Protein AF-A0A1Y2E8L0-F1 (afdb_monomer)

Structure (mmCIF, N/CA/C/O backbone):
data_AF-A0A1Y2E8L0-F1
#
_entry.id   AF-A0A1Y2E8L0-F1
#
loop_
_atom_site.group_PDB
_atom_site.id
_atom_site.type_symbol
_atom_site.label_atom_id
_atom_site.label_alt_id
_atom_site.label_comp_id
_atom_site.label_asym_id
_atom_site.label_entity_id
_atom_site.label_seq_id
_atom_site.pdbx_PDB_ins_code
_atom_site.Cartn_x
_atom_site.Cartn_y
_atom_site.Cartn_z
_atom_site.occupancy
_atom_site.B_iso_or_equiv
_atom_site.auth_seq_id
_atom_site.auth_comp_id
_atom_site.auth_asym_id
_atom_site.auth_atom_id
_atom_site.pdbx_PDB_model_num
ATOM 1 N N . MET A 1 1 ? -30.616 -4.097 38.665 1.00 91.88 1 MET A N 1
ATOM 2 C CA . MET A 1 1 ? -31.630 -3.071 38.347 1.00 91.88 1 MET A CA 1
ATOM 3 C C . MET A 1 1 ? -32.334 -3.480 37.064 1.00 91.88 1 MET A C 1
ATOM 5 O O . MET A 1 1 ? -31.651 -3.694 36.070 1.00 91.88 1 MET A O 1
ATOM 9 N N . ASN A 1 2 ? -33.661 -3.637 37.100 1.00 94.62 2 ASN A N 1
ATOM 10 C CA . ASN A 1 2 ? -34.466 -4.115 35.970 1.00 94.62 2 ASN A CA 1
ATOM 11 C C . ASN A 1 2 ? -35.564 -3.096 35.640 1.00 94.62 2 ASN A C 1
ATOM 13 O O . ASN A 1 2 ? -36.246 -2.645 36.559 1.00 94.62 2 ASN A O 1
ATOM 17 N N . ASN A 1 3 ? -35.766 -2.789 34.354 1.00 96.12 3 ASN A N 1
ATOM 18 C CA . ASN A 1 3 ? -36.804 -1.871 33.861 1.00 96.12 3 ASN A CA 1
ATOM 19 C C . ASN A 1 3 ? -36.743 -0.475 34.521 1.00 96.12 3 ASN A C 1
ATOM 21 O O . ASN A 1 3 ? -37.761 0.064 34.953 1.00 96.12 3 ASN A O 1
ATOM 25 N N . CYS A 1 4 ? -35.544 0.099 34.663 1.00 94.94 4 CYS A N 1
ATOM 26 C CA . CYS A 1 4 ? -35.342 1.388 35.337 1.00 94.94 4 CYS A CA 1
ATOM 27 C C . CYS A 1 4 ? -35.119 2.534 34.338 1.00 94.94 4 CYS A C 1
ATOM 29 O O . CYS A 1 4 ? -34.578 2.322 33.258 1.00 94.94 4 CYS A O 1
ATOM 31 N N . THR A 1 5 ? -35.465 3.766 34.724 1.00 94.88 5 THR A N 1
ATOM 32 C CA . THR A 1 5 ? -35.071 4.987 33.997 1.00 94.88 5 THR A CA 1
ATOM 33 C C . THR A 1 5 ? -34.210 5.860 34.903 1.00 94.88 5 THR A C 1
ATOM 35 O O . THR A 1 5 ? -34.614 6.185 36.017 1.00 94.88 5 THR A O 1
ATOM 38 N N . ILE A 1 6 ? -33.014 6.210 34.434 1.00 91.06 6 ILE A N 1
ATOM 39 C CA . ILE A 1 6 ? -31.971 6.935 35.164 1.00 91.06 6 ILE A CA 1
ATOM 40 C C . ILE A 1 6 ? -31.641 8.188 34.356 1.00 91.06 6 ILE A C 1
ATOM 42 O O . ILE A 1 6 ? -31.100 8.103 33.254 1.00 91.06 6 ILE A O 1
ATOM 46 N N . GLN A 1 7 ? -31.989 9.361 34.877 1.00 91.31 7 GLN A N 1
ATOM 47 C CA . GLN A 1 7 ? -31.933 10.589 34.090 1.00 91.31 7 GLN A CA 1
ATOM 48 C C . GLN A 1 7 ? -31.487 11.809 34.885 1.00 91.31 7 GLN A C 1
ATOM 50 O O . GLN A 1 7 ? -31.730 11.885 36.088 1.00 91.31 7 GLN A O 1
ATOM 55 N N . TYR A 1 8 ? -30.869 12.767 34.189 1.00 88.75 8 TYR A N 1
ATOM 56 C CA . TYR A 1 8 ? -30.432 14.058 34.735 1.00 88.75 8 TYR A CA 1
ATOM 57 C C . TYR A 1 8 ? -29.498 13.941 35.952 1.00 88.75 8 TYR A C 1
ATOM 59 O O . TYR A 1 8 ? -29.477 14.815 36.823 1.00 88.75 8 TYR A O 1
ATOM 67 N N . ASN A 1 9 ? -28.709 12.862 36.034 1.00 83.38 9 ASN A N 1
ATOM 68 C CA . ASN A 1 9 ? -27.767 12.687 37.134 1.00 83.38 9 ASN A CA 1
ATOM 69 C C . ASN A 1 9 ? -26.581 13.644 36.995 1.00 83.38 9 ASN A C 1
ATOM 71 O O . ASN A 1 9 ? -25.795 13.559 36.050 1.00 83.38 9 ASN A O 1
ATOM 75 N N . LYS A 1 10 ? -26.425 14.513 37.998 1.00 87.19 10 LYS A N 1
ATOM 76 C CA . LYS A 1 10 ? -25.282 15.433 38.154 1.00 87.19 10 LYS A CA 1
ATOM 77 C C . LYS A 1 10 ? -24.200 14.906 39.100 1.00 87.19 10 LYS A C 1
ATOM 79 O O . LYS A 1 10 ? -23.161 15.542 39.269 1.00 87.19 10 LYS A O 1
ATOM 84 N N . ALA A 1 11 ? -24.435 13.742 39.700 1.00 85.06 11 ALA A N 1
ATOM 85 C CA . ALA A 1 11 ? -23.504 13.015 40.553 1.00 85.06 11 ALA A CA 1
ATOM 86 C C . ALA A 1 11 ? -23.248 11.615 39.983 1.00 85.06 11 ALA A C 1
ATOM 88 O O . ALA A 1 11 ? -23.977 11.139 39.113 1.00 85.06 11 ALA A O 1
ATOM 89 N N . GLN A 1 12 ? -22.190 10.965 40.461 1.00 84.25 12 GLN A N 1
ATOM 90 C CA . GLN A 1 12 ? -21.914 9.574 40.124 1.00 84.25 12 GLN A CA 1
ATOM 91 C C . GLN A 1 12 ? -23.019 8.670 40.680 1.00 84.25 12 GLN A C 1
ATOM 93 O O . GLN A 1 12 ? -23.367 8.797 41.852 1.00 84.25 12 GLN A O 1
ATOM 98 N N . PHE A 1 13 ? -23.566 7.777 39.851 1.00 88.31 13 PHE A N 1
ATOM 99 C CA . PHE A 1 13 ? -24.742 6.991 40.239 1.00 88.31 13 PHE A CA 1
ATOM 100 C C . PHE A 1 13 ? -24.386 5.769 41.102 1.00 88.31 13 PHE A C 1
ATOM 102 O O . PHE A 1 13 ? -24.982 5.571 42.157 1.00 88.31 13 PHE A O 1
ATOM 109 N N . ILE A 1 14 ? -23.386 4.975 40.702 1.00 89.81 14 ILE A N 1
ATOM 110 C CA . ILE A 1 14 ? -22.867 3.841 41.483 1.00 89.81 14 ILE A CA 1
ATOM 111 C C . ILE A 1 14 ? -21.358 4.001 41.691 1.00 89.81 14 ILE A C 1
ATOM 113 O O . ILE A 1 14 ? -20.605 4.185 40.734 1.00 89.81 14 ILE A O 1
ATOM 117 N N . HIS A 1 15 ? -20.920 3.897 42.948 1.00 90.50 15 HIS A N 1
ATOM 118 C CA . HIS A 1 15 ? -19.514 3.800 43.353 1.00 90.50 15 HIS A CA 1
ATOM 119 C C . HIS A 1 15 ? -19.259 2.425 43.965 1.00 90.50 15 HIS A C 1
ATOM 121 O O . HIS A 1 15 ? -19.954 2.047 44.907 1.00 90.50 15 HIS A O 1
ATOM 127 N N . VAL A 1 16 ? -18.265 1.693 43.464 1.00 88.12 16 VAL A N 1
ATOM 128 C CA . VAL A 1 16 ? -17.844 0.407 44.031 1.00 88.12 16 VAL A CA 1
ATOM 129 C C . VAL A 1 16 ? -16.344 0.441 44.312 1.00 88.12 16 VAL A C 1
ATOM 131 O O . VAL A 1 16 ? -15.541 0.491 43.383 1.00 88.12 16 VAL A O 1
ATOM 134 N N . ASP A 1 17 ? -15.968 0.379 45.588 1.00 88.81 17 ASP A N 1
ATOM 135 C CA . ASP A 1 17 ? -14.589 0.114 46.001 1.00 88.81 17 ASP A CA 1
ATOM 136 C C . ASP A 1 17 ? -14.434 -1.379 46.300 1.00 88.81 17 ASP A C 1
ATOM 138 O O . ASP A 1 17 ? -15.183 -1.946 47.098 1.00 88.81 17 ASP A O 1
ATOM 142 N N . ILE A 1 18 ? -13.475 -2.026 45.638 1.00 84.75 18 ILE A N 1
ATOM 143 C CA . ILE A 1 18 ? -13.257 -3.473 45.728 1.00 84.75 18 ILE A CA 1
ATOM 144 C C . ILE A 1 18 ? -11.848 -3.744 46.245 1.00 84.75 18 ILE A C 1
ATOM 146 O O . ILE A 1 18 ? -10.871 -3.175 45.761 1.00 84.75 18 ILE A O 1
ATOM 150 N N . ILE A 1 19 ? -11.751 -4.658 47.210 1.00 86.25 19 ILE A N 1
ATOM 151 C CA . ILE A 1 19 ? -10.497 -5.263 47.662 1.00 86.25 19 ILE A CA 1
ATOM 152 C C . ILE A 1 19 ? -10.660 -6.770 47.481 1.00 86.25 19 ILE A C 1
ATOM 154 O O . ILE A 1 19 ? -11.416 -7.415 48.206 1.00 86.25 19 ILE A O 1
ATOM 158 N N . CYS A 1 20 ? -9.994 -7.327 46.476 1.00 82.00 20 CYS A N 1
ATOM 159 C CA . CYS A 1 20 ? -10.103 -8.735 46.121 1.00 82.00 20 CYS A CA 1
ATOM 160 C C . CYS A 1 20 ? -8.756 -9.259 45.621 1.00 82.00 20 CYS A C 1
ATOM 162 O O . CYS A 1 20 ? -8.036 -8.563 44.917 1.00 82.00 20 CYS A O 1
ATOM 164 N N . THR A 1 21 ? -8.396 -10.484 45.998 1.00 81.06 21 THR A N 1
ATOM 165 C CA . THR A 1 21 ? -7.129 -11.119 45.580 1.00 81.06 21 THR A CA 1
ATOM 166 C C . THR A 1 21 ? -7.351 -12.292 44.633 1.00 81.06 21 THR A C 1
ATOM 168 O O . THR A 1 21 ? -6.465 -12.658 43.866 1.00 81.06 21 THR A O 1
ATOM 171 N N . LYS A 1 22 ? -8.552 -12.878 44.679 1.00 83.31 22 LYS A N 1
ATOM 172 C CA . LYS A 1 22 ? -9.028 -13.973 43.835 1.00 83.31 22 LYS A CA 1
ATOM 173 C C . LYS A 1 22 ? -10.550 -13.937 43.779 1.00 83.31 22 LYS A C 1
ATOM 175 O O . LYS A 1 22 ? -11.180 -13.540 44.758 1.00 83.31 22 LYS A O 1
ATOM 180 N N . GLN A 1 23 ? -11.137 -14.401 42.680 1.00 83.19 23 GLN A N 1
ATOM 181 C CA . GLN A 1 23 ? -12.590 -14.470 42.537 1.00 83.19 23 GLN A CA 1
ATOM 182 C C . GLN A 1 23 ? -13.209 -15.321 43.659 1.00 83.19 23 GLN A C 1
ATOM 184 O O . GLN A 1 23 ? -12.901 -16.503 43.800 1.00 83.19 23 GLN A O 1
ATOM 189 N N . THR A 1 24 ? -14.085 -14.716 44.459 1.00 79.00 24 THR A N 1
ATOM 190 C CA . THR A 1 24 ? -14.840 -15.395 45.528 1.00 79.00 24 THR A CA 1
ATOM 191 C C . THR A 1 24 ? -16.314 -15.598 45.180 1.00 79.00 24 THR A C 1
ATOM 193 O O . THR A 1 24 ? -16.990 -16.378 45.843 1.00 79.00 24 THR A O 1
ATOM 196 N N . GLN A 1 25 ? -16.810 -14.927 44.138 1.00 77.00 25 GLN A N 1
ATOM 197 C CA . GLN A 1 25 ? -18.193 -15.003 43.671 1.00 77.00 25 GLN A CA 1
ATOM 198 C C . GLN A 1 25 ? -18.262 -15.006 42.141 1.00 77.00 25 GLN A C 1
ATOM 200 O O . GLN A 1 25 ? -17.446 -14.371 41.471 1.00 77.00 25 GLN A O 1
ATOM 205 N N . ILE A 1 26 ? -19.240 -15.734 41.604 1.00 79.69 26 ILE A N 1
ATOM 206 C CA . ILE A 1 26 ? -19.442 -15.913 40.156 1.00 79.69 26 ILE A CA 1
ATOM 207 C C . ILE A 1 26 ? -20.536 -14.972 39.631 1.00 79.69 26 ILE A C 1
ATOM 209 O O . ILE A 1 26 ? -20.492 -14.559 38.474 1.00 79.69 26 ILE A O 1
ATOM 213 N N . GLU A 1 27 ? -21.497 -14.603 40.482 1.00 83.88 27 GLU A N 1
ATOM 214 C CA . GLU A 1 27 ? -22.589 -13.710 40.096 1.00 83.88 27 GLU A CA 1
ATOM 215 C C . GLU A 1 27 ? -22.091 -12.288 39.797 1.00 83.88 27 GLU A C 1
ATOM 217 O O . GLU A 1 27 ? -21.179 -11.800 40.477 1.00 83.88 27 GLU A O 1
ATOM 222 N N . PRO A 1 28 ? -22.688 -11.589 38.813 1.00 85.25 28 PRO A N 1
ATOM 223 C CA . PRO A 1 28 ? -22.319 -10.214 38.519 1.00 85.25 28 PRO A CA 1
ATOM 224 C C . PRO A 1 28 ? -22.677 -9.260 39.661 1.00 85.25 28 PRO A C 1
ATOM 226 O O . PRO A 1 28 ? -23.786 -9.297 40.191 1.00 85.25 28 PRO A O 1
ATOM 229 N N . GLN A 1 29 ? -21.766 -8.347 39.993 1.00 87.44 29 GLN A N 1
ATOM 230 C CA . GLN A 1 29 ? -21.941 -7.393 41.092 1.00 87.44 29 GLN A CA 1
ATOM 231 C C . GLN A 1 29 ? -22.909 -6.270 40.714 1.00 87.44 29 GLN A C 1
ATOM 233 O O . GLN A 1 29 ? -23.650 -5.781 41.563 1.00 87.44 29 GLN A O 1
ATOM 238 N N . VAL A 1 30 ? -22.921 -5.860 39.441 1.00 90.75 30 VAL A N 1
ATOM 239 C CA . VAL A 1 30 ? -23.828 -4.821 38.941 1.00 90.75 30 VAL A CA 1
ATOM 240 C C . VAL A 1 30 ? -24.464 -5.282 37.637 1.00 90.75 30 VAL A C 1
ATOM 242 O O . VAL A 1 30 ? -23.771 -5.560 36.663 1.00 90.75 30 VAL A O 1
ATOM 245 N N . VAL A 1 31 ? -25.797 -5.336 37.601 1.00 94.50 31 VAL A N 1
ATOM 246 C CA . VAL A 1 31 ? -26.565 -5.670 36.391 1.00 94.50 31 VAL A CA 1
ATOM 247 C C . VAL A 1 31 ? -27.631 -4.614 36.150 1.00 94.50 31 VAL A C 1
ATOM 249 O O . VAL A 1 31 ? -28.473 -4.372 37.019 1.00 94.50 31 VAL A O 1
ATOM 252 N N . PHE A 1 32 ? -27.633 -4.036 34.956 1.00 94.50 32 PHE A N 1
ATOM 253 C CA . PHE A 1 32 ? -28.713 -3.223 34.410 1.00 94.50 32 PHE A CA 1
ATOM 254 C C . PHE A 1 32 ? -29.388 -3.988 33.275 1.00 94.50 32 PHE A C 1
ATOM 256 O O . PHE A 1 32 ? -28.722 -4.376 32.318 1.00 94.50 32 PHE A O 1
ATOM 263 N N . LYS A 1 33 ? -30.701 -4.206 33.376 1.00 97.00 33 LYS A N 1
ATOM 264 C CA . LYS A 1 33 ? -31.489 -4.900 32.354 1.00 97.00 33 LYS A CA 1
ATOM 265 C C . LYS A 1 33 ? -32.703 -4.073 31.953 1.00 97.00 33 LYS A C 1
ATOM 267 O O . LYS A 1 33 ? -33.498 -3.708 32.820 1.00 97.00 33 LYS A O 1
ATOM 272 N N . ASN A 1 34 ? -32.880 -3.849 30.652 1.00 96.31 34 ASN A N 1
ATOM 273 C CA . ASN A 1 34 ? -33.971 -3.052 30.083 1.00 96.31 34 ASN A CA 1
ATOM 274 C C . ASN A 1 34 ? -34.028 -1.632 30.683 1.00 96.31 34 ASN A C 1
ATOM 276 O O . ASN A 1 34 ? -35.098 -1.157 31.069 1.00 96.31 34 ASN A O 1
ATOM 280 N N . CYS A 1 35 ? -32.873 -0.989 30.869 1.00 94.38 35 CYS A N 1
ATOM 281 C CA . CYS A 1 35 ? -32.792 0.312 31.531 1.00 94.38 35 CYS A CA 1
ATOM 282 C C . CYS A 1 35 ? -32.547 1.451 30.537 1.00 94.38 35 CYS A C 1
ATOM 284 O O . CYS A 1 35 ? -31.801 1.306 29.572 1.00 94.38 35 CYS A O 1
ATOM 286 N N . ASN A 1 36 ? -33.125 2.612 30.825 1.00 91.69 36 ASN A N 1
ATOM 287 C CA . ASN A 1 36 ? -32.978 3.821 30.028 1.00 91.69 36 ASN A CA 1
ATOM 288 C C . ASN A 1 36 ? -32.129 4.859 30.764 1.00 91.69 36 ASN A C 1
ATOM 290 O O . ASN A 1 36 ? -32.381 5.143 31.935 1.00 91.69 36 ASN A O 1
ATOM 294 N N . PHE A 1 37 ? -31.159 5.446 30.070 1.00 89.69 37 PHE A N 1
ATOM 295 C CA . PHE A 1 37 ? -30.240 6.449 30.594 1.00 89.69 37 PHE A CA 1
ATOM 296 C C . PHE A 1 37 ? -30.326 7.727 29.761 1.00 89.69 37 PHE A C 1
ATOM 298 O O . PHE A 1 37 ? -29.968 7.717 28.580 1.00 89.69 37 PHE A O 1
ATOM 305 N N . TYR A 1 38 ? -30.778 8.826 30.367 1.00 89.50 38 TYR A N 1
ATOM 306 C CA . TYR A 1 38 ? -31.023 10.088 29.661 1.00 89.50 38 TYR A CA 1
ATOM 307 C C . TYR A 1 38 ? -30.313 11.274 30.309 1.00 89.50 38 TYR A C 1
ATOM 309 O O . TYR A 1 38 ? -30.515 11.543 31.491 1.00 89.50 38 TYR A O 1
ATOM 317 N N . ASN A 1 39 ? -29.559 12.054 29.532 1.00 85.12 39 ASN A N 1
ATOM 318 C CA . ASN A 1 39 ? -29.038 13.354 29.980 1.00 85.12 39 ASN A CA 1
ATOM 319 C C . ASN A 1 39 ? -28.201 13.283 31.273 1.00 85.12 39 ASN A C 1
ATOM 321 O O . ASN A 1 39 ? -28.283 14.175 32.119 1.00 85.12 39 ASN A O 1
ATOM 325 N N . ASN A 1 40 ? -27.435 12.208 31.482 1.00 84.12 40 ASN A N 1
ATOM 326 C CA . ASN A 1 40 ? -26.591 12.082 32.670 1.00 84.12 40 ASN A CA 1
ATOM 327 C C . ASN A 1 40 ? -25.239 12.782 32.445 1.00 84.12 40 ASN A C 1
ATOM 329 O O . ASN A 1 40 ? -24.537 12.521 31.467 1.00 84.12 40 ASN A O 1
ATOM 333 N N . GLU A 1 41 ? -24.860 13.675 33.363 1.00 81.31 41 GLU A N 1
ATOM 334 C CA . GLU A 1 41 ? -23.660 14.518 33.255 1.00 81.31 41 GLU A CA 1
ATOM 335 C C . GLU A 1 41 ? -22.412 13.887 33.900 1.00 81.31 41 GLU A C 1
ATOM 337 O O . GLU A 1 41 ? -21.284 14.321 33.646 1.00 81.31 41 GLU A O 1
ATOM 342 N N . LYS A 1 42 ? -22.593 12.869 34.750 1.00 81.69 42 LYS A N 1
ATOM 343 C CA . LYS A 1 42 ? -21.519 12.133 35.438 1.00 81.69 42 LYS A CA 1
ATOM 344 C C . LYS A 1 42 ? -21.614 10.628 35.170 1.00 81.69 42 LYS A C 1
ATOM 346 O O . LYS A 1 42 ? -22.587 10.146 34.604 1.00 81.69 42 LYS A O 1
ATOM 351 N N . LYS A 1 43 ? -20.567 9.905 35.590 1.00 83.44 43 LYS A N 1
ATOM 352 C CA . LYS A 1 43 ? -20.399 8.453 35.415 1.00 83.44 43 LYS A CA 1
ATOM 353 C C . LYS A 1 43 ? -21.589 7.691 36.011 1.00 83.44 43 LYS A C 1
ATOM 355 O O . LYS A 1 43 ? -21.949 7.933 37.165 1.00 83.44 43 LYS A O 1
ATOM 360 N N . ILE A 1 44 ? -22.134 6.731 35.267 1.00 86.88 44 ILE A N 1
ATOM 361 C CA . ILE A 1 44 ? -23.146 5.807 35.796 1.00 86.88 44 ILE A CA 1
ATOM 362 C C . ILE A 1 44 ? -22.498 4.818 36.766 1.00 86.88 44 ILE A C 1
ATOM 364 O O . ILE A 1 44 ? -23.001 4.622 37.868 1.00 86.88 44 ILE A O 1
ATOM 368 N N . ILE A 1 45 ? -21.354 4.242 36.392 1.00 88.81 45 ILE A N 1
ATOM 369 C CA . ILE A 1 45 ? -20.579 3.353 37.262 1.00 88.81 45 ILE A CA 1
ATOM 370 C C . ILE A 1 45 ? -19.147 3.859 37.390 1.00 88.81 45 ILE A C 1
ATOM 372 O O . ILE A 1 45 ? -18.502 4.231 36.408 1.00 88.81 45 ILE A O 1
ATOM 376 N N . PHE A 1 46 ? -18.645 3.804 38.616 1.00 89.44 46 PHE A N 1
ATOM 377 C CA . PHE A 1 46 ? -17.235 3.898 38.948 1.00 89.44 46 PHE A CA 1
ATOM 378 C C . PHE A 1 46 ? -16.846 2.688 39.788 1.00 89.44 46 PHE A C 1
ATOM 380 O O . PHE A 1 46 ? -17.408 2.475 40.865 1.00 89.44 46 PHE A O 1
ATOM 387 N N . VAL A 1 47 ? -15.879 1.919 39.302 1.00 88.19 47 VAL A N 1
ATOM 388 C CA . VAL A 1 47 ? -15.241 0.852 40.065 1.00 88.19 47 VAL A CA 1
ATOM 389 C C . VAL A 1 47 ? -13.782 1.187 40.275 1.00 88.19 47 VAL A C 1
ATOM 391 O O . VAL A 1 47 ? -13.051 1.458 39.321 1.00 88.19 47 VAL A O 1
ATOM 394 N N . ASN A 1 48 ? -13.362 1.108 41.528 1.00 87.44 48 ASN A N 1
ATOM 395 C CA . ASN A 1 48 ? -11.978 1.245 41.919 1.00 87.44 48 ASN A CA 1
ATOM 396 C C . ASN A 1 48 ? -11.531 -0.002 42.686 1.00 87.44 48 ASN A C 1
ATOM 398 O O . ASN A 1 48 ? -12.079 -0.350 43.732 1.00 87.44 48 ASN A O 1
ATOM 402 N N . HIS A 1 49 ? -10.539 -0.694 42.134 1.00 83.81 49 HIS A N 1
ATOM 403 C CA . HIS A 1 49 ? -9.960 -1.878 42.747 1.00 83.81 49 HIS A CA 1
ATOM 404 C C . HIS A 1 49 ? -8.675 -1.497 43.495 1.00 83.81 49 HIS A C 1
ATOM 406 O O . HIS A 1 49 ? -7.638 -1.245 42.877 1.00 83.81 49 HIS A O 1
ATOM 412 N N . ASN A 1 50 ? -8.744 -1.472 44.828 1.00 75.94 50 ASN A N 1
ATOM 413 C CA . ASN A 1 50 ? -7.654 -1.078 45.722 1.00 75.94 50 ASN A CA 1
ATOM 414 C C . ASN A 1 50 ? -6.784 -2.298 46.044 1.00 75.94 50 ASN A C 1
ATOM 416 O O . ASN A 1 50 ? -7.046 -3.016 47.011 1.00 75.94 50 ASN A O 1
ATOM 420 N N . TYR A 1 51 ? -5.770 -2.577 45.222 1.00 69.19 51 TYR A N 1
ATOM 421 C CA . TYR A 1 51 ? -4.836 -3.663 45.519 1.00 69.19 51 TYR A CA 1
ATOM 422 C C . TYR A 1 51 ? -3.410 -3.375 45.041 1.00 69.19 51 TYR A C 1
ATOM 424 O O . TYR A 1 51 ? -3.205 -2.932 43.912 1.00 69.19 51 TYR A O 1
ATOM 432 N N . GLU A 1 52 ? -2.431 -3.633 45.914 1.00 59.47 52 GLU A N 1
ATOM 433 C CA . GLU A 1 52 ? -1.016 -3.290 45.704 1.00 59.47 52 GLU A CA 1
ATOM 434 C C . GLU A 1 52 ? -0.294 -4.244 44.734 1.00 59.47 52 GLU A C 1
ATOM 436 O O . GLU A 1 52 ? 0.645 -3.832 44.055 1.00 59.47 52 GLU A O 1
ATOM 441 N N . ILE A 1 53 ? -0.737 -5.506 44.620 1.00 63.06 53 ILE A N 1
ATOM 442 C CA . ILE A 1 53 ? -0.059 -6.543 43.822 1.00 63.06 53 ILE A CA 1
ATOM 443 C C . ILE A 1 53 ? -0.947 -6.987 42.655 1.00 63.06 53 ILE A C 1
ATOM 445 O O . ILE A 1 53 ? -1.947 -7.677 42.836 1.00 63.06 53 ILE A O 1
ATOM 449 N N . LYS A 1 54 ? -0.575 -6.624 41.426 1.00 63.59 54 LYS A N 1
ATOM 450 C CA . LYS A 1 54 ? -1.344 -6.959 40.217 1.00 63.59 54 LYS A CA 1
ATOM 451 C C . LYS A 1 54 ? -1.344 -8.475 39.969 1.00 63.59 54 LYS A C 1
ATOM 453 O O . LYS A 1 54 ? -0.301 -9.048 39.667 1.00 63.59 54 LYS A O 1
ATOM 458 N N . HIS A 1 55 ? -2.514 -9.110 40.055 1.00 69.94 55 HIS A N 1
ATOM 459 C CA . HIS A 1 55 ? -2.730 -10.502 39.647 1.00 69.94 55 HIS A CA 1
ATOM 460 C C . HIS A 1 55 ? -3.505 -10.532 38.313 1.00 69.94 55 HIS A C 1
ATOM 462 O O . HIS A 1 55 ? -4.434 -9.739 38.142 1.00 69.94 55 HIS A O 1
ATOM 468 N N . PRO A 1 56 ? -3.173 -11.423 37.359 1.00 69.75 56 PRO A N 1
ATOM 469 C CA . PRO A 1 56 ? -3.772 -11.407 36.019 1.00 69.75 56 PRO A CA 1
ATOM 470 C C . PRO A 1 56 ? -5.295 -11.613 36.000 1.00 69.75 56 PRO A C 1
ATOM 472 O O . PRO A 1 56 ? -5.952 -11.203 35.054 1.00 69.75 56 PRO A O 1
ATOM 475 N N . GLU A 1 57 ? -5.875 -12.206 37.046 1.00 82.25 57 GLU A N 1
ATOM 476 C CA . GLU A 1 57 ? -7.313 -12.518 37.114 1.00 82.25 57 GLU A CA 1
ATOM 477 C C . GLU A 1 57 ? -8.153 -11.560 37.978 1.00 82.25 57 GLU A C 1
ATOM 479 O O . GLU A 1 57 ? -9.318 -11.850 38.248 1.00 82.25 57 GLU A O 1
ATOM 484 N N . LEU A 1 58 ? -7.603 -10.420 38.421 1.00 84.12 58 LEU A N 1
ATOM 485 C CA . LEU A 1 58 ? -8.336 -9.477 39.286 1.00 84.12 58 LEU A CA 1
ATOM 486 C C . LEU A 1 58 ? -9.639 -8.964 38.658 1.00 84.12 58 LEU A C 1
ATOM 488 O O . LEU A 1 58 ? -10.605 -8.708 39.374 1.00 84.12 58 LEU A O 1
ATOM 492 N N . TYR A 1 59 ? -9.704 -8.890 37.325 1.00 83.69 59 TYR A N 1
ATOM 493 C CA . TYR A 1 59 ? -10.905 -8.467 36.603 1.00 83.69 59 TYR A CA 1
ATOM 494 C C . TYR A 1 59 ? -12.144 -9.320 36.926 1.00 83.69 59 TYR A C 1
ATOM 496 O O . TYR A 1 59 ? -13.264 -8.816 36.879 1.00 83.69 59 TYR A O 1
ATOM 504 N N . LYS A 1 60 ? -11.963 -10.588 37.328 1.00 86.62 60 LYS A N 1
ATOM 505 C CA . LYS A 1 60 ? -13.061 -11.498 37.698 1.00 86.62 60 LYS A CA 1
ATOM 506 C C . LYS A 1 60 ? -13.751 -11.119 39.012 1.00 86.62 60 LYS A C 1
ATOM 508 O O . LYS A 1 60 ? -14.847 -11.596 39.290 1.00 86.62 60 LYS A O 1
ATOM 513 N N . CYS A 1 61 ? -13.127 -10.277 39.838 1.00 87.12 61 CYS A N 1
ATOM 514 C CA . CYS A 1 61 ? -13.707 -9.818 41.100 1.00 87.12 61 CYS A CA 1
ATOM 515 C C . CYS A 1 61 ? -14.812 -8.764 40.910 1.00 87.12 61 CYS A C 1
ATOM 517 O O . CYS A 1 61 ? -15.565 -8.492 41.846 1.00 87.12 61 CYS A O 1
ATOM 519 N N . SER A 1 62 ? -14.900 -8.162 39.720 1.00 88.44 62 SER A N 1
ATOM 520 C CA . SER A 1 62 ? -15.848 -7.099 39.399 1.00 88.44 62 SER A CA 1
ATOM 521 C C . SER A 1 62 ? -16.438 -7.311 38.013 1.00 88.44 62 SER A C 1
ATOM 523 O O . SER A 1 62 ? -15.822 -6.997 37.007 1.00 88.44 62 SER A O 1
ATOM 525 N N . THR A 1 63 ? -17.644 -7.845 37.963 1.00 91.62 63 THR A N 1
ATOM 526 C CA . THR A 1 63 ? -18.428 -8.112 36.768 1.00 91.62 63 THR A CA 1
ATOM 527 C C . THR A 1 63 ? -19.613 -7.152 36.704 1.00 91.62 63 THR A C 1
ATOM 529 O O . THR A 1 63 ? -20.480 -7.138 37.584 1.00 91.62 63 THR A O 1
ATOM 532 N N . ILE A 1 64 ? -19.662 -6.364 35.633 1.00 91.56 64 ILE A N 1
ATOM 533 C CA . ILE A 1 64 ? -20.715 -5.390 35.338 1.00 91.56 64 ILE A CA 1
ATOM 534 C C . ILE A 1 64 ? -21.420 -5.800 34.049 1.00 91.56 64 ILE A C 1
ATOM 536 O O . ILE A 1 64 ? -20.763 -6.109 33.057 1.00 91.56 64 ILE A O 1
ATOM 540 N N . LYS A 1 65 ? -22.755 -5.757 34.030 1.00 94.50 65 LYS A N 1
ATOM 541 C CA . LYS A 1 65 ? -23.550 -6.059 32.834 1.00 94.50 65 LYS A CA 1
ATOM 542 C C . LYS A 1 65 ? -24.576 -4.975 32.520 1.00 94.50 65 LYS A C 1
ATOM 544 O O . LYS A 1 65 ? -25.334 -4.568 33.400 1.00 94.50 65 LYS A O 1
ATOM 549 N N . TYR A 1 66 ? -24.651 -4.586 31.253 1.00 92.88 66 TYR A N 1
ATOM 550 C CA . TYR A 1 66 ? -25.743 -3.809 30.669 1.00 92.88 66 TYR A CA 1
ATOM 551 C C . TYR A 1 66 ? -26.413 -4.646 29.581 1.00 92.88 66 TYR A C 1
ATOM 553 O O . TYR A 1 66 ? -25.739 -5.105 28.667 1.00 92.88 66 TYR A O 1
ATOM 561 N N . ILE A 1 67 ? -27.721 -4.871 29.693 1.00 95.69 67 ILE A N 1
ATOM 562 C CA . ILE A 1 67 ? -28.483 -5.736 28.785 1.00 95.69 67 ILE A CA 1
ATOM 563 C C . ILE A 1 67 ? -29.743 -4.992 28.349 1.00 95.69 67 ILE A C 1
ATOM 565 O O . ILE A 1 67 ? -30.541 -4.600 29.204 1.00 95.69 67 ILE A O 1
ATOM 569 N N . ASN A 1 68 ? -29.962 -4.844 27.040 1.00 94.00 68 ASN A N 1
ATOM 570 C CA . ASN A 1 68 ? -31.132 -4.156 26.475 1.00 94.00 68 ASN A CA 1
ATOM 571 C C . ASN A 1 68 ? -31.284 -2.705 26.973 1.00 94.00 68 ASN A C 1
ATOM 573 O O . ASN A 1 68 ? -32.391 -2.268 27.291 1.00 94.00 68 ASN A O 1
ATOM 577 N N . CYS A 1 69 ? -30.181 -1.973 27.133 1.00 90.12 69 CYS A N 1
ATOM 578 C CA . CYS A 1 69 ? -30.212 -0.615 27.675 1.00 90.12 69 CYS A CA 1
ATOM 579 C C . CYS A 1 69 ? -30.141 0.450 26.571 1.00 90.12 69 CYS A C 1
ATOM 581 O O . CYS A 1 69 ? -29.476 0.265 25.554 1.00 90.12 69 CYS A O 1
ATOM 583 N N . SER A 1 70 ? -30.786 1.597 26.793 1.00 87.81 70 SER A N 1
ATOM 584 C CA . SER A 1 70 ? -30.712 2.756 25.895 1.00 87.81 70 SER A CA 1
ATOM 585 C C . SER A 1 70 ? -29.975 3.905 26.566 1.00 87.81 70 SER A C 1
ATOM 587 O O . SER A 1 70 ? -30.332 4.303 27.673 1.00 87.81 70 SER A O 1
ATOM 589 N N . PHE A 1 71 ? -29.008 4.490 25.868 1.00 86.19 71 PHE A N 1
ATOM 590 C CA . PHE A 1 71 ? -28.221 5.630 26.321 1.00 86.19 71 PHE A CA 1
ATOM 591 C C . PHE A 1 71 ? -28.405 6.795 25.346 1.00 86.19 71 PHE A C 1
ATOM 593 O O . PHE A 1 71 ? -27.936 6.749 24.211 1.00 86.19 71 PHE A O 1
ATOM 600 N N . ILE A 1 72 ? -29.095 7.846 25.791 1.00 84.69 72 ILE A N 1
ATOM 601 C CA . ILE A 1 72 ? -29.325 9.057 24.995 1.00 84.69 72 ILE A CA 1
ATOM 602 C C . ILE A 1 72 ? -28.752 10.262 25.742 1.00 84.69 72 ILE A C 1
ATOM 604 O O . ILE A 1 72 ? -29.134 10.518 26.887 1.00 84.69 72 ILE A O 1
ATOM 608 N N . HIS A 1 73 ? -27.829 10.979 25.093 1.00 80.00 73 HIS A N 1
ATOM 609 C CA . HIS A 1 73 ? -27.175 12.187 25.620 1.00 80.00 73 HIS A CA 1
ATOM 610 C C . HIS A 1 73 ? -26.487 11.968 26.984 1.00 80.00 73 HIS A C 1
ATOM 612 O O . HIS A 1 73 ? -26.846 12.602 27.973 1.00 80.00 73 HIS A O 1
ATOM 618 N N . ASN A 1 74 ? -25.512 11.058 27.086 1.00 76.94 74 ASN A N 1
ATOM 619 C CA . ASN A 1 74 ? -24.846 10.767 28.366 1.00 76.94 74 ASN A CA 1
ATOM 620 C C . ASN A 1 74 ? -23.355 11.090 28.292 1.00 76.94 74 ASN A C 1
ATOM 622 O O . ASN A 1 74 ? -22.617 10.453 27.555 1.00 76.94 74 ASN A O 1
ATOM 626 N N . LYS A 1 75 ? -22.867 11.993 29.151 1.00 72.62 75 LYS A N 1
ATOM 627 C CA . LYS A 1 75 ? -21.463 12.436 29.094 1.00 72.62 75 LYS A CA 1
ATOM 628 C C . LYS A 1 75 ? -20.461 11.333 29.462 1.00 72.62 75 LYS A C 1
ATOM 630 O O . LYS A 1 75 ? -19.367 11.294 28.910 1.00 72.62 75 LYS A O 1
ATOM 635 N N . ARG A 1 76 ? -20.778 10.468 30.438 1.00 71.06 76 ARG A N 1
ATOM 636 C CA . ARG A 1 76 ? -19.881 9.395 30.918 1.00 71.06 76 ARG A CA 1
ATOM 637 C C . ARG A 1 76 ? -20.666 8.187 31.397 1.00 71.06 76 ARG A C 1
ATOM 639 O O . ARG A 1 76 ? -21.586 8.333 32.198 1.00 71.06 76 ARG A O 1
ATOM 646 N N . LEU A 1 77 ? -20.240 6.992 31.001 1.00 77.19 77 LEU A N 1
ATOM 647 C CA . LEU A 1 77 ? -20.937 5.762 31.372 1.00 77.19 77 LEU A CA 1
ATOM 648 C C . LEU A 1 77 ? -20.142 4.936 32.377 1.00 77.19 77 LEU A C 1
ATOM 650 O O . LEU A 1 77 ? -20.618 4.756 33.500 1.00 77.19 77 LEU A O 1
ATOM 654 N N . ILE A 1 78 ? -18.935 4.492 32.022 1.00 84.94 78 ILE A N 1
ATOM 655 C CA . ILE A 1 78 ? -18.191 3.540 32.849 1.00 84.94 78 ILE A CA 1
ATOM 656 C C . ILE A 1 78 ? -16.770 4.031 33.117 1.00 84.94 78 ILE A C 1
ATOM 658 O O . ILE A 1 78 ? -16.012 4.335 32.199 1.00 84.94 78 ILE A O 1
ATOM 662 N N . TYR A 1 79 ? -16.406 4.061 34.397 1.00 88.12 79 TYR A N 1
ATOM 663 C CA . TYR A 1 79 ? -15.021 4.047 34.844 1.00 88.12 79 TYR A CA 1
ATOM 664 C C . TYR A 1 79 ? -14.741 2.742 35.578 1.00 88.12 79 TYR A C 1
ATOM 666 O O . TYR A 1 79 ? -15.444 2.447 36.544 1.00 88.12 79 TYR A O 1
ATOM 674 N N . SER A 1 80 ? -13.719 1.999 35.162 1.00 86.50 80 SER A N 1
ATOM 675 C CA . SER A 1 80 ? -13.368 0.733 35.808 1.00 86.50 80 SER A CA 1
ATOM 676 C C . SER A 1 80 ? -11.869 0.499 35.885 1.00 86.50 80 SER A C 1
ATOM 678 O O . SER A 1 80 ? -11.145 0.662 34.907 1.00 86.50 80 SER A O 1
ATOM 680 N N . HIS A 1 81 ? -11.429 0.005 37.034 1.00 87.38 81 HIS A N 1
ATOM 681 C CA . HIS A 1 81 ? -10.116 -0.598 37.217 1.00 87.38 81 HIS A CA 1
ATOM 682 C C . HIS A 1 81 ? -10.298 -2.082 37.542 1.00 87.38 81 HIS A C 1
ATOM 684 O O . HIS A 1 81 ? -10.980 -2.393 38.516 1.00 87.38 81 HIS A O 1
ATOM 690 N N . PHE A 1 82 ? -9.702 -2.981 36.749 1.00 87.19 82 PHE A N 1
ATOM 691 C CA . PHE A 1 82 ? -9.825 -4.437 36.931 1.00 87.19 82 PHE A CA 1
ATOM 692 C C . PHE A 1 82 ? -11.280 -4.926 37.010 1.00 87.19 82 PHE A C 1
ATOM 694 O O . PHE A 1 82 ? -11.737 -5.419 38.044 1.00 87.19 82 PHE A O 1
ATOM 701 N N . SER A 1 83 ? -12.004 -4.841 35.892 1.00 89.50 83 SER A N 1
ATOM 702 C CA . SER A 1 83 ? -13.377 -5.353 35.798 1.00 89.50 83 SER A CA 1
ATOM 703 C C . SER A 1 83 ? -13.618 -6.153 34.525 1.00 89.50 83 SER A C 1
ATOM 705 O O . SER A 1 83 ? -13.074 -5.841 33.466 1.00 89.50 83 SER A O 1
ATOM 707 N N . GLN A 1 84 ? -14.486 -7.151 34.632 1.00 92.69 84 GLN A N 1
ATOM 708 C CA . GLN A 1 84 ? -15.182 -7.775 33.523 1.00 92.69 84 GLN A CA 1
ATOM 709 C C . GLN A 1 84 ? -16.452 -6.978 33.205 1.00 92.69 84 GLN A C 1
ATOM 711 O O . GLN A 1 84 ? -17.288 -6.741 34.076 1.00 92.69 84 GLN A O 1
ATOM 716 N N . ILE A 1 85 ? -16.618 -6.547 31.961 1.00 92.88 85 ILE A N 1
ATOM 717 C CA . ILE A 1 85 ? -17.768 -5.749 31.530 1.00 92.88 85 ILE A CA 1
ATOM 718 C C . ILE A 1 85 ? -18.431 -6.438 30.344 1.00 92.88 85 ILE A C 1
ATOM 720 O O . ILE A 1 85 ? -17.765 -6.823 29.389 1.00 92.88 85 ILE A O 1
ATOM 724 N N . THR A 1 86 ? -19.754 -6.566 30.395 1.00 93.69 86 THR A N 1
ATOM 725 C CA . THR A 1 86 ? -20.561 -7.011 29.257 1.00 93.69 86 THR A CA 1
ATOM 726 C C . THR A 1 86 ? -21.595 -5.946 28.923 1.00 93.69 86 THR A C 1
ATOM 728 O O . THR A 1 86 ? -22.349 -5.510 29.797 1.00 93.69 86 THR A O 1
ATOM 731 N N . ILE A 1 87 ? -21.654 -5.536 27.663 1.00 91.75 87 ILE A N 1
ATOM 732 C CA . ILE A 1 87 ? -22.689 -4.647 27.135 1.00 91.75 87 ILE A CA 1
ATOM 733 C C . ILE A 1 87 ? -23.355 -5.391 25.974 1.00 91.75 87 ILE A C 1
ATOM 735 O O . ILE A 1 87 ? -22.700 -5.709 24.990 1.00 91.75 87 ILE A O 1
ATOM 739 N N . ASP A 1 88 ? -24.641 -5.698 26.091 1.00 93.62 88 ASP A N 1
ATOM 740 C CA . ASP A 1 88 ? -25.363 -6.498 25.099 1.00 93.62 88 ASP A CA 1
ATOM 741 C C . ASP A 1 88 ? -26.679 -5.830 24.701 1.00 93.62 88 ASP A C 1
ATOM 743 O O . ASP A 1 88 ? -27.438 -5.348 25.552 1.00 93.62 88 ASP A O 1
ATOM 747 N N . ASN A 1 89 ? -26.933 -5.803 23.392 1.00 92.44 89 ASN A N 1
ATOM 748 C CA . ASN A 1 89 ? -28.143 -5.271 22.773 1.00 92.44 89 ASN A CA 1
ATOM 749 C C . ASN A 1 89 ? -28.483 -3.846 23.250 1.00 92.44 89 ASN A C 1
ATOM 751 O O . ASN A 1 89 ? -29.606 -3.553 23.661 1.00 92.44 89 ASN A O 1
ATOM 755 N N . CYS A 1 90 ? -27.481 -2.965 23.275 1.00 86.75 90 CYS A N 1
ATOM 756 C CA . CYS A 1 90 ? -27.622 -1.593 23.757 1.00 86.75 90 CYS A CA 1
ATOM 757 C C . CYS A 1 90 ? -27.636 -0.572 22.607 1.00 86.75 90 CYS A C 1
ATOM 759 O O . CYS A 1 90 ? -26.991 -0.756 21.574 1.00 86.75 90 CYS A O 1
ATOM 761 N N . TYR A 1 91 ? -28.355 0.534 22.803 1.00 84.06 91 TYR A N 1
ATOM 762 C CA . TYR A 1 91 ? -28.482 1.618 21.823 1.00 84.06 91 TYR A CA 1
ATOM 763 C C . TYR A 1 91 ? -27.850 2.915 22.335 1.00 84.06 91 TYR A C 1
ATOM 765 O O . TYR A 1 91 ? -28.110 3.315 23.472 1.00 84.06 91 TYR A O 1
ATOM 773 N N . PHE A 1 92 ? -27.064 3.583 21.486 1.00 84.44 92 PHE A N 1
ATOM 774 C CA . PHE A 1 92 ? -26.358 4.829 21.793 1.00 84.44 92 PHE A CA 1
ATOM 775 C C . PHE A 1 92 ? -26.679 5.917 20.751 1.00 84.44 92 PHE A C 1
ATOM 777 O O . PHE A 1 92 ? -26.533 5.694 19.546 1.00 84.44 92 PHE A O 1
ATOM 784 N N . LEU A 1 93 ? -27.097 7.105 21.209 1.00 79.38 93 LEU A N 1
ATOM 785 C CA . LEU A 1 93 ? -27.487 8.245 20.359 1.00 79.38 93 LEU A CA 1
ATOM 786 C C . LEU A 1 93 ? -26.999 9.584 20.940 1.00 79.38 93 LEU A C 1
ATOM 788 O O . LEU A 1 93 ? -27.372 9.900 22.075 1.00 79.38 93 LEU A O 1
ATOM 792 N N . GLU A 1 94 ? -26.255 10.402 20.168 1.00 67.25 94 GLU A N 1
ATOM 793 C CA . GLU A 1 94 ? -25.741 11.706 20.651 1.00 67.25 94 GLU A CA 1
ATOM 794 C C . GLU A 1 94 ? -25.637 12.858 19.627 1.00 67.25 94 GLU A C 1
ATOM 796 O O . GLU A 1 94 ? -24.640 13.041 18.935 1.00 67.25 94 GLU A O 1
ATOM 801 N N . THR A 1 95 ? -26.596 13.785 19.662 1.00 39.84 95 THR A N 1
ATOM 802 C CA . THR A 1 95 ? -26.497 15.089 18.980 1.00 39.84 95 THR A CA 1
ATOM 803 C C . THR A 1 95 ? -25.823 16.148 19.872 1.00 39.84 95 THR A C 1
ATOM 805 O O . THR A 1 95 ? -26.359 16.482 20.929 1.00 39.84 95 THR A O 1
ATOM 808 N N . GLU A 1 96 ? -24.686 16.714 19.448 1.00 43.59 96 GLU A N 1
ATOM 809 C CA . GLU A 1 96 ? -23.939 17.760 20.177 1.00 43.59 96 GLU A CA 1
ATOM 810 C C . GLU A 1 96 ? -24.707 19.078 20.390 1.00 43.59 96 GLU A C 1
ATOM 812 O O . GLU A 1 96 ? -25.123 19.728 19.429 1.00 43.59 96 GLU A O 1
ATOM 817 N N . LYS A 1 97 ? -24.742 19.546 21.649 1.00 33.84 97 LYS A N 1
ATOM 818 C CA . LYS A 1 97 ? -24.505 20.949 22.057 1.00 33.84 97 LYS A CA 1
ATOM 819 C C . LYS A 1 97 ? -24.454 21.042 23.589 1.00 33.84 97 LYS A C 1
ATOM 821 O O . LYS A 1 97 ? -25.490 21.017 24.242 1.00 33.84 97 LYS A O 1
ATOM 826 N N . SER A 1 98 ? -23.271 21.234 24.170 1.00 34.34 98 SER A N 1
ATOM 827 C CA . SER A 1 98 ? -23.161 22.017 25.408 1.00 34.34 98 SER A CA 1
ATOM 828 C C . SER A 1 98 ? -22.403 23.296 25.077 1.00 34.34 98 SER A C 1
ATOM 830 O O . SER A 1 98 ? -21.174 23.322 25.090 1.00 34.34 98 SER A O 1
ATOM 832 N N . ASN A 1 99 ? -23.153 24.345 24.735 1.00 31.81 99 ASN A N 1
ATOM 833 C CA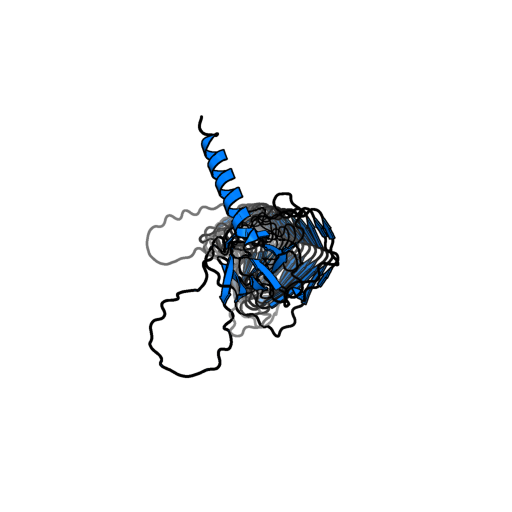 . ASN A 1 99 ? -22.690 25.705 24.974 1.00 31.81 99 ASN A CA 1
ATOM 834 C C . ASN A 1 99 ? -22.680 25.885 26.496 1.00 31.81 99 ASN A C 1
ATOM 836 O O . ASN A 1 99 ? -23.678 26.324 27.057 1.00 31.81 99 ASN A O 1
ATOM 840 N N . ASP A 1 100 ? -21.588 25.510 27.155 1.00 30.75 100 ASP A N 1
ATOM 841 C CA . ASP A 1 100 ? -21.276 26.128 28.437 1.00 30.75 100 ASP A CA 1
ATOM 842 C C . ASP A 1 100 ? -20.479 27.393 28.111 1.00 30.75 100 ASP A C 1
ATOM 844 O O . ASP A 1 100 ? -19.255 27.381 27.977 1.00 30.75 100 ASP A O 1
ATOM 848 N N . ASP A 1 101 ? -21.221 28.489 27.932 1.00 32.91 101 ASP A N 1
ATOM 849 C CA . ASP A 1 101 ? -20.712 29.818 28.241 1.00 32.91 101 ASP A CA 1
ATOM 850 C C . ASP A 1 101 ? -20.290 29.795 29.712 1.00 32.91 101 ASP A C 1
ATOM 852 O O . ASP A 1 101 ? -21.113 29.919 30.616 1.00 32.91 101 ASP A O 1
ATOM 856 N N . CYS A 1 102 ? -18.998 29.633 29.971 1.00 25.92 102 CYS A N 1
ATOM 857 C CA . CYS A 1 102 ? -18.437 30.140 31.208 1.00 25.92 102 CYS A CA 1
ATOM 858 C C . CYS 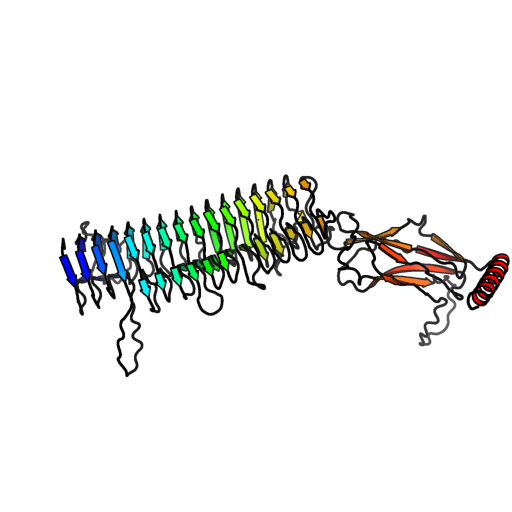A 1 102 ? -17.039 30.680 30.948 1.00 25.92 102 CYS A C 1
ATOM 860 O O . CYS A 1 102 ? -16.026 29.981 30.940 1.00 25.92 102 CYS A O 1
ATOM 862 N N . SER A 1 103 ? -17.026 31.985 30.715 1.00 30.67 103 SER A N 1
ATOM 863 C CA . SER A 1 103 ? -15.862 32.831 30.854 1.00 30.67 103 SER A CA 1
ATOM 864 C C . SER A 1 103 ? -15.227 32.671 32.240 1.00 30.67 103 SER A C 1
ATOM 866 O O . SER A 1 103 ? -15.920 32.732 33.254 1.00 30.67 103 SER A O 1
ATOM 868 N N . GLN A 1 104 ? -13.896 32.650 32.219 1.00 30.23 104 GLN A N 1
ATOM 869 C CA . GLN A 1 104 ? -12.949 32.968 33.290 1.00 30.23 104 GLN A CA 1
ATOM 870 C C . GLN A 1 104 ? -12.384 31.817 34.148 1.00 30.23 104 GLN A C 1
ATOM 872 O O . GLN A 1 104 ? -13.067 31.140 34.906 1.00 30.23 104 GLN A O 1
ATOM 877 N N . VAL A 1 105 ? -11.045 31.794 34.093 1.00 26.11 105 VAL A N 1
ATOM 878 C CA . VAL A 1 105 ? -10.042 31.263 35.032 1.00 26.11 105 VAL A CA 1
ATOM 879 C C . VAL A 1 105 ? -9.563 29.818 34.822 1.00 26.11 105 VAL A C 1
ATOM 881 O O . VAL A 1 105 ? -10.129 28.849 35.310 1.00 26.11 105 VAL A O 1
ATOM 884 N N . GLN A 1 106 ? -8.427 29.733 34.116 1.00 30.62 106 GLN A N 1
ATOM 885 C CA . GLN A 1 106 ? -7.294 28.814 34.312 1.00 30.62 106 GLN A CA 1
ATOM 886 C C . GLN A 1 106 ? -7.528 27.582 35.208 1.00 30.62 106 GLN A C 1
ATOM 888 O O . GLN A 1 106 ? -7.282 27.591 36.409 1.00 30.62 106 GLN A O 1
ATOM 893 N N . SER A 1 107 ? -7.870 26.468 34.572 1.00 24.23 107 SER A N 1
ATOM 894 C CA . SER A 1 107 ? -7.187 25.174 34.707 1.00 24.23 107 SER A CA 1
ATOM 895 C C . SER A 1 107 ? -7.755 24.249 33.628 1.00 24.23 107 SER A C 1
ATOM 897 O O . SER A 1 107 ? -8.958 24.242 33.380 1.00 24.23 107 SER A O 1
ATOM 899 N N . PHE A 1 108 ? -6.890 23.536 32.907 1.00 25.09 108 PHE A N 1
ATOM 900 C CA . PHE A 1 108 ? -7.285 22.616 31.839 1.00 25.09 108 PHE A CA 1
ATOM 901 C C . PHE A 1 108 ? -8.176 21.498 32.404 1.00 25.09 108 PHE A C 1
ATOM 903 O O . PHE A 1 108 ? -7.679 20.511 32.943 1.00 25.09 108 PHE A O 1
ATOM 910 N N . ILE A 1 109 ? -9.495 21.636 32.272 1.00 25.14 109 ILE A N 1
ATOM 911 C CA . ILE A 1 109 ? -10.454 20.555 32.505 1.00 25.14 109 ILE A CA 1
ATOM 912 C C . ILE A 1 109 ? -10.849 20.011 31.134 1.00 25.14 109 ILE A C 1
ATOM 914 O O . ILE A 1 109 ? -11.721 20.546 30.457 1.00 25.14 109 ILE A O 1
ATOM 918 N N . ILE A 1 110 ? -10.177 18.937 30.720 1.00 27.34 110 ILE A N 1
ATOM 919 C CA . ILE A 1 110 ? -10.558 18.146 29.549 1.00 27.34 110 ILE A CA 1
ATOM 920 C C . ILE A 1 110 ? -11.877 17.436 29.890 1.00 27.34 110 ILE A C 1
ATOM 922 O O . ILE A 1 110 ? -11.923 16.530 30.730 1.00 27.34 110 ILE A O 1
ATOM 926 N N . SER A 1 111 ? -12.974 17.851 29.261 1.00 32.62 111 SER A N 1
ATOM 927 C CA . SER A 1 111 ? -14.260 17.152 29.298 1.00 32.62 111 SER A CA 1
ATOM 928 C C . SER A 1 111 ? -14.167 15.842 28.498 1.00 32.62 111 SER A C 1
ATOM 930 O O . SER A 1 111 ? -14.476 15.775 27.314 1.00 32.62 111 SER A O 1
ATOM 932 N N . SER A 1 112 ? -13.685 14.774 29.140 1.00 42.38 112 SER A N 1
ATOM 933 C CA . SER A 1 112 ? -13.628 13.427 28.555 1.00 42.38 112 SER A CA 1
ATOM 934 C C . SER A 1 112 ? -15.022 12.790 28.425 1.00 42.38 112 SER A C 1
ATOM 936 O O . SER A 1 112 ? -15.583 12.367 29.443 1.00 42.38 112 SER A O 1
ATOM 938 N N . ASN A 1 113 ? -15.561 12.700 27.198 1.00 64.94 113 ASN A N 1
ATOM 939 C CA . ASN A 1 113 ? -16.777 11.934 26.871 1.00 64.94 113 ASN A CA 1
ATOM 940 C C . ASN A 1 113 ? -16.408 10.647 26.103 1.00 64.94 113 ASN A C 1
ATOM 942 O O . ASN A 1 113 ? -16.433 10.626 24.876 1.00 64.94 113 ASN A O 1
ATOM 946 N N . THR A 1 114 ? -16.009 9.594 26.823 1.00 77.50 114 THR A N 1
ATOM 947 C CA . THR A 1 114 ? -15.814 8.237 26.276 1.00 77.50 114 THR A CA 1
ATOM 948 C C . THR A 1 114 ? -16.708 7.253 27.028 1.00 77.50 114 THR A C 1
ATOM 950 O O . THR A 1 114 ? -16.973 7.446 28.223 1.00 77.50 114 THR A O 1
ATOM 953 N N . LEU A 1 115 ? -17.204 6.217 26.346 1.00 81.31 115 LEU A N 1
ATOM 954 C CA . LEU A 1 115 ? -18.098 5.211 26.936 1.00 81.31 115 LEU A CA 1
ATOM 955 C C . LEU A 1 115 ? -17.385 4.415 28.046 1.00 81.31 115 LEU A C 1
ATOM 957 O O . LEU A 1 115 ? -17.952 4.238 29.130 1.00 81.31 115 LEU A O 1
ATOM 961 N N . LEU A 1 116 ? -16.154 3.966 27.789 1.00 87.00 116 LEU A N 1
ATOM 962 C CA . LEU A 1 116 ? -15.384 3.105 28.686 1.00 87.00 116 LEU A CA 1
ATOM 963 C C . LEU A 1 116 ? -14.004 3.693 29.001 1.00 87.00 116 LEU A C 1
ATOM 965 O O . LEU A 1 116 ? -13.112 3.658 28.152 1.00 87.00 116 LEU A O 1
ATOM 969 N N . HIS A 1 117 ? -13.829 4.136 30.249 1.00 88.56 117 HIS A N 1
ATOM 970 C CA . HIS A 1 117 ? -12.572 4.671 30.774 1.00 88.56 117 HIS A CA 1
ATOM 971 C C . HIS A 1 117 ? -11.961 3.783 31.864 1.00 88.56 117 HIS A C 1
ATOM 973 O O . HIS A 1 117 ? -12.678 3.232 32.703 1.00 88.56 117 HIS A O 1
ATOM 979 N N . GLY A 1 118 ? -10.629 3.691 31.894 1.00 87.81 118 GLY A N 1
ATOM 980 C CA . GLY A 1 118 ? -9.882 3.014 32.955 1.00 87.81 118 GLY A CA 1
ATOM 981 C C . GLY A 1 118 ? -8.759 2.115 32.444 1.00 87.81 118 GLY A C 1
ATOM 982 O O . GLY A 1 118 ? -8.091 2.442 31.464 1.00 87.81 118 GLY A O 1
ATOM 983 N N . ASN A 1 119 ? -8.503 0.998 33.124 1.00 89.81 119 ASN A N 1
ATOM 984 C CA . ASN A 1 119 ? -7.400 0.104 32.774 1.00 89.81 119 ASN A CA 1
ATOM 985 C C . ASN A 1 119 ? -7.600 -1.338 33.259 1.00 89.81 119 ASN A C 1
ATOM 987 O O . ASN A 1 119 ? -8.268 -1.591 34.265 1.00 89.81 119 ASN A O 1
ATOM 991 N N . SER A 1 120 ? -6.956 -2.274 32.554 1.00 90.12 120 SER A N 1
ATOM 992 C CA . SER A 1 120 ? -6.997 -3.713 32.853 1.00 90.12 120 SER A CA 1
ATOM 993 C C . SER A 1 120 ? -8.419 -4.281 32.883 1.00 90.12 120 SER A C 1
ATOM 995 O O . SER A 1 120 ? -8.795 -5.032 33.782 1.00 90.12 120 SER A O 1
ATOM 997 N N . ILE A 1 121 ? -9.223 -3.878 31.900 1.00 90.88 121 ILE A N 1
ATOM 998 C CA . ILE A 1 121 ? -10.614 -4.289 31.723 1.00 90.88 121 ILE A CA 1
ATOM 999 C C . ILE A 1 121 ? -10.681 -5.460 30.739 1.00 90.88 121 ILE A C 1
ATOM 1001 O O . ILE A 1 121 ? -9.974 -5.473 29.734 1.00 90.88 121 ILE A O 1
ATOM 1005 N N . VAL A 1 122 ? -11.578 -6.411 30.992 1.00 94.25 122 VAL A N 1
ATOM 1006 C CA . VAL A 1 122 ? -12.007 -7.402 29.995 1.00 94.25 122 VAL A CA 1
ATOM 1007 C C . VAL A 1 122 ? -13.430 -7.044 29.587 1.00 94.25 122 VAL A C 1
ATOM 1009 O O . VAL A 1 122 ? -14.343 -7.147 30.403 1.00 94.25 122 VAL A O 1
ATOM 1012 N N . CYS A 1 123 ? -13.624 -6.571 28.358 1.00 93.69 123 CYS A N 1
ATOM 1013 C CA . CYS A 1 123 ? -14.911 -6.061 27.890 1.00 93.69 123 CYS A CA 1
ATOM 1014 C C . CYS A 1 123 ? -15.423 -6.847 26.683 1.00 93.69 123 CYS A C 1
ATOM 1016 O O . CYS A 1 123 ? -14.723 -6.982 25.680 1.00 93.69 123 CYS A O 1
ATOM 1018 N N . GLU A 1 124 ? -16.669 -7.300 26.757 1.00 94.00 124 GLU A N 1
ATOM 1019 C CA . GLU A 1 124 ? -17.411 -7.836 25.619 1.00 94.00 124 GLU A CA 1
ATOM 1020 C C . GLU A 1 124 ? -18.569 -6.900 25.302 1.00 94.00 124 GLU A C 1
ATOM 1022 O O . GLU A 1 124 ? -19.415 -6.635 26.161 1.00 94.00 124 GLU A O 1
ATOM 1027 N N . ILE A 1 125 ? -18.602 -6.391 24.070 1.00 89.81 125 ILE A N 1
ATOM 1028 C CA . ILE A 1 125 ? -19.707 -5.565 23.605 1.00 89.81 125 ILE A CA 1
ATOM 1029 C C . ILE A 1 125 ? -20.321 -6.170 22.357 1.00 89.81 125 ILE A C 1
ATOM 1031 O O . ILE A 1 125 ? -19.645 -6.362 21.345 1.00 89.81 125 ILE A O 1
ATOM 1035 N N . GLU A 1 126 ? -21.610 -6.475 22.439 1.00 92.69 126 GLU A N 1
ATOM 1036 C CA . GLU A 1 126 ? -22.313 -7.278 21.447 1.00 92.69 126 GLU A CA 1
ATOM 1037 C C . GLU A 1 126 ? -23.628 -6.600 21.035 1.00 92.69 126 GLU A C 1
ATOM 1039 O O . GLU A 1 126 ? -24.316 -5.979 21.848 1.00 92.69 126 GLU A O 1
ATOM 1044 N N . ASN A 1 127 ? -23.970 -6.690 19.747 1.00 91.38 127 ASN A N 1
ATOM 1045 C CA . ASN A 1 127 ? -25.277 -6.291 19.203 1.00 91.38 127 ASN A CA 1
ATOM 1046 C C . ASN A 1 127 ? -25.657 -4.819 19.469 1.00 91.38 127 ASN A C 1
ATOM 1048 O O . ASN A 1 127 ? -26.815 -4.518 19.754 1.00 91.38 127 ASN A O 1
ATOM 1052 N N . CYS A 1 128 ? -24.695 -3.894 19.419 1.00 87.25 128 CYS A N 1
ATOM 1053 C CA . CYS A 1 128 ? -24.949 -2.482 19.719 1.00 87.25 128 CYS A CA 1
ATOM 1054 C C . CYS A 1 128 ? -24.999 -1.604 18.465 1.00 87.25 128 CYS A C 1
ATOM 1056 O O . CYS A 1 128 ? -24.322 -1.859 17.466 1.00 87.25 128 CYS A O 1
ATOM 1058 N N . VAL A 1 129 ? -25.769 -0.519 18.559 1.00 86.44 129 VAL A N 1
ATOM 1059 C CA . VAL A 1 129 ? -25.891 0.494 17.505 1.00 86.44 129 VAL A CA 1
ATOM 1060 C C . VAL A 1 129 ? -25.521 1.865 18.058 1.00 86.44 129 VAL A C 1
ATOM 1062 O O . VAL A 1 129 ? -26.045 2.295 19.085 1.00 86.44 129 VAL A O 1
ATOM 1065 N N . PHE A 1 130 ? -24.645 2.548 17.330 1.00 85.25 130 PHE A N 1
ATOM 1066 C CA . PHE A 1 130 ? -24.185 3.907 17.564 1.00 85.25 130 PHE A CA 1
ATOM 1067 C C . PHE A 1 130 ? -24.627 4.763 16.383 1.00 85.25 130 PHE A C 1
ATOM 1069 O O . PHE A 1 130 ? -24.239 4.499 15.244 1.00 85.25 130 PHE A O 1
ATOM 1076 N N . ASN A 1 131 ? -25.458 5.771 16.629 1.00 83.69 131 ASN A N 1
ATOM 1077 C CA . ASN A 1 131 ? -26.030 6.579 15.557 1.00 83.69 131 ASN A CA 1
ATOM 1078 C C . ASN A 1 131 ? -25.927 8.070 15.865 1.00 83.69 131 ASN A C 1
ATOM 1080 O O . ASN A 1 131 ? -26.221 8.477 16.988 1.00 83.69 131 ASN A O 1
ATOM 1084 N N . ASN A 1 132 ? -25.583 8.864 14.846 1.00 81.50 132 ASN A N 1
ATOM 1085 C CA . ASN A 1 132 ? -25.486 10.320 14.899 1.00 81.50 132 ASN A CA 1
ATOM 1086 C C . ASN A 1 132 ? -24.671 10.759 16.108 1.00 81.50 132 ASN A C 1
ATOM 1088 O O . ASN A 1 132 ? -25.240 11.322 17.034 1.00 81.50 132 ASN A O 1
ATOM 1092 N N . ILE A 1 133 ? -23.380 10.441 16.117 1.00 77.81 133 ILE A N 1
ATOM 1093 C CA . ILE A 1 133 ? -22.474 10.793 17.210 1.00 77.81 133 ILE A CA 1
ATOM 1094 C C . ILE A 1 133 ? -21.507 11.842 16.689 1.00 77.81 133 ILE A C 1
ATOM 1096 O O . ILE A 1 133 ? -20.755 11.580 15.752 1.00 77.81 133 ILE A O 1
ATOM 1100 N N . THR A 1 134 ? -21.490 13.007 17.326 1.00 80.75 134 THR A N 1
ATOM 1101 C CA . THR A 1 134 ? -20.446 14.011 17.107 1.00 80.75 134 THR A CA 1
ATOM 1102 C C . THR A 1 134 ? -19.680 14.192 18.412 1.00 80.75 134 THR A C 1
ATOM 1104 O O . THR A 1 134 ? -20.297 14.360 19.459 1.00 80.75 134 THR A O 1
ATOM 1107 N N . LEU A 1 135 ? -18.350 14.099 18.376 1.00 76.00 135 LEU A N 1
ATOM 1108 C CA . LEU A 1 135 ? -17.506 14.238 19.563 1.00 76.00 135 LEU A CA 1
ATOM 1109 C C . LEU A 1 135 ? -16.305 15.127 19.260 1.00 76.00 135 LEU A C 1
ATOM 1111 O O . LEU A 1 135 ? -15.370 14.721 18.572 1.00 76.00 135 LEU A O 1
ATOM 1115 N N . ARG A 1 136 ? -16.290 16.324 19.846 1.00 73.56 136 ARG A N 1
ATOM 1116 C CA . ARG A 1 136 ? -15.183 17.290 19.725 1.00 73.56 136 ARG A CA 1
ATOM 1117 C C . ARG A 1 136 ? -14.027 17.100 20.714 1.00 73.56 136 ARG A C 1
ATOM 1119 O O . ARG A 1 136 ? -13.180 17.981 20.850 1.00 73.56 136 ARG A O 1
ATOM 1126 N N . ASN A 1 137 ? -13.996 15.980 21.424 1.00 68.19 137 ASN A N 1
ATOM 1127 C CA . ASN A 1 137 ? -13.114 15.776 22.573 1.00 68.19 137 ASN A CA 1
ATOM 1128 C C . ASN A 1 137 ? -11.696 15.376 22.138 1.00 68.19 137 ASN A C 1
ATOM 1130 O O . ASN A 1 137 ? -11.498 14.806 21.070 1.00 68.19 137 ASN A O 1
ATOM 1134 N N . SER A 1 138 ? -10.720 15.563 23.028 1.00 73.81 138 SER A N 1
ATOM 1135 C CA . SER A 1 138 ? -9.331 15.136 22.820 1.00 73.81 138 SER A CA 1
ATOM 1136 C C . SER A 1 138 ? -9.069 13.669 23.184 1.00 73.81 138 SER A C 1
ATOM 1138 O O . SER A 1 138 ? -7.914 13.297 23.359 1.00 73.81 138 SER A O 1
ATOM 1140 N N . ILE A 1 139 ? -10.098 12.828 23.335 1.00 77.19 139 ILE A N 1
ATOM 1141 C CA . ILE A 1 139 ? -9.959 11.410 23.711 1.00 77.19 139 ILE A CA 1
ATOM 1142 C C . ILE A 1 139 ? -10.820 10.504 22.819 1.00 77.19 139 ILE A C 1
ATOM 1144 O O . ILE A 1 139 ? -11.804 10.998 22.260 1.00 77.19 139 ILE A O 1
ATOM 1148 N N . PRO A 1 140 ? -10.496 9.202 22.706 1.00 83.94 140 PRO A N 1
ATOM 1149 C CA . PRO A 1 140 ? -11.249 8.271 21.878 1.00 83.94 140 PRO A CA 1
ATOM 1150 C C . PRO A 1 140 ? -12.742 8.174 22.211 1.00 83.94 140 PRO A C 1
ATOM 1152 O O . PRO A 1 140 ? -13.138 8.196 23.379 1.00 83.94 140 PRO A O 1
ATOM 1155 N N . ALA A 1 141 ? -13.569 8.004 21.180 1.00 81.25 141 ALA A N 1
ATOM 1156 C CA . ALA A 1 141 ? -15.027 8.070 21.288 1.00 81.25 141 ALA A CA 1
ATOM 1157 C C . ALA A 1 141 ? -15.657 6.967 22.157 1.00 81.25 141 ALA A C 1
ATOM 1159 O O . ALA A 1 141 ? -16.576 7.223 22.932 1.00 81.25 141 ALA A O 1
ATOM 1160 N N . ILE A 1 142 ? -15.177 5.730 22.027 1.00 84.00 142 ILE A N 1
ATOM 1161 C CA . ILE A 1 142 ? -15.820 4.551 22.618 1.00 84.00 142 ILE A CA 1
ATOM 1162 C C . ILE A 1 142 ? -15.058 4.038 23.831 1.00 84.00 142 ILE A C 1
ATOM 1164 O O . ILE A 1 142 ? -15.657 3.715 24.857 1.00 84.00 142 ILE A O 1
ATOM 1168 N N . SER A 1 143 ? -13.738 3.947 23.742 1.00 87.69 143 SER A N 1
ATOM 1169 C CA . SER A 1 143 ? -12.943 3.575 24.902 1.00 87.69 143 SER A CA 1
ATOM 1170 C C . SER A 1 143 ? -11.568 4.186 24.827 1.00 87.69 143 SER A C 1
ATOM 1172 O O . SER A 1 143 ? -10.928 4.088 23.793 1.00 87.69 143 SER A O 1
ATOM 1174 N N . ASP A 1 144 ? -11.098 4.752 25.930 1.00 87.88 144 ASP A N 1
ATOM 1175 C CA . ASP A 1 144 ? -9.701 5.135 26.139 1.00 87.88 144 ASP A CA 1
ATOM 1176 C C . ASP A 1 144 ? -9.013 4.210 27.162 1.00 87.88 144 ASP A C 1
ATOM 1178 O O . ASP A 1 144 ? -7.970 4.551 27.725 1.00 87.88 144 ASP A O 1
ATOM 1182 N N . ALA A 1 145 ? -9.610 3.041 27.428 1.00 89.25 145 ALA A N 1
ATOM 1183 C CA . ALA A 1 145 ? -9.096 2.100 28.404 1.00 89.25 145 ALA A CA 1
ATOM 1184 C C . ALA A 1 145 ? -7.724 1.565 27.981 1.00 89.25 145 ALA A C 1
ATOM 1186 O O . ALA A 1 145 ? -7.500 1.241 26.813 1.00 89.25 145 ALA A O 1
ATOM 1187 N N . LYS A 1 146 ? -6.814 1.438 28.948 1.00 91.69 146 LYS A N 1
ATOM 1188 C CA . LYS A 1 146 ? -5.434 0.974 28.730 1.00 91.69 146 LYS A CA 1
ATOM 1189 C C . LYS A 1 146 ? -5.247 -0.468 29.186 1.00 91.69 146 LYS A C 1
ATOM 1191 O O . LYS A 1 146 ? -5.897 -0.901 30.143 1.00 91.69 146 LYS A O 1
ATOM 1196 N N . TYR A 1 147 ? -4.338 -1.207 28.550 1.00 91.00 147 TYR A N 1
ATOM 1197 C CA . TYR A 1 147 ? -3.972 -2.576 28.946 1.00 91.00 147 TYR A CA 1
ATOM 1198 C C . TYR A 1 147 ? -5.185 -3.506 29.109 1.00 91.00 147 TYR A C 1
ATOM 1200 O O . TYR A 1 147 ? -5.255 -4.276 30.067 1.00 91.00 147 TYR A O 1
ATOM 1208 N N . SER A 1 148 ? -6.184 -3.345 28.242 1.00 92.62 148 SER A N 1
ATOM 1209 C CA . SER A 1 148 ? -7.480 -4.018 28.326 1.00 92.62 148 SER A CA 1
ATOM 1210 C C . SER A 1 148 ? -7.689 -4.950 27.133 1.00 92.62 148 SER A C 1
ATOM 1212 O O . SER A 1 148 ? -7.126 -4.728 26.062 1.00 92.62 148 SER A O 1
ATOM 1214 N N . ASP A 1 149 ? -8.517 -5.975 27.319 1.00 94.38 149 ASP A N 1
ATOM 1215 C CA . ASP A 1 149 ? -8.954 -6.898 26.272 1.00 94.38 149 ASP A CA 1
ATOM 1216 C C . ASP A 1 149 ? -10.402 -6.569 25.904 1.00 94.38 149 ASP A C 1
ATOM 1218 O O . ASP A 1 149 ? -11.318 -6.790 26.699 1.00 94.38 149 ASP A O 1
ATOM 1222 N N . ILE A 1 150 ? -10.622 -6.014 24.711 1.00 93.94 150 ILE A N 1
ATOM 1223 C CA . ILE A 1 150 ? -11.937 -5.527 24.284 1.00 93.94 150 ILE A CA 1
ATOM 1224 C C . ILE A 1 150 ? -12.375 -6.260 23.013 1.00 93.94 150 ILE A C 1
ATOM 1226 O O . ILE A 1 150 ? -11.771 -6.141 21.945 1.00 93.94 150 ILE A O 1
ATOM 1230 N N . LYS A 1 151 ? -13.467 -7.015 23.121 1.00 95.69 151 LYS A N 1
ATOM 1231 C CA . LYS A 1 151 ? -14.094 -7.733 22.012 1.00 95.69 151 LYS A CA 1
ATOM 1232 C C . LYS A 1 151 ? -15.385 -7.030 21.614 1.00 95.69 151 LYS A C 1
ATOM 1234 O O . LYS A 1 151 ? -16.292 -6.866 22.424 1.00 95.69 151 LYS A O 1
ATOM 1239 N N . ILE A 1 152 ? -15.463 -6.656 20.346 1.00 93.38 152 ILE A N 1
ATOM 1240 C CA . ILE A 1 152 ? -16.587 -5.952 19.739 1.00 93.38 152 ILE A CA 1
ATOM 1241 C C . ILE A 1 152 ? -17.219 -6.872 18.699 1.00 93.38 152 ILE A C 1
ATOM 1243 O O . ILE A 1 152 ? -16.543 -7.300 17.760 1.00 93.38 152 ILE A O 1
ATOM 1247 N N . THR A 1 153 ? -18.509 -7.179 18.850 1.00 95.94 153 THR A N 1
ATOM 1248 C CA . THR A 1 153 ? -19.238 -8.021 17.895 1.00 95.94 153 THR A CA 1
ATOM 1249 C C . THR A 1 153 ? -20.585 -7.435 17.482 1.00 95.94 153 THR A C 1
ATOM 1251 O O . THR A 1 153 ? -21.303 -6.868 18.304 1.00 95.94 153 THR A O 1
ATOM 1254 N N . ASN A 1 154 ? -20.947 -7.592 16.205 1.00 93.19 154 ASN A N 1
ATOM 1255 C CA . ASN A 1 154 ? -22.240 -7.164 15.651 1.00 93.19 154 ASN A CA 1
ATOM 1256 C C . ASN A 1 154 ? -22.534 -5.680 15.941 1.00 93.19 154 ASN A C 1
ATOM 1258 O O . ASN A 1 154 ? -23.569 -5.333 16.511 1.00 93.19 154 ASN A O 1
ATOM 1262 N N . TRP A 1 155 ? -21.580 -4.811 15.608 1.00 90.56 155 TRP A N 1
ATOM 1263 C CA . TRP A 1 155 ? -21.672 -3.372 15.859 1.00 90.56 155 TRP A CA 1
ATOM 1264 C C . TRP A 1 155 ? -22.023 -2.594 14.607 1.00 90.56 155 TRP A C 1
ATOM 1266 O O . TRP A 1 155 ? -21.522 -2.892 13.526 1.00 90.56 155 TRP A O 1
ATOM 1276 N N . ILE A 1 156 ? -22.837 -1.555 14.772 1.00 91.12 156 ILE A N 1
ATOM 1277 C CA . ILE A 1 156 ? -23.192 -0.641 13.687 1.00 91.12 156 ILE A CA 1
ATOM 1278 C C . ILE A 1 156 ? -22.918 0.795 14.132 1.00 91.12 156 ILE A C 1
ATOM 1280 O O . ILE A 1 156 ? -23.521 1.268 15.092 1.00 91.12 156 ILE A O 1
ATOM 1284 N N . PHE A 1 157 ? -22.046 1.490 13.405 1.00 88.38 157 PHE A N 1
ATOM 1285 C CA . PHE A 1 157 ? -21.790 2.923 13.529 1.00 88.38 157 PHE A CA 1
ATOM 1286 C C . PHE A 1 157 ? -22.353 3.657 12.321 1.00 88.38 157 PHE A C 1
ATOM 1288 O O . PHE A 1 157 ? -21.952 3.385 11.190 1.00 88.38 157 PHE A O 1
ATOM 1295 N N . LEU A 1 158 ? -23.256 4.602 12.563 1.00 88.94 158 LEU A N 1
ATOM 1296 C CA . LEU A 1 158 ? -23.869 5.439 11.538 1.00 88.94 158 LEU A CA 1
ATOM 1297 C C . LEU A 1 158 ? -23.644 6.911 11.878 1.00 88.94 158 LEU A C 1
ATOM 1299 O O . LEU A 1 158 ? -23.973 7.338 12.984 1.00 88.94 158 LEU A O 1
ATOM 1303 N N . ASN A 1 159 ? -23.158 7.693 10.912 1.00 88.19 159 ASN A N 1
ATOM 1304 C CA . ASN A 1 159 ? -23.025 9.150 11.025 1.00 88.19 159 ASN A CA 1
ATOM 1305 C C . ASN A 1 159 ? -22.161 9.555 12.232 1.00 88.19 159 ASN A C 1
ATOM 1307 O O . ASN A 1 159 ? -22.636 10.191 13.177 1.00 88.19 159 ASN A O 1
ATOM 1311 N N . LEU A 1 160 ? -20.898 9.137 12.213 1.00 88.06 160 LEU A N 1
ATOM 1312 C CA . LEU A 1 160 ? -19.929 9.449 13.259 1.00 88.06 160 LEU A CA 1
ATOM 1313 C C . LEU A 1 160 ? -19.058 10.625 12.819 1.00 88.06 160 LEU A C 1
ATOM 1315 O O . LEU A 1 160 ? -18.519 10.602 11.720 1.00 88.06 160 LEU A O 1
ATOM 1319 N N . ASN A 1 161 ? -18.863 11.618 13.678 1.00 88.44 161 ASN A N 1
ATOM 1320 C CA . ASN A 1 161 ? -17.925 12.713 13.458 1.00 88.44 161 ASN A CA 1
ATOM 1321 C C . ASN A 1 161 ? -17.069 12.922 14.712 1.00 88.44 161 ASN A C 1
ATOM 1323 O O . ASN A 1 161 ? -17.552 13.438 15.719 1.00 88.44 161 ASN A O 1
ATOM 1327 N N . VAL A 1 162 ? -15.816 12.474 14.676 1.00 85.88 162 VAL A N 1
ATOM 1328 C CA . VAL A 1 162 ? -14.952 12.385 15.864 1.00 85.88 162 VAL A CA 1
ATOM 1329 C C . VAL A 1 162 ? -13.660 13.171 15.703 1.00 85.88 162 VAL A C 1
ATOM 1331 O O . VAL A 1 162 ? -12.952 13.032 14.706 1.00 85.88 162 VAL A O 1
ATOM 1334 N N . ASN A 1 163 ? -13.316 13.952 16.730 1.00 86.06 163 ASN A N 1
ATOM 1335 C CA . ASN A 1 163 ? -12.064 14.704 16.754 1.00 86.06 163 ASN A CA 1
ATOM 1336 C C . ASN A 1 163 ? -10.829 13.878 17.180 1.00 86.06 163 ASN A C 1
ATOM 1338 O O . ASN A 1 163 ? -9.696 14.349 17.150 1.00 86.06 163 ASN A O 1
ATOM 1342 N N . ASN A 1 164 ? -11.047 12.643 17.626 1.00 84.94 164 ASN A N 1
ATOM 1343 C CA . ASN A 1 164 ? -10.010 11.679 17.988 1.00 84.94 164 ASN A CA 1
ATOM 1344 C C . ASN A 1 164 ? -10.417 10.293 17.434 1.00 84.94 164 ASN A C 1
ATOM 1346 O O . ASN A 1 164 ? -11.421 10.182 16.728 1.00 84.94 164 ASN A O 1
ATOM 1350 N N . GLY A 1 165 ? -9.641 9.243 17.699 1.00 87.69 165 GLY A N 1
ATOM 1351 C CA . GLY A 1 165 ? -9.931 7.877 17.278 1.00 87.69 165 GLY A CA 1
ATOM 1352 C C . GLY A 1 165 ? -11.200 7.300 17.910 1.00 87.69 165 GLY A C 1
ATOM 1353 O O . GLY A 1 165 ? -11.807 7.860 18.824 1.00 87.69 165 GLY A O 1
ATOM 1354 N N . LEU A 1 166 ? -11.621 6.139 17.426 1.00 89.06 166 LEU A N 1
ATOM 1355 C CA . LEU A 1 166 ? -12.768 5.417 17.967 1.00 89.06 166 LEU A CA 1
ATOM 1356 C C . LEU A 1 166 ? -12.405 4.692 19.270 1.00 89.06 166 LEU A C 1
ATOM 1358 O O . LEU A 1 166 ? -13.194 4.670 20.214 1.00 89.06 166 LEU A O 1
ATOM 1362 N N . LEU A 1 167 ? -11.205 4.114 19.314 1.00 90.56 167 LEU A N 1
ATOM 1363 C CA . LEU A 1 167 ? -10.706 3.237 20.370 1.00 90.56 167 LEU A CA 1
ATOM 1364 C C . LEU A 1 167 ? -9.309 3.690 20.818 1.00 90.56 167 LEU A C 1
ATOM 1366 O O . LEU A 1 167 ? -8.565 4.279 20.038 1.00 90.56 167 LEU A O 1
ATOM 1370 N N . GLY A 1 168 ? -8.976 3.434 22.079 1.00 88.69 168 GLY A N 1
ATOM 1371 C CA . GLY A 1 168 ? -7.717 3.814 22.709 1.00 88.69 168 GLY A CA 1
ATOM 1372 C C . GLY A 1 168 ? -6.575 2.892 22.321 1.00 88.69 168 GLY A C 1
ATOM 1373 O O . GLY A 1 168 ? -6.781 1.726 22.013 1.00 88.69 168 GLY A O 1
ATOM 1374 N N . GLU A 1 169 ? -5.360 3.412 22.365 1.00 92.00 169 GLU A N 1
ATOM 1375 C CA . GLU A 1 169 ? -4.275 2.880 21.539 1.00 92.00 169 GLU A CA 1
ATOM 1376 C C . GLU A 1 169 ? -3.577 1.648 22.137 1.00 92.00 169 GLU A C 1
ATOM 1378 O O . GLU A 1 169 ? -3.115 0.780 21.408 1.00 92.00 169 GLU A O 1
ATOM 1383 N N . GLU A 1 170 ? -3.540 1.529 23.467 1.00 92.19 170 GLU A N 1
ATOM 1384 C CA . GLU A 1 170 ? -2.710 0.552 24.203 1.00 92.19 170 GLU A CA 1
ATOM 1385 C C . GLU A 1 170 ? -3.451 -0.745 24.594 1.00 92.19 170 GLU A C 1
ATOM 1387 O O . GLU A 1 170 ? -2.956 -1.541 25.402 1.00 92.19 170 GLU A O 1
ATOM 1392 N N . SER A 1 171 ? -4.667 -0.942 24.087 1.00 92.44 171 SER A N 1
ATOM 1393 C CA . SER A 1 171 ? -5.510 -2.104 24.396 1.00 92.44 171 SER A CA 1
ATOM 1394 C C . SER A 1 171 ? -5.607 -3.061 23.214 1.00 92.44 171 SER A C 1
ATOM 1396 O O . SER A 1 171 ? -5.397 -2.693 22.060 1.00 92.44 171 SER A O 1
ATOM 1398 N N . LYS A 1 172 ? -5.916 -4.322 23.507 1.00 93.62 172 LYS A N 1
ATOM 1399 C CA . LYS A 1 172 ? -6.110 -5.355 22.496 1.00 93.62 172 LYS A CA 1
ATOM 1400 C C . LYS A 1 172 ? -7.560 -5.353 22.034 1.00 93.62 172 LYS A C 1
ATOM 1402 O O . LYS A 1 172 ? -8.476 -5.409 22.856 1.00 93.62 172 LYS A O 1
ATOM 1407 N N . TYR A 1 173 ? -7.755 -5.368 20.717 1.00 94.94 173 TYR A N 1
ATOM 1408 C CA . TYR A 1 173 ? -9.084 -5.341 20.114 1.00 94.94 173 TYR A CA 1
ATOM 1409 C C . TYR A 1 173 ? -9.330 -6.510 19.171 1.00 94.94 173 TYR A C 1
ATOM 1411 O O . TYR A 1 173 ? -8.469 -6.906 18.382 1.00 94.94 173 TYR A O 1
ATOM 1419 N N . VAL A 1 174 ? -10.555 -7.024 19.230 1.00 96.88 174 VAL A N 1
ATOM 1420 C CA . VAL A 1 174 ? -11.092 -7.984 18.265 1.00 96.88 174 VAL A CA 1
ATOM 1421 C C . VAL A 1 174 ? -12.434 -7.455 17.780 1.00 96.88 174 VAL A C 1
ATOM 1423 O O . VAL A 1 174 ? -13.383 -7.387 18.557 1.00 96.88 174 VAL A O 1
ATOM 1426 N N . LEU A 1 175 ? -12.511 -7.088 16.503 1.00 97.31 175 LEU A N 1
ATOM 1427 C CA . LEU A 1 175 ? -13.707 -6.553 15.861 1.00 97.31 175 LEU A CA 1
ATOM 1428 C C . LEU A 1 175 ? -14.295 -7.613 14.929 1.00 97.31 175 LEU A C 1
ATOM 1430 O O . LEU A 1 175 ? -13.642 -8.018 13.964 1.00 97.31 175 LEU A O 1
ATOM 1434 N N . LYS A 1 176 ? -15.526 -8.062 15.205 1.00 98.19 176 LYS A N 1
ATOM 1435 C CA . LYS A 1 176 ? -16.240 -9.043 14.374 1.00 98.19 176 LYS A CA 1
ATOM 1436 C C . LYS A 1 176 ? -17.599 -8.528 13.931 1.00 98.19 176 LYS A C 1
ATOM 1438 O O . LYS A 1 176 ? -18.375 -8.085 14.770 1.00 98.19 176 LYS A O 1
ATOM 1443 N N . ASN A 1 177 ? -17.925 -8.651 12.646 1.00 98.00 177 ASN A N 1
ATOM 1444 C CA . ASN A 1 177 ? -19.222 -8.224 12.101 1.00 98.00 177 ASN A CA 1
ATOM 1445 C C . ASN A 1 177 ? -19.515 -6.747 12.434 1.00 98.00 177 ASN A C 1
ATOM 1447 O O . ASN A 1 177 ? -20.489 -6.439 13.120 1.00 98.00 177 ASN A O 1
ATOM 1451 N N . VAL A 1 178 ? -18.630 -5.839 12.019 1.00 97.38 178 VAL A N 1
ATOM 1452 C CA . VAL A 1 178 ? -18.766 -4.401 12.310 1.00 97.38 178 VAL A CA 1
ATOM 1453 C C . VAL A 1 178 ? -19.105 -3.640 11.037 1.00 97.38 178 VAL A C 1
ATOM 1455 O O . VAL A 1 178 ? -18.459 -3.839 10.015 1.00 97.38 178 VAL A O 1
ATOM 1458 N N . ILE A 1 179 ? -20.089 -2.751 11.105 1.00 97.75 179 ILE A N 1
ATOM 1459 C CA . ILE A 1 179 ? -20.477 -1.856 10.016 1.00 97.75 179 ILE A CA 1
ATOM 1460 C C . ILE A 1 179 ? -20.168 -0.422 10.437 1.00 97.75 179 ILE A C 1
ATOM 1462 O O . ILE A 1 179 ? -20.612 0.027 11.492 1.00 97.75 179 ILE A O 1
ATOM 1466 N N . LEU A 1 180 ? -19.433 0.304 9.603 1.00 96.88 180 LEU A N 1
ATOM 1467 C CA . LEU A 1 180 ? -19.143 1.722 9.754 1.00 96.88 180 LEU A CA 1
ATOM 1468 C C . LEU A 1 180 ? -19.640 2.463 8.513 1.00 96.88 180 LEU A C 1
ATOM 1470 O O . LEU A 1 180 ? -19.173 2.200 7.406 1.00 96.88 180 LEU A O 1
ATOM 1474 N N . LYS A 1 181 ? -20.584 3.389 8.682 1.00 97.56 181 LYS A N 1
ATOM 1475 C CA . LYS A 1 181 ? -21.121 4.182 7.576 1.00 97.56 181 LYS A CA 1
ATOM 1476 C C . LYS A 1 181 ? -21.164 5.667 7.901 1.00 97.56 181 LYS A C 1
ATOM 1478 O O . LYS A 1 181 ? -21.667 6.041 8.961 1.00 97.56 181 LYS A O 1
ATOM 1483 N N . ASN A 1 182 ? -20.739 6.495 6.947 1.00 96.06 182 ASN A N 1
ATOM 1484 C CA . ASN A 1 182 ? -20.702 7.950 7.083 1.00 96.06 182 ASN A CA 1
ATOM 1485 C C . ASN A 1 182 ? -19.851 8.368 8.292 1.00 96.06 182 ASN A C 1
ATOM 1487 O O . ASN A 1 182 ? -20.366 8.863 9.297 1.00 96.06 182 ASN A O 1
ATOM 1491 N N . ILE A 1 183 ? -18.553 8.067 8.225 1.00 94.44 183 ILE A N 1
ATOM 1492 C CA . ILE A 1 183 ? -17.601 8.324 9.310 1.00 94.44 183 ILE A CA 1
ATOM 1493 C C . ILE A 1 183 ? -16.678 9.469 8.929 1.00 94.44 183 ILE A C 1
ATOM 1495 O O . ILE A 1 183 ? -15.985 9.403 7.924 1.00 94.44 183 ILE A O 1
ATOM 1499 N N . LYS A 1 184 ? -16.590 10.482 9.775 1.00 93.31 184 LYS A N 1
ATOM 1500 C CA . LYS A 1 184 ? -15.658 11.589 9.643 1.00 93.31 184 LYS A CA 1
ATOM 1501 C C . LYS A 1 184 ? -14.739 11.626 10.853 1.00 93.31 184 LYS A C 1
ATOM 1503 O O . LYS A 1 184 ? -15.197 11.553 11.992 1.00 93.31 184 LYS A O 1
ATOM 1508 N N . THR A 1 185 ? -13.442 11.748 10.616 1.00 90.38 185 THR A N 1
ATOM 1509 C CA . THR A 1 185 ? -12.458 11.950 11.675 1.00 90.38 185 THR A CA 1
ATOM 1510 C C . THR A 1 185 ? -11.403 12.958 11.255 1.00 90.38 185 THR A C 1
ATOM 1512 O O . THR A 1 185 ? -10.983 12.974 10.102 1.00 90.38 185 THR A O 1
ATOM 1515 N N . ASN A 1 186 ? -10.965 13.798 12.191 1.00 88.44 186 ASN A N 1
ATOM 1516 C CA . ASN A 1 186 ? -9.762 14.625 12.035 1.00 88.44 186 ASN A CA 1
ATOM 1517 C C . ASN A 1 186 ? -8.601 14.149 12.935 1.00 88.44 186 ASN A C 1
ATOM 1519 O O . ASN A 1 186 ? -7.613 14.859 13.097 1.00 88.44 186 ASN A O 1
ATOM 1523 N N . SER A 1 187 ? -8.731 12.951 13.518 1.00 89.00 187 SER A N 1
ATOM 1524 C CA . SER A 1 187 ? -7.704 12.299 14.332 1.00 89.00 187 SER A CA 1
ATOM 1525 C C . SER A 1 187 ? -6.435 12.004 13.526 1.00 89.00 187 SER A C 1
ATOM 1527 O O . SER A 1 187 ? -6.421 12.100 12.300 1.00 89.00 187 SER A O 1
ATOM 1529 N N . LYS A 1 188 ? -5.381 11.532 14.200 1.00 90.75 188 LYS A N 1
ATOM 1530 C CA . LYS A 1 188 ? -4.256 10.852 13.538 1.00 90.75 188 LYS A CA 1
ATOM 1531 C C . LYS A 1 188 ? -4.718 9.557 12.858 1.00 90.75 188 LYS A C 1
ATOM 1533 O O . LYS A 1 188 ? -4.301 9.253 11.748 1.00 90.75 188 LYS A O 1
ATOM 1538 N N . ALA A 1 189 ? -5.607 8.807 13.507 1.00 93.50 189 ALA A N 1
ATOM 1539 C CA . ALA A 1 189 ? -6.317 7.706 12.871 1.00 93.50 189 ALA A CA 1
ATOM 1540 C C . ALA A 1 189 ? -7.662 7.409 13.537 1.00 93.50 189 ALA A C 1
ATOM 1542 O O . ALA A 1 189 ? -7.854 7.716 14.718 1.00 93.50 189 ALA A O 1
ATOM 1543 N N . LEU A 1 190 ? -8.582 6.777 12.799 1.00 93.50 190 LEU A N 1
ATOM 1544 C CA . LEU A 1 190 ? -9.809 6.243 13.402 1.00 93.50 190 LEU A CA 1
ATOM 1545 C C . LEU A 1 190 ? -9.480 5.072 14.338 1.00 93.50 190 LEU A C 1
ATOM 1547 O O . LEU A 1 190 ? -9.971 5.022 15.465 1.00 93.50 190 LEU A O 1
ATOM 1551 N N . PHE A 1 191 ? -8.620 4.159 13.889 1.00 94.56 191 PHE A N 1
ATOM 1552 C CA . PHE A 1 191 ? -8.065 3.077 14.694 1.00 94.56 191 PHE A CA 1
ATOM 1553 C C . PHE A 1 191 ? -6.557 3.264 14.815 1.00 94.56 191 PHE A C 1
ATOM 1555 O O . PHE A 1 191 ? -5.825 2.954 13.881 1.00 94.56 191 PHE A O 1
ATOM 1562 N N . HIS A 1 192 ? -6.093 3.769 15.954 1.00 93.69 192 HIS A N 1
ATOM 1563 C CA . HIS A 1 192 ? -4.669 3.852 16.267 1.00 93.69 192 HIS A CA 1
ATOM 1564 C C . HIS A 1 192 ? -4.332 2.767 17.287 1.00 93.69 192 HIS A C 1
ATOM 1566 O O . HIS A 1 192 ? -4.938 2.744 18.352 1.00 93.69 192 HIS A O 1
ATOM 1572 N N . ILE A 1 193 ? -3.428 1.850 16.944 1.00 94.00 193 ILE A N 1
ATOM 1573 C CA . ILE A 1 193 ? -3.105 0.668 17.750 1.00 94.00 193 ILE A CA 1
ATOM 1574 C C . ILE A 1 193 ? -1.608 0.641 18.030 1.00 94.00 193 ILE A C 1
ATOM 1576 O O . ILE A 1 193 ? -0.811 0.632 17.093 1.00 94.00 193 ILE A O 1
ATOM 1580 N N . LEU A 1 194 ? -1.257 0.575 19.312 1.00 92.94 194 LEU A N 1
ATOM 1581 C CA . LEU A 1 194 ? 0.111 0.551 19.811 1.00 92.94 194 LEU A CA 1
ATOM 1582 C C . LEU A 1 194 ? 0.400 -0.762 20.545 1.00 92.94 194 LEU A C 1
ATOM 1584 O O . LEU A 1 194 ? -0.336 -1.152 21.451 1.00 92.94 194 LEU A O 1
ATOM 1588 N N . TYR A 1 195 ? 1.509 -1.414 20.197 1.00 90.94 195 TYR A N 1
ATOM 1589 C CA . TYR A 1 195 ? 2.130 -2.533 20.924 1.00 90.94 195 TYR A CA 1
ATOM 1590 C C . TYR A 1 195 ? 1.276 -3.806 21.071 1.00 90.94 195 TYR A C 1
ATOM 1592 O O . TYR A 1 195 ? 1.611 -4.687 21.866 1.00 90.94 195 TYR A O 1
ATOM 1600 N N . GLN A 1 196 ? 0.164 -3.920 20.338 1.00 92.31 196 GLN A N 1
ATOM 1601 C CA . GLN A 1 196 ? -0.823 -4.988 20.514 1.00 92.31 196 GLN A CA 1
ATOM 1602 C C . GLN A 1 196 ? -1.170 -5.705 19.209 1.00 92.31 196 GLN A C 1
ATOM 1604 O O . GLN A 1 196 ? -1.062 -5.174 18.104 1.00 92.31 196 GLN A O 1
ATOM 1609 N N . ASN A 1 197 ? -1.656 -6.940 19.342 1.00 93.06 197 ASN A N 1
ATOM 1610 C CA . ASN A 1 197 ? -2.314 -7.637 18.239 1.00 93.06 197 ASN A CA 1
ATOM 1611 C C . ASN A 1 197 ? -3.696 -7.023 17.976 1.00 93.06 197 ASN A C 1
ATOM 1613 O O . ASN A 1 197 ? -4.398 -6.657 18.921 1.00 93.06 197 ASN A O 1
ATOM 1617 N N . ILE A 1 198 ? -4.127 -7.014 16.715 1.00 95.25 198 ILE A N 1
ATOM 1618 C CA . ILE A 1 198 ? -5.494 -6.628 16.344 1.00 95.25 198 ILE A CA 1
ATOM 1619 C C . ILE A 1 198 ? -6.087 -7.583 15.308 1.00 95.25 198 ILE A C 1
ATOM 1621 O O . ILE A 1 198 ? -5.399 -8.036 14.389 1.00 95.25 198 ILE A O 1
ATOM 1625 N N . GLU A 1 199 ? -7.377 -7.888 15.462 1.00 97.62 199 GLU A N 1
ATOM 1626 C CA . GLU A 1 199 ? -8.158 -8.681 14.510 1.00 97.62 199 GLU A CA 1
ATOM 1627 C C . GLU A 1 199 ? -9.383 -7.892 14.032 1.00 97.62 199 GLU A C 1
ATOM 1629 O O . GLU A 1 199 ? -10.264 -7.561 14.827 1.00 97.62 199 GLU A O 1
ATOM 1634 N N . PHE A 1 200 ? -9.462 -7.658 12.723 1.00 98.25 200 PHE A N 1
ATOM 1635 C CA . PHE A 1 200 ? -10.672 -7.248 12.018 1.00 98.25 200 PHE A CA 1
ATOM 1636 C C . PHE A 1 200 ? -11.203 -8.448 11.237 1.00 98.25 200 PHE A C 1
ATOM 1638 O O . PHE A 1 200 ? -10.501 -9.008 10.391 1.00 98.25 200 PHE A O 1
ATOM 1645 N N . ASN A 1 201 ? -12.441 -8.850 11.502 1.00 98.50 201 ASN A N 1
ATOM 1646 C CA . ASN A 1 201 ? -13.063 -9.983 10.834 1.00 98.50 201 ASN A CA 1
ATOM 1647 C C . ASN A 1 201 ? -14.496 -9.642 10.430 1.00 98.50 201 ASN A C 1
ATOM 1649 O O . ASN A 1 201 ? -15.346 -9.414 11.286 1.00 98.50 201 ASN A O 1
ATOM 1653 N N . ASN A 1 202 ? -14.767 -9.630 9.127 1.00 98.56 202 ASN A N 1
ATOM 1654 C CA . ASN A 1 202 ? -16.061 -9.227 8.578 1.00 98.56 202 ASN A CA 1
ATOM 1655 C C . ASN A 1 202 ? -16.425 -7.792 8.995 1.00 98.56 202 ASN A C 1
ATOM 1657 O O . ASN A 1 202 ? -17.346 -7.566 9.779 1.00 98.56 202 ASN A O 1
ATOM 1661 N N . VAL A 1 203 ? -15.644 -6.822 8.520 1.00 98.62 203 VAL A N 1
ATOM 1662 C CA . VAL A 1 203 ? -15.879 -5.396 8.783 1.00 98.62 203 VAL A CA 1
ATOM 1663 C C . VAL A 1 203 ? -16.188 -4.692 7.469 1.00 98.62 203 VAL A C 1
ATOM 1665 O O . VAL A 1 203 ? -15.437 -4.824 6.504 1.00 98.62 203 VAL A O 1
ATOM 1668 N N . GLU A 1 204 ? -17.295 -3.957 7.438 1.00 98.69 204 GLU A N 1
ATOM 1669 C CA . GLU A 1 204 ? -17.753 -3.173 6.296 1.00 98.69 204 GLU A CA 1
ATOM 1670 C C . GLU A 1 204 ? -17.664 -1.683 6.619 1.00 98.69 204 GLU A C 1
ATOM 1672 O O . GLU A 1 204 ? -18.170 -1.225 7.642 1.00 98.69 204 GLU A O 1
ATOM 1677 N N . VAL A 1 205 ? -17.022 -0.925 5.739 1.00 98.56 205 VAL A N 1
ATOM 1678 C CA . VAL A 1 205 ? -16.824 0.516 5.850 1.00 98.56 205 VAL A CA 1
ATOM 1679 C C . VAL A 1 205 ? -17.291 1.165 4.556 1.00 98.56 205 VAL A C 1
ATOM 1681 O O . VAL A 1 205 ? -16.852 0.778 3.471 1.00 98.56 205 VAL A O 1
ATOM 1684 N N . LYS A 1 206 ? -18.175 2.153 4.664 1.00 98.50 206 LYS A N 1
ATOM 1685 C CA . LYS A 1 206 ? -18.679 2.914 3.521 1.00 98.50 206 LYS A CA 1
ATOM 1686 C C . LYS A 1 206 ? -18.793 4.397 3.861 1.00 98.50 206 LYS A C 1
ATOM 1688 O O . LYS A 1 206 ? -19.275 4.720 4.942 1.00 98.50 206 LYS A O 1
ATOM 1693 N N . ASP A 1 207 ? -18.458 5.273 2.917 1.00 98.19 207 ASP A N 1
ATOM 1694 C CA . ASP A 1 207 ? -18.616 6.725 3.047 1.00 98.19 207 ASP A CA 1
ATOM 1695 C C . ASP A 1 207 ? -17.799 7.235 4.250 1.00 98.19 207 ASP A C 1
ATOM 1697 O O . ASP A 1 207 ? -18.335 7.422 5.343 1.00 98.19 207 ASP A O 1
ATOM 1701 N N . PHE A 1 208 ? -16.482 7.402 4.103 1.00 97.19 208 PHE A N 1
ATOM 1702 C CA . PHE A 1 208 ? -15.645 7.919 5.195 1.00 97.19 208 PHE A CA 1
ATOM 1703 C C . PHE A 1 208 ? -14.679 9.028 4.774 1.00 97.19 208 PHE A C 1
ATOM 1705 O O . PHE A 1 208 ? -14.222 9.099 3.637 1.00 97.19 208 PHE A O 1
ATOM 1712 N N . GLU A 1 209 ? -14.346 9.885 5.734 1.00 96.06 209 GLU A N 1
ATOM 1713 C CA . GLU A 1 209 ? -13.476 11.043 5.582 1.00 96.06 209 GLU A CA 1
ATOM 1714 C C . GLU A 1 209 ? -12.470 11.104 6.739 1.00 96.06 209 GLU A C 1
ATOM 1716 O O . GLU A 1 209 ? -12.815 11.407 7.882 1.00 96.06 209 GLU A O 1
ATOM 1721 N N . CYS A 1 210 ? -11.208 10.846 6.426 1.00 94.69 210 CYS A N 1
ATOM 1722 C CA . CYS A 1 210 ? -10.052 10.952 7.308 1.00 94.69 210 CYS A CA 1
ATOM 1723 C C . CYS A 1 210 ? -9.310 12.267 6.993 1.00 94.69 210 CYS A C 1
ATOM 1725 O O . CYS A 1 210 ? -8.429 12.291 6.138 1.00 94.69 210 CYS A O 1
ATOM 1727 N N . ILE A 1 211 ? -9.699 13.371 7.644 1.00 90.19 211 ILE A N 1
ATOM 1728 C CA . ILE A 1 211 ? -9.381 14.760 7.244 1.00 90.19 211 ILE A CA 1
ATOM 1729 C C . ILE A 1 211 ? -8.536 15.552 8.262 1.00 90.19 211 ILE A C 1
ATOM 1731 O O . ILE A 1 211 ? -8.698 16.765 8.380 1.00 90.19 211 ILE A O 1
ATOM 1735 N N . GLY A 1 212 ? -7.683 14.897 9.050 1.00 78.88 212 GLY A N 1
ATOM 1736 C CA . GLY A 1 212 ? -6.855 15.597 10.040 1.00 78.88 212 GLY A CA 1
ATOM 1737 C C . GLY A 1 212 ? -5.763 16.472 9.421 1.00 78.88 212 GLY A C 1
ATOM 1738 O O . GLY A 1 212 ? -5.461 16.391 8.223 1.00 78.88 212 GLY A O 1
ATOM 1739 N N . ASP A 1 213 ? -5.194 17.335 10.261 1.00 65.88 213 ASP A N 1
ATOM 1740 C CA . ASP A 1 213 ? -4.165 18.296 9.870 1.00 65.88 213 ASP A CA 1
ATOM 1741 C C . ASP A 1 213 ? -2.836 17.587 9.544 1.00 65.88 213 ASP A C 1
ATOM 1743 O O . ASP A 1 213 ? -2.442 16.634 10.213 1.00 65.88 213 ASP A O 1
ATOM 1747 N N . GLY A 1 214 ? -2.115 18.077 8.530 1.00 61.25 214 GLY A N 1
ATOM 1748 C CA . GLY A 1 214 ? -0.729 17.670 8.254 1.00 61.25 214 GLY A CA 1
ATOM 1749 C C . GLY A 1 214 ? -0.520 16.517 7.265 1.00 61.25 214 GLY A C 1
ATOM 1750 O O . GLY A 1 214 ? 0.624 16.144 7.052 1.00 61.25 214 GLY A O 1
ATOM 1751 N N . GLY A 1 215 ? -1.568 15.982 6.630 1.00 65.12 215 GLY A N 1
ATOM 1752 C CA . GLY A 1 215 ? -1.406 14.960 5.577 1.00 65.12 215 GLY A CA 1
ATOM 1753 C C . GLY A 1 215 ? -1.079 13.546 6.083 1.00 65.12 215 GLY A C 1
ATOM 1754 O O . GLY A 1 215 ? -0.715 12.681 5.302 1.00 65.12 215 GLY A O 1
ATOM 1755 N N . ASP A 1 216 ? -1.221 13.291 7.384 1.00 75.44 216 ASP A N 1
ATOM 1756 C CA . ASP A 1 216 ? -0.819 12.022 8.014 1.00 75.44 216 ASP A CA 1
ATOM 1757 C C . ASP A 1 216 ? -1.999 11.211 8.577 1.00 75.44 216 ASP A C 1
ATOM 1759 O O . ASP A 1 216 ? -1.798 10.202 9.257 1.00 75.44 216 ASP A O 1
ATOM 1763 N N . THR A 1 217 ? -3.246 11.636 8.338 1.00 90.81 217 THR A N 1
ATOM 1764 C CA . THR A 1 217 ? -4.411 10.935 8.893 1.00 90.81 217 THR A CA 1
ATOM 1765 C C . THR A 1 217 ? -4.695 9.641 8.146 1.00 90.81 217 THR A C 1
ATOM 1767 O O . THR A 1 217 ? -4.890 9.660 6.931 1.00 90.81 217 THR A O 1
ATOM 1770 N N . SER A 1 218 ? -4.834 8.548 8.896 1.00 94.38 218 SER A N 1
ATOM 1771 C CA . SER A 1 218 ? -5.171 7.219 8.377 1.00 94.38 218 SER A CA 1
ATOM 1772 C C . SER A 1 218 ? -6.526 6.723 8.880 1.00 94.38 218 SER A C 1
ATOM 1774 O O . SER A 1 218 ? -7.072 7.202 9.875 1.00 94.38 218 SER A O 1
ATOM 1776 N N . PHE A 1 219 ? -7.090 5.709 8.232 1.00 95.88 219 PHE A N 1
ATOM 1777 C CA . PHE A 1 219 ? -8.209 4.965 8.812 1.00 95.88 219 PHE A CA 1
ATOM 1778 C C . PHE A 1 219 ? -7.700 3.995 9.883 1.00 95.88 219 PHE A C 1
ATOM 1780 O O . PHE A 1 219 ? -8.234 3.955 10.992 1.00 95.88 219 PHE A O 1
ATOM 1787 N N . ILE A 1 220 ? -6.617 3.272 9.581 1.00 96.94 220 ILE A N 1
ATOM 1788 C CA . ILE A 1 220 ? -5.887 2.447 10.547 1.00 96.94 220 ILE A CA 1
ATOM 1789 C C . ILE A 1 220 ? -4.431 2.902 10.599 1.00 96.94 220 ILE A C 1
ATOM 1791 O O . ILE A 1 220 ? -3.767 2.974 9.569 1.00 96.94 220 ILE A O 1
ATOM 1795 N N . LEU A 1 221 ? -3.939 3.152 11.806 1.00 95.62 221 LEU A N 1
ATOM 1796 C CA . LEU A 1 221 ? -2.530 3.338 12.111 1.00 95.62 221 LEU A CA 1
ATOM 1797 C C . LEU A 1 221 ? -2.096 2.247 13.090 1.00 95.62 221 LEU A C 1
ATOM 1799 O O . LEU A 1 221 ? -2.643 2.141 14.189 1.00 95.62 221 LEU A O 1
ATOM 1803 N N . TYR A 1 222 ? -1.127 1.440 12.680 1.00 95.94 222 TYR A N 1
ATOM 1804 C CA . TYR A 1 222 ? -0.621 0.306 13.440 1.00 95.94 222 TYR A CA 1
ATOM 1805 C C . TYR A 1 222 ? 0.869 0.470 13.734 1.00 95.94 222 TYR A C 1
ATOM 1807 O O . TYR A 1 222 ? 1.666 0.638 12.811 1.00 95.94 222 TYR A O 1
ATOM 1815 N N . ASP A 1 223 ? 1.235 0.395 15.010 1.00 93.75 223 ASP A N 1
ATOM 1816 C CA . ASP A 1 223 ? 2.619 0.448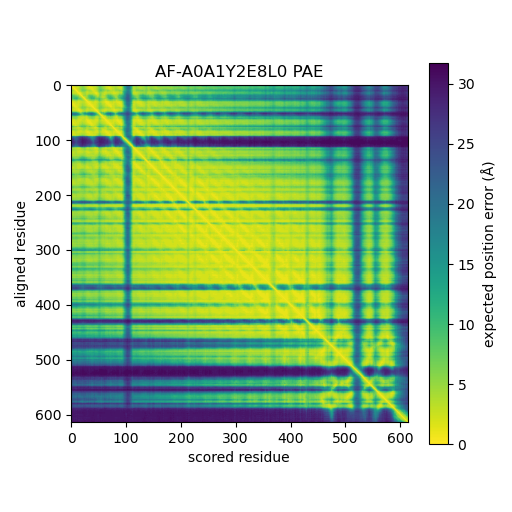 15.479 1.00 93.75 223 ASP A CA 1
ATOM 1817 C C . ASP A 1 223 ? 2.825 -0.626 16.561 1.00 93.75 223 ASP A C 1
ATOM 1819 O O . ASP A 1 223 ? 2.341 -0.514 17.687 1.00 93.75 223 ASP A O 1
ATOM 1823 N N . SER A 1 224 ? 3.523 -1.713 16.227 1.00 85.56 224 SER A N 1
ATOM 1824 C CA . SER A 1 224 ? 3.870 -2.772 17.181 1.00 85.56 224 SER A CA 1
ATOM 1825 C C . SER A 1 224 ? 4.980 -2.399 18.172 1.00 85.56 224 SER A C 1
ATOM 1827 O O . SER A 1 224 ? 5.252 -3.152 19.115 1.00 85.56 224 SER A O 1
ATOM 1829 N N . GLY A 1 225 ? 5.629 -1.245 18.001 1.00 86.75 225 GLY A N 1
ATOM 1830 C CA . GLY A 1 225 ? 6.844 -0.869 18.709 1.00 86.75 225 GLY A CA 1
ATOM 1831 C C . GLY A 1 225 ? 7.959 -1.889 18.490 1.00 86.75 225 GLY A C 1
ATOM 1832 O O . GLY A 1 225 ? 8.307 -2.235 17.361 1.00 86.75 225 GLY A O 1
ATOM 1833 N N . GLU A 1 226 ? 8.547 -2.373 19.587 1.00 81.44 226 GLU A N 1
ATOM 1834 C CA . GLU A 1 226 ? 9.598 -3.402 19.562 1.00 81.44 226 GLU A CA 1
ATOM 1835 C C . GLU A 1 226 ? 9.052 -4.840 19.531 1.00 81.44 226 GLU A C 1
ATOM 1837 O O . GLU A 1 226 ? 9.805 -5.783 19.271 1.00 81.44 226 GLU A O 1
ATOM 1842 N N . ALA A 1 227 ? 7.759 -5.032 19.804 1.00 74.50 227 ALA A N 1
ATOM 1843 C CA . ALA A 1 227 ? 7.146 -6.351 19.862 1.00 74.50 227 ALA A CA 1
ATOM 1844 C C . ALA A 1 227 ? 6.851 -6.878 18.451 1.00 74.50 227 ALA A C 1
ATOM 1846 O O . ALA A 1 227 ? 6.381 -6.150 17.589 1.00 74.50 227 ALA A O 1
ATOM 1847 N N . ASN A 1 228 ? 7.053 -8.177 18.215 1.00 83.12 228 ASN A N 1
ATOM 1848 C CA . ASN A 1 228 ? 6.617 -8.809 16.967 1.00 83.12 228 ASN A CA 1
ATOM 1849 C C . ASN A 1 228 ? 5.118 -9.146 17.037 1.00 83.12 228 ASN A C 1
ATOM 1851 O O . ASN A 1 228 ? 4.750 -10.304 17.260 1.00 83.12 228 ASN A O 1
ATOM 1855 N N . SER A 1 229 ? 4.256 -8.133 16.930 1.00 90.00 229 SER A N 1
ATOM 1856 C CA . SER A 1 229 ? 2.803 -8.309 16.980 1.00 90.00 229 SER A CA 1
ATOM 1857 C C . SER A 1 229 ? 2.189 -8.528 15.595 1.00 90.00 229 SER A C 1
ATOM 1859 O O . SER A 1 229 ? 2.824 -8.375 14.549 1.00 90.00 229 SER A O 1
ATOM 1861 N N . LYS A 1 230 ? 0.937 -8.982 15.601 1.00 94.75 230 LYS A N 1
ATOM 1862 C CA . LYS A 1 230 ? 0.203 -9.426 14.425 1.00 94.75 230 LYS A CA 1
ATOM 1863 C C . LYS A 1 230 ? -1.040 -8.576 14.197 1.00 94.75 230 LYS A C 1
ATOM 1865 O O . LYS A 1 230 ? -1.919 -8.499 15.060 1.00 94.75 230 LYS A O 1
ATOM 1870 N N . MET A 1 231 ? -1.154 -8.052 12.983 1.00 96.94 231 MET A N 1
ATOM 1871 C CA . MET A 1 231 ? -2.356 -7.410 12.464 1.00 96.94 231 MET A CA 1
ATOM 1872 C C . MET A 1 231 ? -3.056 -8.372 11.505 1.00 96.94 231 MET A C 1
ATOM 1874 O O . MET A 1 231 ? -2.483 -8.816 10.512 1.00 96.94 231 MET A O 1
ATOM 1878 N N . THR A 1 232 ? -4.298 -8.736 11.821 1.00 98.38 232 THR A N 1
ATOM 1879 C CA . THR A 1 232 ? -5.109 -9.645 11.004 1.00 98.38 232 THR A CA 1
ATOM 1880 C C . THR A 1 232 ? -6.349 -8.931 10.498 1.00 98.38 232 THR A C 1
ATOM 1882 O O . THR A 1 232 ? -7.171 -8.482 11.290 1.00 98.38 232 THR A O 1
ATOM 1885 N N . ILE A 1 233 ? -6.510 -8.876 9.180 1.00 98.69 233 ILE A N 1
ATOM 1886 C CA . ILE A 1 233 ? -7.696 -8.353 8.512 1.00 98.69 233 ILE A CA 1
ATOM 1887 C C . ILE A 1 233 ? -8.262 -9.442 7.596 1.00 98.69 233 ILE A C 1
ATOM 1889 O O . ILE A 1 233 ? -7.603 -9.888 6.657 1.00 98.69 233 ILE A O 1
ATOM 1893 N N . LYS A 1 234 ? -9.498 -9.873 7.864 1.00 98.75 234 LYS A N 1
ATOM 1894 C CA . LYS A 1 234 ? -10.213 -10.880 7.070 1.00 98.75 234 LYS A CA 1
ATOM 1895 C C . LYS A 1 234 ? -11.616 -10.410 6.726 1.00 98.75 234 LYS A C 1
ATOM 1897 O O . LYS A 1 234 ? -12.311 -9.874 7.587 1.00 98.75 234 LYS A O 1
ATOM 1902 N N . ASN A 1 235 ? -12.069 -10.684 5.504 1.00 98.62 235 ASN A N 1
ATOM 1903 C CA . ASN A 1 235 ? -13.422 -10.327 5.056 1.00 98.62 235 ASN A CA 1
ATOM 1904 C C . ASN A 1 235 ? -13.719 -8.823 5.220 1.00 98.62 235 ASN A C 1
ATOM 1906 O O . ASN A 1 235 ? -14.815 -8.434 5.614 1.00 98.62 235 ASN A O 1
ATOM 1910 N N . PHE A 1 236 ? -12.721 -7.974 4.988 1.00 98.50 236 PHE A N 1
ATOM 1911 C CA . PHE A 1 236 ? -12.824 -6.530 5.162 1.00 98.50 236 PHE A CA 1
ATOM 1912 C C . PHE A 1 236 ? -13.278 -5.884 3.861 1.00 98.50 236 PHE A C 1
ATOM 1914 O O . PHE A 1 236 ? -12.732 -6.189 2.804 1.00 98.50 236 PHE A O 1
ATOM 1921 N N . ARG A 1 237 ? -14.277 -5.007 3.909 1.00 98.75 237 ARG A N 1
ATOM 1922 C CA . ARG A 1 237 ? -14.767 -4.268 2.742 1.00 98.75 237 ARG A CA 1
ATOM 1923 C C . ARG A 1 237 ? -14.770 -2.793 3.074 1.00 98.75 237 ARG A C 1
ATOM 1925 O O . ARG A 1 237 ? -15.557 -2.373 3.909 1.00 98.75 237 ARG A O 1
ATOM 1932 N N . ILE A 1 238 ? -13.916 -2.024 2.417 1.00 98.56 238 ILE A N 1
ATOM 1933 C CA . ILE A 1 238 ? -13.876 -0.570 2.556 1.00 98.56 238 ILE A CA 1
ATOM 1934 C C . ILE A 1 238 ? -14.100 0.070 1.195 1.00 98.56 238 ILE A C 1
ATOM 1936 O O . ILE A 1 238 ? -13.462 -0.314 0.210 1.00 98.56 238 ILE A O 1
ATOM 1940 N N . GLN A 1 239 ? -15.054 0.994 1.136 1.00 98.44 239 GLN A N 1
ATOM 1941 C CA . GLN A 1 239 ? -15.420 1.661 -0.103 1.00 98.44 239 GLN A CA 1
ATOM 1942 C C . GLN A 1 239 ? -15.813 3.120 0.105 1.00 98.44 239 GLN A C 1
ATOM 1944 O O . GLN A 1 239 ? -16.282 3.480 1.185 1.00 98.44 239 GLN A O 1
ATOM 1949 N N . ASP A 1 240 ? -15.682 3.915 -0.956 1.00 98.44 240 ASP A N 1
ATOM 1950 C CA . ASP A 1 240 ? -16.160 5.297 -1.030 1.00 98.44 240 ASP A CA 1
ATOM 1951 C C . ASP A 1 240 ? -15.574 6.161 0.104 1.00 98.44 240 ASP A C 1
ATOM 1953 O O . ASP A 1 240 ? -16.260 6.490 1.073 1.00 98.44 240 ASP A O 1
ATOM 1957 N N . GLY A 1 241 ? -14.288 6.515 0.032 1.00 97.69 241 GLY A N 1
ATOM 1958 C CA . GLY A 1 241 ? -13.700 7.325 1.100 1.00 97.69 241 GLY A CA 1
ATOM 1959 C C . GLY A 1 241 ? -12.447 8.107 0.756 1.00 97.69 241 GLY A C 1
ATOM 1960 O O . GLY A 1 241 ? -11.805 7.896 -0.273 1.00 97.69 241 GLY A O 1
ATOM 1961 N N . ILE A 1 242 ? -12.128 9.045 1.646 1.00 96.44 242 ILE A N 1
ATOM 1962 C CA . ILE A 1 242 ? -11.025 9.993 1.506 1.00 96.44 242 ILE A CA 1
ATOM 1963 C C . ILE A 1 242 ? -10.103 9.884 2.718 1.00 96.44 242 ILE A C 1
ATOM 1965 O O . ILE A 1 242 ? -10.576 9.845 3.853 1.00 96.44 242 ILE A O 1
ATOM 1969 N N . SER A 1 243 ? -8.790 9.873 2.483 1.00 95.81 243 SER A N 1
ATOM 1970 C CA . SER A 1 243 ? -7.768 9.859 3.534 1.00 95.81 243 SER A CA 1
ATOM 1971 C C . SER A 1 243 ? -6.663 10.877 3.252 1.00 95.81 243 SER A C 1
ATOM 1973 O O . SER A 1 243 ? -6.070 10.870 2.175 1.00 95.81 243 SER A O 1
ATOM 1975 N N . ASN A 1 244 ? -6.380 11.767 4.205 1.00 94.31 244 ASN A N 1
ATOM 1976 C CA . ASN A 1 244 ? -5.329 12.782 4.066 1.00 94.31 244 ASN A CA 1
ATOM 1977 C C . ASN A 1 244 ? -3.909 12.207 4.109 1.00 94.31 244 ASN A C 1
ATOM 1979 O O . ASN A 1 244 ? -3.003 12.891 3.662 1.00 94.31 244 ASN A O 1
ATOM 1983 N N . GLY A 1 245 ? -3.721 10.990 4.613 1.00 93.50 245 GLY A N 1
ATOM 1984 C CA . GLY A 1 245 ? -2.499 10.204 4.459 1.00 93.50 245 GLY A CA 1
ATOM 1985 C C . GLY A 1 245 ? -2.836 8.778 4.021 1.00 93.50 245 GLY A C 1
ATOM 1986 O O . GLY A 1 245 ? -3.933 8.540 3.487 1.00 93.50 245 GLY A O 1
ATOM 1987 N N . PRO A 1 246 ? -1.949 7.800 4.270 1.00 95.50 246 PRO A N 1
ATOM 1988 C CA . PRO A 1 246 ? -2.227 6.423 3.911 1.00 95.50 246 PRO A CA 1
ATOM 1989 C C . PRO A 1 246 ? -3.491 5.875 4.572 1.00 95.50 246 PRO A C 1
ATOM 1991 O O . PRO A 1 246 ? -3.717 6.125 5.752 1.00 95.50 246 PRO A O 1
ATOM 1994 N N . LEU A 1 247 ? -4.319 5.109 3.860 1.00 96.88 247 LEU A N 1
ATOM 1995 C CA . LEU A 1 247 ? -5.553 4.566 4.448 1.00 96.88 247 LEU A CA 1
ATOM 1996 C C . LEU A 1 247 ? -5.241 3.586 5.594 1.00 96.88 247 LEU A C 1
ATOM 1998 O O . LEU A 1 247 ? -5.834 3.677 6.672 1.00 96.88 247 LEU A O 1
ATOM 2002 N N . ILE A 1 248 ? -4.300 2.672 5.367 1.00 97.69 248 ILE A N 1
ATOM 2003 C CA . ILE A 1 248 ? -3.714 1.803 6.390 1.00 97.69 248 ILE A CA 1
ATOM 2004 C C . ILE A 1 248 ? -2.219 2.114 6.454 1.00 97.69 248 ILE A C 1
ATOM 2006 O O . ILE A 1 248 ? -1.510 1.882 5.478 1.00 97.69 248 ILE A O 1
ATOM 2010 N N . LYS A 1 249 ? -1.737 2.621 7.590 1.00 96.44 249 LYS A N 1
ATOM 2011 C CA . LYS A 1 249 ? -0.318 2.909 7.831 1.00 96.44 249 LYS A CA 1
ATOM 2012 C C . LYS A 1 249 ? 0.230 1.965 8.896 1.00 96.44 249 LYS A C 1
ATOM 2014 O O . LYS A 1 249 ? -0.354 1.837 9.970 1.00 96.44 249 LYS A O 1
ATOM 2019 N N . ILE A 1 250 ? 1.338 1.306 8.585 1.00 96.19 250 ILE A N 1
ATOM 2020 C CA . ILE A 1 250 ? 2.038 0.359 9.456 1.00 96.19 250 ILE A CA 1
ATOM 2021 C C . ILE A 1 250 ? 3.459 0.894 9.649 1.00 96.19 250 ILE A C 1
ATOM 2023 O O . ILE A 1 250 ? 4.204 1.012 8.676 1.00 96.19 250 ILE A O 1
ATOM 2027 N N . ILE A 1 251 ? 3.809 1.256 10.884 1.00 92.31 251 ILE A N 1
ATOM 2028 C CA . ILE A 1 251 ? 5.086 1.887 11.245 1.00 92.31 251 ILE A CA 1
ATOM 2029 C C . ILE A 1 251 ? 5.665 1.215 12.490 1.00 92.31 251 ILE A C 1
ATOM 2031 O O . ILE A 1 251 ? 5.422 1.658 13.603 1.00 92.31 251 ILE A O 1
ATOM 2035 N N . ASP A 1 252 ? 6.415 0.126 12.329 1.00 88.75 252 ASP A N 1
ATOM 2036 C CA . ASP A 1 252 ? 6.954 -0.593 13.489 1.00 88.75 252 ASP A CA 1
ATOM 2037 C C . ASP A 1 252 ? 8.323 -1.263 13.270 1.00 88.75 252 ASP A C 1
ATOM 2039 O O . ASP A 1 252 ? 8.940 -1.170 12.206 1.00 88.75 252 ASP A O 1
ATOM 2043 N N . ASN A 1 253 ? 8.879 -1.903 14.305 1.00 91.06 253 ASN A N 1
ATOM 2044 C CA . ASN A 1 253 ? 10.173 -2.578 14.183 1.00 91.06 253 ASN A CA 1
ATOM 2045 C C . ASN A 1 253 ? 10.049 -3.971 13.537 1.00 91.06 253 ASN A C 1
ATOM 2047 O O . ASN A 1 253 ? 10.927 -4.377 12.766 1.00 91.06 253 ASN A O 1
ATOM 2051 N N . SER A 1 254 ? 8.991 -4.713 13.881 1.00 91.88 254 SER A N 1
ATOM 2052 C CA . SER A 1 254 ? 8.695 -6.044 13.345 1.00 91.88 254 SER A CA 1
ATOM 2053 C C . SER A 1 254 ? 7.204 -6.371 13.440 1.00 91.88 254 SER A C 1
ATOM 2055 O O . SER A 1 254 ? 6.624 -6.237 14.518 1.00 91.88 254 SER A O 1
ATOM 2057 N N . ASN A 1 255 ? 6.607 -6.906 12.370 1.00 94.31 255 ASN A N 1
ATOM 2058 C CA . ASN A 1 255 ? 5.225 -7.399 12.407 1.00 94.31 255 ASN A CA 1
ATOM 2059 C C . ASN A 1 255 ? 4.936 -8.596 11.489 1.00 94.31 255 ASN A C 1
ATOM 2061 O O . ASN A 1 255 ? 5.661 -8.885 10.531 1.00 94.31 255 ASN A O 1
ATOM 2065 N N . GLU A 1 256 ? 3.803 -9.253 11.765 1.00 96.25 256 GLU A N 1
ATOM 2066 C CA . GLU A 1 256 ? 3.093 -10.095 10.799 1.00 96.25 256 GLU A CA 1
ATOM 2067 C C . GLU A 1 256 ? 1.778 -9.418 10.377 1.00 96.25 256 GLU A C 1
ATOM 2069 O O . GLU A 1 256 ? 0.875 -9.235 11.197 1.00 96.25 256 GLU A O 1
ATOM 2074 N N . PHE A 1 257 ? 1.642 -9.102 9.089 1.00 97.88 257 PHE A N 1
ATOM 2075 C CA . PHE A 1 257 ? 0.428 -8.533 8.511 1.00 97.88 257 PHE A CA 1
ATOM 2076 C C . PHE A 1 257 ? -0.283 -9.555 7.616 1.00 97.88 257 PHE A C 1
ATOM 2078 O O . PHE A 1 257 ? 0.225 -9.967 6.572 1.00 97.88 257 PHE A O 1
ATOM 2085 N N . LEU A 1 258 ? -1.482 -9.965 8.030 1.00 98.69 258 LEU A N 1
ATOM 2086 C CA . LEU A 1 258 ? -2.335 -10.899 7.298 1.00 98.69 258 LEU A CA 1
ATOM 2087 C C . LEU A 1 258 ? -3.562 -10.173 6.739 1.00 98.69 258 LEU A C 1
ATOM 2089 O O . LEU A 1 258 ? -4.388 -9.699 7.520 1.00 98.69 258 LEU A O 1
ATOM 2093 N N . PHE A 1 259 ? -3.713 -10.149 5.413 1.00 98.75 259 PHE A N 1
ATOM 2094 C CA . PHE A 1 259 ? -4.845 -9.532 4.721 1.00 98.75 259 PHE A CA 1
ATOM 2095 C C . PHE A 1 259 ? -5.514 -10.524 3.762 1.00 98.75 259 PHE A C 1
ATOM 2097 O O . PHE A 1 259 ? -4.975 -10.860 2.710 1.00 98.75 259 PHE A O 1
ATOM 2104 N N . GLU A 1 260 ? -6.692 -11.030 4.130 1.00 98.81 260 GLU A N 1
ATOM 2105 C CA . GLU A 1 260 ? -7.348 -12.121 3.398 1.00 98.81 260 GLU A CA 1
ATOM 2106 C C . GLU A 1 260 ? -8.797 -11.801 3.031 1.00 98.81 260 GLU A C 1
ATOM 2108 O O . GLU A 1 260 ? -9.529 -11.193 3.816 1.00 98.81 260 GLU A O 1
ATOM 2113 N N . ASN A 1 261 ? -9.252 -12.279 1.871 1.00 98.81 261 ASN A N 1
ATOM 2114 C CA . ASN A 1 261 ? -10.661 -12.239 1.452 1.00 98.81 261 ASN A CA 1
ATOM 2115 C C . ASN A 1 261 ? -11.281 -10.831 1.524 1.00 98.81 261 ASN A C 1
ATOM 2117 O O . ASN A 1 261 ? -12.420 -10.670 1.960 1.00 98.81 261 ASN A O 1
ATOM 2121 N N . SER A 1 262 ? -10.515 -9.798 1.178 1.00 98.81 262 SER A N 1
ATOM 2122 C CA . SER A 1 262 ? -10.853 -8.403 1.486 1.00 98.81 262 SER A CA 1
ATOM 2123 C C . SER A 1 262 ? -10.868 -7.512 0.244 1.00 98.81 262 SER A C 1
ATOM 2125 O O . SER A 1 262 ? -10.233 -7.829 -0.759 1.00 98.81 262 SER A O 1
ATOM 2127 N N . ASN A 1 263 ? -11.607 -6.402 0.304 1.00 98.62 263 ASN A N 1
ATOM 2128 C CA . ASN A 1 263 ? -11.779 -5.445 -0.783 1.00 98.62 263 ASN A CA 1
ATOM 2129 C C . ASN A 1 263 ? -11.524 -3.995 -0.332 1.00 98.62 263 ASN A C 1
ATOM 2131 O O . ASN A 1 263 ? -12.101 -3.560 0.666 1.00 98.62 263 ASN A O 1
ATOM 2135 N N . ILE A 1 264 ? -10.729 -3.248 -1.104 1.00 98.75 264 ILE A N 1
ATOM 2136 C CA . ILE A 1 264 ? -10.550 -1.790 -0.992 1.00 98.75 264 ILE A CA 1
ATOM 2137 C C . ILE A 1 264 ? -10.964 -1.172 -2.328 1.00 98.75 264 ILE A C 1
ATOM 2139 O O . ILE A 1 264 ? -10.367 -1.489 -3.362 1.00 98.75 264 ILE A O 1
ATOM 2143 N N . THR A 1 265 ? -12.006 -0.340 -2.344 1.00 98.81 265 THR A N 1
ATOM 2144 C CA . THR A 1 265 ? -12.535 0.229 -3.594 1.00 98.81 265 THR A CA 1
ATOM 2145 C C . THR A 1 265 ? -12.847 1.715 -3.505 1.00 98.81 265 THR A C 1
ATOM 2147 O O . THR A 1 265 ? -13.383 2.163 -2.502 1.00 98.81 265 THR A O 1
ATOM 2150 N N . ASN A 1 266 ? -12.594 2.470 -4.574 1.00 98.69 266 ASN A N 1
ATOM 2151 C CA . ASN A 1 266 ? -12.986 3.879 -4.674 1.00 98.69 266 ASN A CA 1
ATOM 2152 C C . ASN A 1 266 ? -12.468 4.742 -3.504 1.00 98.69 266 ASN A C 1
ATOM 2154 O O . ASN A 1 266 ? -13.218 5.487 -2.866 1.00 98.69 266 ASN A O 1
ATOM 2158 N N . ILE A 1 267 ? -11.179 4.591 -3.185 1.00 98.44 267 ILE A N 1
ATOM 2159 C CA . ILE A 1 267 ? -10.485 5.381 -2.166 1.00 98.44 267 ILE A CA 1
ATOM 2160 C C . ILE A 1 267 ? -9.628 6.452 -2.829 1.00 98.44 267 ILE A C 1
ATOM 2162 O O . ILE A 1 267 ? -8.818 6.150 -3.703 1.00 98.44 267 ILE A O 1
ATOM 2166 N N . ILE A 1 268 ? -9.760 7.694 -2.371 1.00 97.56 268 ILE A N 1
ATOM 2167 C CA . ILE A 1 268 ? -8.854 8.790 -2.723 1.00 97.56 268 ILE A CA 1
ATOM 2168 C C . ILE A 1 268 ? -7.982 9.074 -1.505 1.00 97.56 268 ILE A C 1
ATOM 2170 O O . ILE A 1 268 ? -8.481 9.503 -0.466 1.00 97.56 268 ILE A O 1
ATOM 2174 N N . SER A 1 269 ? -6.679 8.854 -1.618 1.00 95.50 269 SER A N 1
ATOM 2175 C CA . SER A 1 269 ? -5.737 9.133 -0.537 1.00 95.50 269 SER A CA 1
ATOM 2176 C C . SER A 1 269 ? -4.640 10.085 -0.985 1.00 95.50 269 SER A C 1
ATOM 2178 O O . SER A 1 269 ? -4.137 9.998 -2.102 1.00 95.50 269 SER A O 1
ATOM 2180 N N . TYR A 1 270 ? -4.216 10.969 -0.087 1.00 93.94 270 TYR A N 1
ATOM 2181 C CA . TYR A 1 270 ? -3.026 11.807 -0.267 1.00 93.94 270 TYR A CA 1
ATOM 2182 C C . TYR A 1 270 ? -1.751 11.066 0.169 1.00 93.94 270 TYR A C 1
ATOM 2184 O O . TYR A 1 270 ? -0.824 11.657 0.701 1.00 93.94 270 TYR A O 1
ATOM 2192 N N . GLY A 1 271 ? -1.725 9.764 -0.102 1.00 93.06 271 GLY A N 1
ATOM 2193 C CA . GLY A 1 271 ? -0.682 8.806 0.229 1.00 93.06 271 GLY A CA 1
ATOM 2194 C C . GLY A 1 271 ? -1.069 7.416 -0.277 1.00 93.06 271 GLY A C 1
ATOM 2195 O O . GLY A 1 271 ? -2.099 7.259 -0.938 1.00 93.06 271 GLY A O 1
ATOM 2196 N N . SER A 1 272 ? -0.286 6.388 0.033 1.00 95.81 272 SER A N 1
ATOM 2197 C CA . SER A 1 272 ? -0.603 4.995 -0.347 1.00 95.81 272 SER A CA 1
ATOM 2198 C C . SER A 1 272 ? -1.886 4.468 0.329 1.00 95.81 272 SER A C 1
ATOM 2200 O O . SER A 1 272 ? -2.128 4.743 1.494 1.00 95.81 272 SER A O 1
ATOM 2202 N N . PHE A 1 273 ? -2.715 3.630 -0.304 1.00 96.06 273 PHE A N 1
ATOM 2203 C CA . PHE A 1 273 ? -3.863 3.015 0.404 1.00 96.06 273 PHE A CA 1
ATOM 2204 C C . PHE A 1 273 ? -3.395 2.051 1.504 1.00 96.06 273 PHE A C 1
ATOM 2206 O O . PHE A 1 273 ? -4.050 1.878 2.529 1.00 96.06 273 PHE A O 1
ATOM 2213 N N . ILE A 1 274 ? -2.244 1.416 1.311 1.00 98.19 274 ILE A N 1
ATOM 2214 C CA . ILE A 1 274 ? -1.574 0.649 2.359 1.00 98.19 274 ILE A CA 1
ATOM 2215 C C . ILE A 1 274 ? -0.102 1.045 2.336 1.00 98.19 274 ILE A C 1
ATOM 2217 O O . ILE A 1 274 ? 0.566 0.790 1.343 1.00 98.19 274 ILE A O 1
ATOM 2221 N N . SER A 1 275 ? 0.406 1.644 3.409 1.00 97.00 275 SER A N 1
ATOM 2222 C CA . SER A 1 275 ? 1.839 1.894 3.592 1.00 97.00 275 SER A CA 1
ATOM 2223 C C . SER A 1 275 ? 2.372 1.005 4.706 1.00 97.00 275 SER A C 1
ATOM 2225 O O . SER A 1 275 ? 1.837 1.011 5.816 1.00 97.00 275 SER A O 1
ATOM 2227 N N . ASN A 1 276 ? 3.412 0.232 4.408 1.00 96.38 276 ASN A N 1
ATOM 2228 C CA . ASN A 1 276 ? 4.151 -0.554 5.383 1.00 96.38 276 ASN A CA 1
ATOM 2229 C C . ASN A 1 276 ? 5.616 -0.123 5.378 1.00 96.38 276 ASN A C 1
ATOM 2231 O O . ASN A 1 276 ? 6.403 -0.496 4.505 1.00 96.38 276 ASN A O 1
ATOM 2235 N N . GLU A 1 277 ? 5.944 0.680 6.382 1.00 94.38 277 GLU A N 1
ATOM 2236 C CA . GLU A 1 277 ? 7.248 1.303 6.601 1.00 94.38 277 GLU A CA 1
ATOM 2237 C C . GLU A 1 277 ? 8.019 0.609 7.728 1.00 94.38 277 GLU A C 1
ATOM 2239 O O . GLU A 1 277 ? 9.030 1.114 8.220 1.00 94.38 277 GLU A O 1
ATOM 2244 N N . SER A 1 278 ? 7.556 -0.567 8.149 1.00 94.38 278 SER A N 1
ATOM 2245 C CA . SER A 1 278 ? 8.193 -1.323 9.211 1.00 94.38 278 SER A CA 1
ATOM 2246 C C . SER A 1 278 ? 9.593 -1.771 8.836 1.00 94.38 278 SER A C 1
ATOM 2248 O O . SER A 1 278 ? 9.859 -2.101 7.683 1.00 94.38 278 SER A O 1
ATOM 2250 N N . LYS A 1 279 ? 10.503 -1.856 9.812 1.00 93.12 279 LYS A N 1
ATOM 2251 C CA . LYS A 1 279 ? 11.880 -2.299 9.525 1.00 93.12 279 LYS A CA 1
ATOM 2252 C C . LYS A 1 279 ? 11.928 -3.741 9.032 1.00 93.12 279 LYS A C 1
ATOM 2254 O O . LYS A 1 279 ? 12.746 -4.056 8.172 1.00 93.12 279 LYS A O 1
ATOM 2259 N N . ASN A 1 280 ? 11.078 -4.607 9.587 1.00 93.19 280 ASN A N 1
ATOM 2260 C CA . ASN A 1 280 ? 10.909 -5.992 9.161 1.00 93.19 280 ASN A CA 1
ATOM 2261 C C . ASN A 1 280 ? 9.419 -6.334 9.125 1.00 93.19 280 ASN A C 1
ATOM 2263 O O . ASN A 1 280 ? 8.732 -6.189 10.128 1.00 93.19 280 ASN A O 1
ATOM 2267 N N . SER A 1 281 ? 8.903 -6.840 8.012 1.00 95.44 281 SER A N 1
ATOM 2268 C CA . SER A 1 281 ? 7.504 -7.268 7.965 1.00 95.44 281 SER A CA 1
ATOM 2269 C C . SER A 1 281 ? 7.334 -8.569 7.198 1.00 95.44 281 SER A C 1
ATOM 2271 O O . SER A 1 281 ? 7.906 -8.773 6.123 1.00 95.44 281 SER A O 1
ATOM 2273 N N . LYS A 1 282 ? 6.532 -9.470 7.769 1.00 96.81 282 LYS A N 1
ATOM 2274 C CA . LYS A 1 282 ? 6.016 -10.651 7.083 1.00 96.81 282 LYS A CA 1
ATOM 2275 C C . LYS A 1 282 ? 4.577 -10.377 6.672 1.00 96.81 282 LYS A C 1
ATOM 2277 O O . LYS A 1 282 ? 3.700 -10.263 7.522 1.00 96.81 282 LYS A O 1
ATOM 2282 N N . VAL A 1 283 ? 4.334 -10.323 5.371 1.00 98.38 283 VAL A N 1
ATOM 2283 C CA . VAL A 1 283 ? 3.065 -9.885 4.796 1.00 98.38 283 VAL A CA 1
ATOM 2284 C C . VAL A 1 283 ? 2.457 -11.006 3.960 1.00 98.38 283 VAL A C 1
ATOM 2286 O O . VAL A 1 283 ? 3.121 -11.586 3.100 1.00 98.38 283 VAL A O 1
ATOM 2289 N N . ILE A 1 284 ? 1.186 -11.319 4.204 1.00 98.81 284 ILE A N 1
ATOM 2290 C CA . ILE A 1 284 ? 0.437 -12.337 3.458 1.00 98.81 284 ILE A CA 1
ATOM 2291 C C . ILE A 1 284 ? -0.865 -11.728 2.959 1.00 98.81 284 ILE A C 1
ATOM 2293 O O . ILE A 1 284 ? -1.733 -11.377 3.757 1.00 98.81 284 ILE A O 1
ATOM 2297 N N . PHE A 1 285 ? -0.997 -11.628 1.639 1.00 98.81 285 PHE A N 1
ATOM 2298 C CA . PHE A 1 285 ? -2.212 -11.211 0.951 1.00 98.81 285 PHE A CA 1
ATOM 2299 C C . PHE A 1 285 ? -2.792 -12.415 0.205 1.00 98.81 285 PHE A C 1
ATOM 2301 O O . PHE A 1 285 ? -2.102 -13.065 -0.585 1.00 98.81 285 PHE A O 1
ATOM 2308 N N . SER A 1 286 ? -4.061 -12.733 0.451 1.00 98.81 286 SER A N 1
ATOM 2309 C CA . SER A 1 286 ? -4.731 -13.859 -0.209 1.00 98.81 286 SER A CA 1
ATOM 2310 C C . SER A 1 286 ? -6.171 -13.522 -0.550 1.00 98.81 286 SER A C 1
ATOM 2312 O O . SER A 1 286 ? -6.939 -13.123 0.326 1.00 98.81 286 SER A O 1
ATOM 2314 N N . ASN A 1 287 ? -6.549 -13.697 -1.818 1.00 98.81 287 ASN A N 1
ATOM 2315 C CA . ASN A 1 287 ? -7.899 -13.396 -2.298 1.00 98.81 287 ASN A CA 1
ATOM 2316 C C . ASN A 1 287 ? -8.330 -11.951 -1.968 1.00 98.81 287 ASN A C 1
ATOM 2318 O O . ASN A 1 287 ? -9.398 -11.703 -1.406 1.00 98.81 287 ASN A O 1
ATOM 2322 N N . VAL A 1 288 ? -7.451 -10.989 -2.257 1.00 98.88 288 VAL A N 1
ATOM 2323 C CA . VAL A 1 288 ? -7.689 -9.558 -2.029 1.00 98.88 288 VAL A CA 1
ATOM 2324 C C . VAL A 1 288 ? -8.060 -8.876 -3.344 1.00 98.88 288 VAL A C 1
ATOM 2326 O O . VAL A 1 288 ? -7.491 -9.182 -4.389 1.00 98.88 288 VAL A O 1
ATOM 2329 N N . LYS A 1 289 ? -8.992 -7.922 -3.302 1.00 98.88 289 LYS A N 1
ATOM 2330 C CA . LYS A 1 289 ? -9.298 -7.017 -4.413 1.00 98.88 289 LYS A CA 1
ATOM 2331 C C . LYS A 1 289 ? -8.996 -5.575 -4.005 1.00 98.88 289 LYS A C 1
ATOM 2333 O O . LYS A 1 289 ? -9.487 -5.096 -2.993 1.00 98.88 289 LYS A O 1
ATOM 2338 N N . ILE A 1 290 ? -8.189 -4.872 -4.786 1.00 98.88 290 ILE A N 1
ATOM 2339 C CA . ILE A 1 290 ? -7.902 -3.446 -4.597 1.00 98.88 290 ILE A CA 1
ATOM 2340 C C . ILE A 1 290 ? -8.175 -2.773 -5.931 1.00 98.88 290 ILE A C 1
ATOM 2342 O O . ILE A 1 290 ? -7.490 -3.056 -6.918 1.00 98.88 290 ILE A O 1
ATOM 2346 N N . SER A 1 291 ? -9.227 -1.957 -5.999 1.00 98.75 291 SER A N 1
ATOM 2347 C CA . SER A 1 291 ? -9.664 -1.394 -7.272 1.00 98.75 291 SER A CA 1
ATOM 2348 C C . SER A 1 291 ? -10.175 0.035 -7.236 1.00 98.75 291 SER A C 1
ATOM 2350 O O . SER A 1 291 ? -10.822 0.426 -6.280 1.00 98.75 291 SER A O 1
ATOM 2352 N N . GLU A 1 292 ? -9.989 0.772 -8.330 1.00 98.75 292 GLU A N 1
ATOM 2353 C CA . GLU A 1 292 ? -10.548 2.124 -8.510 1.00 98.75 292 GLU A CA 1
ATOM 2354 C C . GLU A 1 292 ? -10.049 3.129 -7.461 1.00 98.75 292 GLU A C 1
ATOM 2356 O O . GLU A 1 292 ? -10.753 4.067 -7.105 1.00 98.75 292 GLU A O 1
ATOM 2361 N N . ASN A 1 293 ? -8.839 2.931 -6.942 1.00 98.75 293 ASN A N 1
ATOM 2362 C CA . ASN A 1 293 ? -8.272 3.796 -5.916 1.00 98.75 293 ASN A CA 1
ATOM 2363 C C . ASN A 1 293 ? -7.267 4.789 -6.523 1.00 98.75 293 ASN A C 1
ATOM 2365 O O . ASN A 1 293 ? -6.592 4.477 -7.507 1.00 98.75 293 ASN A O 1
ATOM 2369 N N . ILE A 1 294 ? -7.137 5.978 -5.928 1.00 98.50 294 ILE A N 1
ATOM 2370 C CA . ILE A 1 294 ? -6.249 7.051 -6.392 1.00 98.50 294 ILE A CA 1
ATOM 2371 C C . ILE A 1 294 ? -5.334 7.532 -5.260 1.00 98.50 294 ILE A C 1
ATOM 2373 O O . ILE A 1 294 ? -5.805 8.181 -4.327 1.00 98.50 294 ILE A O 1
ATOM 2377 N N . ASN A 1 295 ? -4.028 7.280 -5.377 1.00 97.38 295 ASN A N 1
ATOM 2378 C CA . ASN A 1 295 ? -3.006 7.950 -4.579 1.00 97.38 295 ASN A CA 1
ATOM 2379 C C . ASN A 1 295 ? -2.662 9.269 -5.285 1.00 97.38 295 ASN A C 1
ATOM 2381 O O . ASN A 1 295 ? -2.096 9.292 -6.382 1.00 97.38 295 ASN A O 1
ATOM 2385 N N . THR A 1 296 ? -3.047 10.387 -4.674 1.00 96.12 296 THR A N 1
ATOM 2386 C CA . THR A 1 296 ? -2.840 11.727 -5.228 1.00 96.12 296 THR A CA 1
ATOM 2387 C C . THR A 1 296 ? -1.486 12.336 -4.882 1.00 96.12 296 THR A C 1
ATOM 2389 O O . THR A 1 296 ? -1.182 13.413 -5.403 1.00 96.12 296 THR A O 1
ATOM 2392 N N . SER A 1 297 ? -0.691 11.694 -4.023 1.00 94.00 297 SER A N 1
ATOM 2393 C CA . SER A 1 297 ? 0.654 12.149 -3.681 1.00 94.00 297 SER A CA 1
ATOM 2394 C C . SER A 1 297 ? 1.608 11.944 -4.856 1.00 94.00 297 SER A C 1
ATOM 2396 O O . SER A 1 297 ? 1.593 10.913 -5.526 1.00 94.00 297 SER A O 1
ATOM 2398 N N . LYS A 1 298 ? 2.435 12.957 -5.125 1.00 93.69 298 LYS A N 1
ATOM 2399 C CA . LYS A 1 298 ? 3.535 12.865 -6.100 1.00 93.69 298 LYS A CA 1
ATOM 2400 C C . LYS A 1 298 ? 4.833 12.369 -5.463 1.00 93.69 298 LYS A C 1
ATOM 2402 O O . LYS A 1 298 ? 5.774 12.050 -6.178 1.00 93.69 298 LYS A O 1
ATOM 2407 N N . GLU A 1 299 ? 4.882 12.350 -4.135 1.00 90.25 299 GLU A N 1
ATOM 2408 C CA . GLU A 1 299 ? 6.068 11.996 -3.356 1.00 90.25 299 GLU A CA 1
ATOM 2409 C C . GLU A 1 299 ? 5.934 10.577 -2.800 1.00 90.25 299 GLU A C 1
ATOM 2411 O O . GLU A 1 299 ? 6.866 9.785 -2.908 1.00 90.25 299 GLU A O 1
ATOM 2416 N N . GLU A 1 300 ? 4.753 10.213 -2.292 1.00 90.69 300 GLU A N 1
ATOM 2417 C CA . GLU A 1 300 ? 4.505 8.871 -1.770 1.00 90.69 300 GLU A CA 1
ATOM 2418 C C . GLU A 1 300 ? 4.236 7.877 -2.896 1.00 90.69 300 GLU A C 1
ATOM 2420 O O . GLU A 1 300 ? 3.313 8.035 -3.699 1.00 90.69 300 GLU A O 1
ATOM 2425 N N . CYS A 1 301 ? 5.048 6.830 -2.931 1.00 91.00 301 CYS A N 1
ATOM 2426 C CA . CYS A 1 301 ? 4.992 5.787 -3.938 1.00 91.00 301 CYS A CA 1
ATOM 2427 C C . CYS A 1 301 ? 3.807 4.831 -3.713 1.00 91.00 301 CYS A C 1
ATOM 2429 O O . CYS A 1 301 ? 3.348 4.657 -2.586 1.00 91.00 301 CYS A O 1
ATOM 2431 N N . GLY A 1 302 ? 3.344 4.148 -4.762 1.00 92.62 302 GLY A N 1
ATOM 2432 C CA . GLY A 1 302 ? 2.454 2.993 -4.626 1.00 92.62 302 GLY A CA 1
ATOM 2433 C C . GLY A 1 302 ? 0.960 3.298 -4.503 1.00 92.62 302 GLY A C 1
ATOM 2434 O O . GLY A 1 302 ? 0.553 4.331 -3.979 1.00 92.62 302 GLY A O 1
ATOM 2435 N N . GLY A 1 303 ? 0.125 2.344 -4.922 1.00 95.56 303 GLY A N 1
ATOM 2436 C CA . GLY A 1 303 ? -1.168 2.114 -4.266 1.00 95.56 303 GLY A CA 1
ATOM 2437 C C . GLY A 1 303 ? -0.985 1.355 -2.945 1.00 95.56 303 GLY A C 1
ATOM 2438 O O . GLY A 1 303 ? -1.624 1.656 -1.939 1.00 95.56 303 GLY A O 1
ATOM 2439 N N . ILE A 1 304 ? -0.064 0.394 -2.943 1.00 98.50 304 ILE A N 1
ATOM 2440 C CA . ILE A 1 304 ? 0.525 -0.225 -1.760 1.00 98.50 304 ILE A CA 1
ATOM 2441 C C . ILE A 1 304 ? 2.011 0.094 -1.761 1.00 98.50 304 ILE A C 1
ATOM 2443 O O . ILE A 1 304 ? 2.691 -0.183 -2.749 1.00 98.50 304 ILE A O 1
ATOM 2447 N N . HIS A 1 305 ? 2.516 0.603 -0.651 1.00 97.88 305 HIS A N 1
ATOM 2448 C CA . HIS A 1 305 ? 3.919 0.902 -0.450 1.00 97.88 305 HIS A CA 1
ATOM 2449 C C . HIS A 1 305 ? 4.538 -0.054 0.567 1.00 97.88 305 HIS A C 1
ATOM 2451 O O . HIS A 1 305 ? 4.014 -0.244 1.666 1.00 97.88 305 HIS A O 1
ATOM 2457 N N . PHE A 1 306 ? 5.667 -0.643 0.189 1.00 97.19 306 PHE A N 1
ATOM 2458 C CA . PHE A 1 306 ? 6.512 -1.456 1.051 1.00 97.19 306 PHE A CA 1
ATOM 2459 C C . PHE A 1 306 ? 7.921 -0.862 1.112 1.00 97.19 306 PHE A C 1
ATOM 2461 O O . PHE A 1 306 ? 8.502 -0.582 0.061 1.00 97.19 306 PHE A O 1
ATOM 2468 N N . ASN A 1 307 ? 8.473 -0.750 2.324 1.00 93.31 307 ASN A N 1
ATOM 2469 C CA . ASN A 1 307 ? 9.833 -0.270 2.593 1.00 93.31 307 ASN A CA 1
ATOM 2470 C C . ASN A 1 307 ? 10.628 -1.280 3.468 1.00 93.31 307 ASN A C 1
ATOM 2472 O O . ASN A 1 307 ? 10.054 -2.184 4.073 1.00 93.31 307 ASN A O 1
ATOM 2476 N N . ASN A 1 308 ? 11.955 -1.143 3.540 1.00 92.75 308 ASN A N 1
ATOM 2477 C CA . ASN A 1 308 ? 12.894 -1.897 4.378 1.00 92.75 308 ASN A CA 1
ATOM 2478 C C . ASN A 1 308 ? 12.977 -3.407 4.070 1.00 92.75 308 ASN A C 1
ATOM 2480 O O . ASN A 1 308 ? 13.269 -3.791 2.935 1.00 92.75 308 ASN A O 1
ATOM 2484 N N . ASN A 1 309 ? 12.852 -4.276 5.086 1.00 92.56 309 ASN A N 1
ATOM 2485 C CA . ASN A 1 309 ? 12.956 -5.728 4.944 1.00 92.56 309 ASN A CA 1
ATOM 2486 C C . ASN A 1 309 ? 11.570 -6.361 4.884 1.00 92.56 309 ASN A C 1
ATOM 2488 O O . ASN A 1 309 ? 10.827 -6.362 5.867 1.00 92.56 309 ASN A O 1
ATOM 2492 N N . ILE A 1 310 ? 11.251 -6.979 3.753 1.00 94.06 310 ILE A N 1
ATOM 2493 C CA . ILE A 1 310 ? 9.911 -7.486 3.482 1.00 94.06 310 ILE A CA 1
ATOM 2494 C C . ILE A 1 310 ? 9.965 -8.957 3.076 1.00 94.06 310 ILE A C 1
ATOM 2496 O O . ILE A 1 310 ? 10.699 -9.357 2.172 1.00 94.06 310 ILE A O 1
ATOM 2500 N N . ASN A 1 311 ? 9.143 -9.768 3.740 1.00 96.31 311 ASN A N 1
ATOM 2501 C CA . ASN A 1 311 ? 8.800 -11.121 3.326 1.00 96.31 311 ASN A CA 1
ATOM 2502 C C . ASN A 1 311 ? 7.324 -11.151 2.924 1.00 96.31 311 ASN A C 1
ATOM 2504 O O . ASN A 1 311 ? 6.452 -11.244 3.786 1.00 96.31 311 ASN A O 1
ATOM 2508 N N . LEU A 1 312 ? 7.057 -11.036 1.627 1.00 97.94 312 LEU A N 1
ATOM 2509 C CA . LEU A 1 312 ? 5.731 -10.818 1.067 1.00 97.94 312 LEU A CA 1
ATOM 2510 C C . LEU A 1 312 ? 5.277 -12.004 0.216 1.00 97.94 312 LEU A C 1
ATOM 2512 O O . LEU A 1 312 ? 5.964 -12.419 -0.715 1.00 97.94 312 LEU A O 1
ATOM 2516 N N . SER A 1 313 ? 4.065 -12.481 0.489 1.00 98.62 313 SER A N 1
ATOM 2517 C CA . SER A 1 313 ? 3.343 -13.425 -0.359 1.00 98.62 313 SER A CA 1
ATOM 2518 C C . SER A 1 313 ? 1.997 -12.830 -0.759 1.00 98.62 313 SER A C 1
ATOM 2520 O O . SER A 1 313 ? 1.166 -12.580 0.110 1.00 98.62 313 SER A O 1
ATOM 2522 N N . ILE A 1 314 ? 1.756 -12.645 -2.056 1.00 98.81 314 ILE A N 1
ATOM 2523 C CA . ILE A 1 314 ? 0.464 -12.221 -2.609 1.00 98.81 314 ILE A CA 1
ATOM 2524 C C . ILE A 1 314 ? -0.045 -13.314 -3.539 1.00 98.81 314 ILE A C 1
ATOM 2526 O O . ILE A 1 314 ? 0.623 -13.671 -4.513 1.00 98.81 314 ILE A O 1
ATOM 2530 N N . THR A 1 315 ? -1.231 -13.838 -3.238 1.00 98.88 315 THR A N 1
ATOM 2531 C CA . THR A 1 315 ? -1.831 -14.934 -4.002 1.00 98.88 315 THR A CA 1
ATOM 2532 C C . THR A 1 315 ? -3.284 -14.662 -4.358 1.00 98.88 315 THR A C 1
ATOM 2534 O O . THR A 1 315 ? -4.027 -14.075 -3.563 1.00 98.88 315 THR A O 1
ATOM 2537 N N . ASN A 1 316 ? -3.707 -15.112 -5.542 1.00 98.81 316 ASN A N 1
ATOM 2538 C CA . ASN A 1 316 ? -5.108 -15.088 -5.983 1.00 98.81 316 ASN A CA 1
ATOM 2539 C C . ASN A 1 316 ? -5.783 -13.709 -5.849 1.00 98.81 316 ASN A C 1
ATOM 2541 O O . ASN A 1 316 ? -6.969 -13.626 -5.535 1.00 98.81 316 ASN A O 1
ATOM 2545 N N . SER A 1 317 ? -5.026 -12.623 -6.011 1.00 98.94 317 SER A N 1
ATOM 2546 C CA . SER A 1 317 ? -5.486 -11.258 -5.735 1.00 98.94 317 SER A CA 1
ATOM 2547 C C . SER A 1 317 ? -5.616 -10.424 -7.010 1.00 98.94 317 SER A C 1
ATOM 2549 O O . SER A 1 317 ? -5.019 -10.734 -8.041 1.00 98.94 317 SER A O 1
ATOM 2551 N N . LYS A 1 318 ? -6.423 -9.361 -6.953 1.00 98.94 318 LYS A N 1
ATOM 2552 C CA . LYS A 1 318 ? -6.747 -8.486 -8.085 1.00 98.94 318 LYS A CA 1
ATOM 2553 C C . LYS A 1 318 ? -6.463 -7.023 -7.757 1.00 98.94 318 LYS A C 1
ATOM 2555 O O . LYS A 1 318 ? -7.031 -6.483 -6.812 1.00 98.94 318 LYS A O 1
ATOM 2560 N N . PHE A 1 319 ? -5.669 -6.371 -8.595 1.00 98.94 319 PHE A N 1
ATOM 2561 C CA . PHE A 1 319 ? -5.328 -4.953 -8.531 1.00 98.94 319 PHE A CA 1
ATOM 2562 C C . PHE A 1 319 ? -5.810 -4.288 -9.818 1.00 98.94 319 PHE A C 1
ATOM 2564 O O . PHE A 1 319 ? -5.206 -4.485 -10.874 1.00 98.94 319 PHE A O 1
ATOM 2571 N N . ILE A 1 320 ? -6.936 -3.575 -9.759 1.00 98.94 320 ILE A N 1
ATOM 2572 C CA . ILE A 1 320 ? -7.651 -3.127 -10.963 1.00 98.94 320 ILE A CA 1
ATOM 2573 C C . ILE A 1 320 ? -7.875 -1.621 -10.945 1.00 98.94 320 ILE A C 1
ATOM 2575 O O . ILE A 1 320 ? -8.545 -1.120 -10.053 1.00 98.94 320 ILE A O 1
ATOM 2579 N N . ASN A 1 321 ? -7.444 -0.907 -11.981 1.00 98.81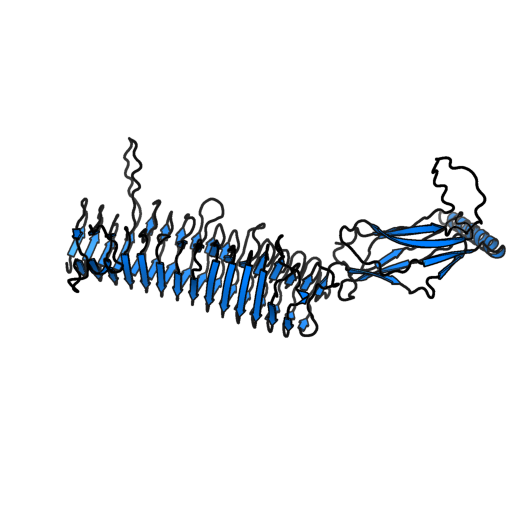 321 ASN A N 1
ATOM 2580 C CA . ASN A 1 321 ? -7.737 0.520 -12.132 1.00 98.81 321 ASN A CA 1
ATOM 2581 C C . ASN A 1 321 ? -7.268 1.360 -10.927 1.00 98.81 321 ASN A C 1
ATOM 2583 O O . ASN A 1 321 ? -7.983 2.252 -10.477 1.00 98.81 321 ASN A O 1
ATOM 2587 N N . ASN A 1 322 ? -6.102 1.037 -10.360 1.00 98.81 322 ASN A N 1
ATOM 2588 C CA . ASN A 1 322 ? -5.480 1.868 -9.332 1.00 98.81 322 ASN A CA 1
ATOM 2589 C C . ASN A 1 322 ? -4.541 2.880 -9.987 1.00 98.81 322 ASN A C 1
ATOM 2591 O O . ASN A 1 322 ? -3.782 2.534 -10.893 1.00 98.81 322 ASN A O 1
ATOM 2595 N N . ASN A 1 323 ? -4.594 4.123 -9.526 1.00 98.44 323 ASN A N 1
ATOM 2596 C CA . ASN A 1 323 ? -3.811 5.218 -10.073 1.00 98.44 323 ASN A CA 1
ATOM 2597 C C . ASN A 1 323 ? -2.928 5.829 -8.984 1.00 98.44 323 ASN A C 1
ATOM 2599 O O . ASN A 1 323 ? -3.442 6.319 -7.980 1.00 98.44 323 ASN A O 1
ATOM 2603 N N . SER A 1 324 ? -1.619 5.852 -9.203 1.00 97.81 324 SER A N 1
ATOM 2604 C CA . SER A 1 324 ? -0.668 6.590 -8.373 1.00 97.81 324 SER A CA 1
ATOM 2605 C C . SER A 1 324 ? -0.110 7.763 -9.169 1.00 97.81 324 SER A C 1
ATOM 2607 O O . SER A 1 324 ? 0.277 7.598 -10.322 1.00 97.81 324 SER A O 1
ATOM 2609 N N . LYS A 1 325 ? -0.043 8.957 -8.571 1.00 97.06 325 LYS A N 1
ATOM 2610 C CA . LYS A 1 325 ? 0.676 10.096 -9.177 1.00 97.06 325 LYS A CA 1
ATOM 2611 C C . LYS A 1 325 ? 2.199 10.018 -8.992 1.00 97.06 325 LYS A C 1
ATOM 2613 O O . LYS A 1 325 ? 2.902 10.931 -9.419 1.00 97.06 325 LYS A O 1
ATOM 2618 N N . SER A 1 326 ? 2.684 8.956 -8.355 1.00 96.50 326 SER A N 1
ATOM 2619 C CA . SER A 1 326 ? 4.094 8.594 -8.218 1.00 96.50 326 SER A CA 1
ATOM 2620 C C . SER A 1 326 ? 4.341 7.252 -8.932 1.00 96.50 326 SER A C 1
ATOM 2622 O O . SER A 1 326 ? 3.619 6.895 -9.865 1.00 96.50 326 SER A O 1
ATOM 2624 N N . ASN A 1 327 ? 5.366 6.497 -8.544 1.00 97.69 327 ASN A N 1
ATOM 2625 C CA . ASN A 1 327 ? 5.669 5.190 -9.130 1.00 97.69 327 ASN A CA 1
ATOM 2626 C C . ASN A 1 327 ? 4.791 4.068 -8.542 1.00 97.69 327 ASN A C 1
ATOM 2628 O O . ASN A 1 327 ? 4.284 4.186 -7.427 1.00 97.69 327 ASN A O 1
ATOM 2632 N N . GLY A 1 328 ? 4.634 2.963 -9.277 1.00 97.81 328 GLY A N 1
ATOM 2633 C CA . GLY A 1 328 ? 3.934 1.754 -8.830 1.00 97.81 328 GLY A CA 1
ATOM 2634 C C . GLY A 1 328 ? 2.424 1.943 -8.695 1.00 97.81 328 GLY A C 1
ATOM 2635 O O . GLY A 1 328 ? 1.926 2.195 -7.602 1.00 97.81 328 GLY A O 1
ATOM 2636 N N . GLY A 1 329 ? 1.660 1.794 -9.780 1.00 97.44 329 GLY A N 1
ATOM 2637 C CA . GLY A 1 329 ? 0.219 2.104 -9.745 1.00 97.44 329 GLY A CA 1
ATOM 2638 C C . GLY A 1 329 ? -0.573 1.197 -8.801 1.00 97.44 329 GLY A C 1
ATOM 2639 O O . GLY A 1 329 ? -1.494 1.649 -8.123 1.00 97.44 329 GLY A O 1
ATOM 2640 N N . ALA A 1 330 ? -0.171 -0.072 -8.698 1.00 98.38 330 ALA A N 1
ATOM 2641 C CA . ALA A 1 330 ? -0.701 -1.012 -7.717 1.00 98.38 330 ALA A CA 1
ATOM 2642 C C . ALA A 1 330 ? 0.248 -1.184 -6.528 1.00 98.38 330 ALA A C 1
ATOM 2644 O O . ALA A 1 330 ? -0.165 -0.991 -5.388 1.00 98.38 330 ALA A O 1
ATOM 2645 N N . ILE A 1 331 ? 1.507 -1.552 -6.779 1.00 98.69 331 ILE A N 1
ATOM 2646 C CA . ILE A 1 331 ? 2.481 -1.880 -5.732 1.00 98.69 331 ILE A CA 1
ATOM 2647 C C . ILE A 1 331 ? 3.789 -1.146 -6.003 1.00 98.69 331 ILE A C 1
ATOM 2649 O O . ILE A 1 331 ? 4.329 -1.194 -7.107 1.00 98.69 331 ILE A O 1
ATOM 2653 N N . CYS A 1 332 ? 4.323 -0.517 -4.969 1.00 97.94 332 CYS A N 1
ATOM 2654 C CA . CYS A 1 332 ? 5.641 0.071 -4.970 1.00 97.94 332 CYS A CA 1
ATOM 2655 C C . CYS A 1 332 ? 6.499 -0.528 -3.861 1.00 97.94 332 CYS A C 1
ATOM 2657 O O . CYS A 1 332 ? 6.118 -0.549 -2.691 1.00 97.94 332 CYS A O 1
ATOM 2659 N N . PHE A 1 333 ? 7.679 -0.981 -4.258 1.00 96.06 333 PHE A N 1
ATOM 2660 C CA . PHE A 1 333 ? 8.772 -1.334 -3.376 1.00 96.06 333 PHE A CA 1
ATOM 2661 C C . PHE A 1 333 ? 9.827 -0.241 -3.495 1.00 96.06 333 PHE A C 1
ATOM 2663 O O . PHE A 1 333 ? 10.485 -0.145 -4.535 1.00 96.06 333 PHE A O 1
ATOM 2670 N N . ASP A 1 334 ? 9.975 0.572 -2.456 1.00 92.31 334 ASP A N 1
ATOM 2671 C CA . ASP A 1 334 ? 10.994 1.618 -2.398 1.00 92.31 334 ASP A CA 1
ATOM 2672 C C . ASP A 1 334 ? 11.867 1.432 -1.160 1.00 92.31 334 ASP A C 1
ATOM 2674 O O . ASP A 1 334 ? 11.457 0.826 -0.176 1.00 92.31 334 ASP A O 1
ATOM 2678 N N . GLU A 1 335 ? 13.117 1.879 -1.251 1.00 90.81 335 GLU A N 1
ATOM 2679 C CA . GLU A 1 335 ? 14.106 1.779 -0.172 1.00 90.81 335 GLU A CA 1
ATOM 2680 C C . GLU A 1 335 ? 14.305 0.365 0.435 1.00 90.81 335 GLU A C 1
ATOM 2682 O O . GLU A 1 335 ? 14.824 0.184 1.540 1.00 90.81 335 GLU A O 1
ATOM 2687 N N . ILE A 1 336 ? 13.999 -0.682 -0.337 1.00 91.06 336 ILE A N 1
ATOM 2688 C CA . ILE A 1 336 ? 14.077 -2.069 0.124 1.00 91.06 336 ILE A CA 1
ATOM 2689 C C . ILE A 1 336 ? 15.519 -2.519 0.378 1.00 91.06 336 ILE A C 1
ATOM 2691 O O . ILE A 1 336 ? 16.365 -2.516 -0.522 1.00 91.06 336 ILE A O 1
ATOM 2695 N N . SER A 1 337 ? 15.770 -3.010 1.590 1.00 88.94 337 SER A N 1
ATOM 2696 C CA . SER A 1 337 ? 17.060 -3.584 1.999 1.00 88.94 337 SER A CA 1
ATOM 2697 C C . SER A 1 337 ? 17.114 -5.097 1.742 1.00 88.94 337 SER A C 1
ATOM 2699 O O . SER A 1 337 ? 18.099 -5.609 1.200 1.00 88.94 337 SER A O 1
ATOM 2701 N N . ASN A 1 338 ? 16.025 -5.813 2.045 1.00 88.38 338 ASN A N 1
ATOM 2702 C CA . ASN A 1 338 ? 15.881 -7.249 1.805 1.00 88.38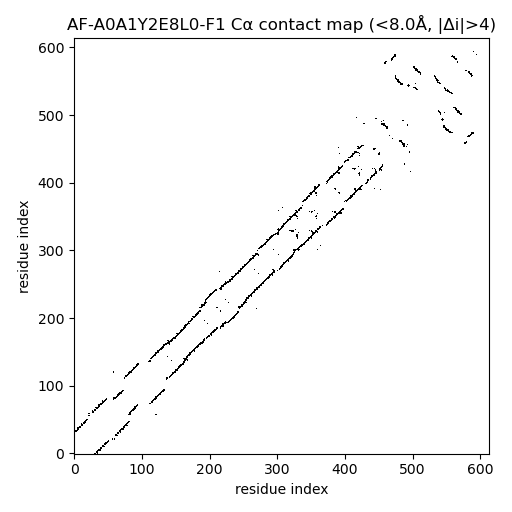 338 ASN A CA 1
ATOM 2703 C C . ASN A 1 338 ? 14.464 -7.596 1.339 1.00 88.38 338 ASN A C 1
ATOM 2705 O O . ASN A 1 338 ? 13.487 -7.157 1.941 1.00 88.38 338 ASN A O 1
ATOM 2709 N N . LEU A 1 339 ? 14.355 -8.425 0.301 1.00 90.75 339 LEU A N 1
ATOM 2710 C CA . LEU A 1 339 ? 13.074 -8.840 -0.261 1.00 90.75 339 LEU A CA 1
ATOM 2711 C C . LEU A 1 339 ? 13.026 -10.350 -0.457 1.00 90.75 339 LEU A C 1
ATOM 2713 O O . LEU A 1 339 ? 13.794 -10.914 -1.241 1.00 90.75 339 LEU A O 1
ATOM 2717 N N . ARG A 1 340 ? 12.060 -10.983 0.207 1.00 93.56 340 ARG A N 1
ATOM 2718 C CA . ARG A 1 340 ? 11.515 -12.281 -0.192 1.00 93.56 340 ARG A CA 1
ATOM 2719 C C . ARG A 1 340 ? 10.125 -12.037 -0.747 1.00 93.56 340 ARG A C 1
ATOM 2721 O O . ARG A 1 340 ? 9.282 -11.480 -0.052 1.00 93.56 340 ARG A O 1
ATOM 2728 N N . LEU A 1 341 ? 9.912 -12.418 -1.998 1.00 95.56 341 LEU A N 1
ATOM 2729 C CA . LEU A 1 341 ? 8.695 -12.114 -2.735 1.00 95.56 341 LEU A CA 1
ATOM 2730 C C . LEU A 1 341 ? 8.134 -13.385 -3.357 1.00 95.56 341 LEU A C 1
ATOM 2732 O O . LEU A 1 341 ? 8.844 -14.090 -4.067 1.00 95.56 341 LEU A O 1
ATOM 2736 N N . ASN A 1 342 ? 6.850 -13.629 -3.131 1.00 97.94 342 ASN A N 1
ATOM 2737 C CA . ASN A 1 342 ? 6.053 -14.585 -3.883 1.00 97.94 342 ASN A CA 1
ATOM 2738 C C . ASN A 1 342 ? 4.800 -13.881 -4.415 1.00 97.94 342 ASN A C 1
ATOM 2740 O O . ASN A 1 342 ? 3.903 -13.544 -3.645 1.00 97.94 342 ASN A O 1
ATOM 2744 N N . LEU A 1 343 ? 4.738 -13.661 -5.725 1.00 98.19 343 LEU A N 1
ATOM 2745 C CA . LEU A 1 343 ? 3.547 -13.203 -6.430 1.00 98.19 343 LEU A CA 1
ATOM 2746 C C . LEU A 1 343 ? 3.037 -14.358 -7.285 1.00 98.19 343 LEU A C 1
ATOM 2748 O O . LEU A 1 343 ? 3.641 -14.667 -8.311 1.00 98.19 343 LEU A O 1
ATOM 2752 N N . SER A 1 344 ? 1.929 -14.984 -6.889 1.00 98.62 344 SER A N 1
ATOM 2753 C CA . SER A 1 344 ? 1.360 -16.102 -7.644 1.00 98.62 344 SER A CA 1
ATOM 2754 C C . SER A 1 344 ? -0.126 -15.948 -7.953 1.00 98.62 344 SER A C 1
ATOM 2756 O O . SER A 1 344 ? -0.940 -15.646 -7.082 1.00 98.62 344 SER A O 1
ATOM 2758 N N . SER A 1 345 ? -0.502 -16.216 -9.204 1.00 98.75 345 SER A N 1
ATOM 2759 C CA . SER A 1 345 ? -1.910 -16.234 -9.640 1.00 98.75 345 SER A CA 1
ATOM 2760 C C . SER A 1 345 ? -2.661 -14.916 -9.389 1.00 98.75 345 SER A C 1
ATOM 2762 O O . SER A 1 345 ? -3.832 -14.925 -9.010 1.00 98.75 345 SER A O 1
ATOM 2764 N N . ASN A 1 346 ? -1.994 -13.772 -9.567 1.00 98.94 346 ASN A N 1
ATOM 2765 C CA . ASN A 1 346 ? -2.601 -12.451 -9.392 1.00 98.94 346 ASN A CA 1
ATOM 2766 C C . ASN A 1 346 ? -2.948 -11.785 -10.727 1.00 98.94 346 ASN A C 1
ATOM 2768 O O . ASN A 1 346 ? -2.366 -12.081 -11.770 1.00 98.94 346 ASN A O 1
ATOM 2772 N N . GLU A 1 347 ? -3.871 -10.830 -10.675 1.00 98.88 347 GLU A N 1
ATOM 2773 C CA . GLU A 1 347 ? -4.277 -9.999 -11.805 1.00 98.88 347 GLU A CA 1
ATOM 2774 C C . GLU A 1 347 ? -3.971 -8.528 -11.508 1.00 98.88 347 GLU A C 1
ATOM 2776 O O . GLU A 1 347 ? -4.514 -7.950 -10.569 1.00 98.88 347 GLU A O 1
ATOM 2781 N N . PHE A 1 348 ? -3.134 -7.910 -12.334 1.00 98.94 348 PHE A N 1
ATOM 2782 C CA . PHE A 1 348 ? -2.861 -6.479 -12.349 1.00 98.94 348 PHE A CA 1
ATOM 2783 C C . PHE A 1 348 ? -3.414 -5.904 -13.647 1.00 98.94 348 PHE A C 1
ATOM 2785 O O . PHE A 1 348 ? -2.862 -6.168 -14.719 1.00 98.94 348 PHE A O 1
ATOM 2792 N N . SER A 1 349 ? -4.499 -5.131 -13.583 1.00 98.88 349 SER A N 1
ATOM 2793 C CA . SER A 1 349 ? -5.085 -4.557 -14.789 1.00 98.88 349 SER A CA 1
ATOM 2794 C C . SER A 1 349 ? -5.428 -3.084 -14.683 1.00 98.88 349 SER A C 1
ATOM 2796 O O . SER A 1 349 ? -5.955 -2.634 -13.671 1.00 98.88 349 SER A O 1
ATOM 2798 N N . LYS A 1 350 ? -5.170 -2.334 -15.760 1.00 98.88 350 LYS A N 1
ATOM 2799 C CA . LYS A 1 350 ? -5.530 -0.911 -15.884 1.00 98.88 350 LYS A CA 1
ATOM 2800 C C . LYS A 1 350 ? -4.929 -0.019 -14.798 1.00 98.88 350 LYS A C 1
ATOM 2802 O O . LYS A 1 350 ? -5.458 1.053 -14.532 1.00 98.88 350 LYS A O 1
ATOM 2807 N N . ASN A 1 351 ? -3.854 -0.457 -14.147 1.00 98.94 351 ASN A N 1
ATOM 2808 C CA . ASN A 1 351 ? -3.173 0.369 -13.160 1.00 98.94 351 ASN A CA 1
ATOM 2809 C C . ASN A 1 351 ? -2.307 1.414 -13.874 1.00 98.94 351 ASN A C 1
ATOM 2811 O O . ASN A 1 351 ? -1.792 1.147 -14.965 1.00 98.94 351 ASN A O 1
ATOM 2815 N N . ASN A 1 352 ? -2.183 2.596 -13.274 1.00 98.69 352 ASN A N 1
ATOM 2816 C CA . ASN A 1 352 ? -1.473 3.731 -13.849 1.00 98.69 352 ASN A CA 1
ATOM 2817 C C . ASN A 1 352 ? -0.507 4.369 -12.841 1.00 98.69 352 ASN A C 1
ATOM 2819 O O . ASN A 1 352 ? -0.856 4.532 -11.671 1.00 98.69 352 ASN A O 1
ATOM 2823 N N . ALA A 1 353 ? 0.691 4.731 -13.304 1.00 98.44 353 ALA A N 1
ATOM 2824 C CA . ALA A 1 353 ? 1.721 5.412 -12.514 1.00 98.44 353 ALA A CA 1
ATOM 2825 C C . ALA A 1 353 ? 2.720 6.175 -13.396 1.00 98.44 353 ALA A C 1
ATOM 2827 O O . ALA A 1 353 ? 2.666 6.088 -14.620 1.00 98.44 353 ALA A O 1
ATOM 2828 N N . VAL A 1 354 ? 3.668 6.885 -12.778 1.00 98.06 354 VAL A N 1
ATOM 2829 C CA . VAL A 1 354 ? 4.796 7.509 -13.493 1.00 98.06 354 VAL A CA 1
ATOM 2830 C C . VAL A 1 354 ? 5.729 6.432 -14.056 1.00 98.06 354 VAL A C 1
ATOM 2832 O O . VAL A 1 354 ? 5.937 6.358 -15.264 1.00 98.06 354 VAL A O 1
ATOM 2835 N N . ASN A 1 355 ? 6.214 5.530 -13.198 1.00 98.00 355 ASN A N 1
ATOM 2836 C CA . ASN A 1 355 ? 6.967 4.334 -13.586 1.00 98.00 355 ASN A CA 1
ATOM 2837 C C . ASN A 1 355 ? 6.337 3.084 -12.988 1.00 98.00 355 ASN A C 1
ATOM 2839 O O . ASN A 1 355 ? 5.877 3.114 -11.844 1.00 98.00 355 ASN A O 1
ATOM 2843 N N . GLY A 1 356 ? 6.371 1.971 -13.722 1.00 98.12 356 GLY A N 1
ATOM 2844 C CA . GLY A 1 356 ? 5.824 0.707 -13.238 1.00 98.12 356 GLY A CA 1
ATOM 2845 C C . GLY A 1 356 ? 4.312 0.798 -13.084 1.00 98.12 356 GLY A C 1
ATOM 2846 O O . GLY A 1 356 ? 3.807 0.868 -11.963 1.00 98.12 356 GLY A O 1
ATOM 2847 N N . GLY A 1 357 ? 3.584 0.818 -14.204 1.00 98.38 357 GLY A N 1
ATOM 2848 C CA . GLY A 1 357 ? 2.139 1.074 -14.202 1.00 98.38 357 GLY A CA 1
ATOM 2849 C C . GLY A 1 357 ? 1.364 0.166 -13.246 1.00 98.38 357 GLY A C 1
ATOM 2850 O O . GLY A 1 357 ? 0.432 0.621 -12.593 1.00 98.38 357 GLY A O 1
ATOM 2851 N N . ALA A 1 358 ? 1.806 -1.083 -13.065 1.00 98.62 358 ALA A N 1
ATOM 2852 C CA . ALA A 1 358 ? 1.371 -1.932 -11.959 1.00 98.62 358 ALA A CA 1
ATOM 2853 C C . ALA A 1 358 ? 2.392 -1.981 -10.815 1.00 98.62 358 ALA A C 1
ATOM 2855 O O . ALA A 1 358 ? 2.042 -1.664 -9.677 1.00 98.62 358 ALA A O 1
ATOM 2856 N N . ILE A 1 359 ? 3.625 -2.413 -11.096 1.00 98.56 359 ILE A N 1
ATOM 2857 C CA . ILE A 1 359 ? 4.638 -2.686 -10.070 1.00 98.56 359 ILE A CA 1
ATOM 2858 C C . ILE A 1 359 ? 5.893 -1.860 -10.327 1.00 98.56 359 ILE A C 1
ATOM 2860 O O . ILE A 1 359 ? 6.465 -1.906 -11.416 1.00 98.56 359 ILE A O 1
ATOM 2864 N N . TYR A 1 360 ? 6.360 -1.178 -9.288 1.00 97.75 360 TYR A N 1
ATOM 2865 C CA . TYR A 1 360 ? 7.654 -0.511 -9.259 1.00 97.75 360 TYR A CA 1
ATOM 2866 C C . TYR A 1 360 ? 8.551 -1.121 -8.181 1.00 97.75 360 TYR A C 1
ATOM 2868 O O . TYR A 1 360 ? 8.087 -1.385 -7.070 1.00 97.75 360 TYR A O 1
ATOM 2876 N N . MET A 1 361 ? 9.830 -1.337 -8.496 1.00 94.56 361 MET A N 1
ATOM 2877 C CA . MET A 1 361 ? 10.804 -1.901 -7.563 1.00 94.56 361 MET A CA 1
ATOM 2878 C C . MET A 1 361 ? 12.135 -1.154 -7.577 1.00 94.56 361 MET A C 1
ATOM 2880 O O . MET A 1 361 ? 12.799 -1.069 -8.611 1.00 94.56 361 MET A O 1
ATOM 2884 N N . LYS A 1 362 ? 12.576 -0.706 -6.400 1.00 91.62 362 LYS A N 1
ATOM 2885 C CA . LYS A 1 362 ? 13.864 -0.047 -6.186 1.00 91.62 362 LYS A CA 1
ATOM 2886 C C . LYS A 1 362 ? 14.499 -0.489 -4.866 1.00 91.62 362 LYS A C 1
ATOM 2888 O O . LYS A 1 362 ? 13.811 -0.750 -3.883 1.00 91.62 362 LYS A O 1
ATOM 2893 N N . ASN A 1 363 ? 15.827 -0.616 -4.854 1.00 86.69 363 ASN A N 1
ATOM 2894 C CA . ASN A 1 363 ? 16.556 -0.924 -3.619 1.00 86.69 363 ASN A CA 1
ATOM 2895 C C . ASN A 1 363 ? 16.750 0.324 -2.754 1.00 86.69 363 ASN A C 1
ATOM 2897 O O . ASN A 1 363 ? 16.856 1.440 -3.262 1.00 86.69 363 ASN A O 1
ATOM 2901 N N . GLY A 1 364 ? 16.948 0.101 -1.458 1.00 83.50 364 GLY A N 1
ATOM 2902 C CA . GLY A 1 364 ? 17.506 1.085 -0.540 1.00 83.50 364 GLY A CA 1
ATOM 2903 C C . GLY A 1 364 ? 19.014 1.259 -0.683 1.00 83.50 364 GLY A C 1
ATOM 2904 O O . GLY A 1 364 ? 19.693 0.570 -1.444 1.00 83.50 364 GLY A O 1
ATOM 2905 N N . LYS A 1 365 ? 19.551 2.210 0.085 1.00 74.00 365 LYS A N 1
ATOM 2906 C CA . LYS A 1 365 ? 20.982 2.567 0.075 1.00 74.00 365 LYS A CA 1
ATOM 2907 C C . LYS A 1 365 ? 21.877 1.479 0.673 1.00 74.00 365 LYS A C 1
ATOM 2909 O O . LYS A 1 365 ? 23.037 1.366 0.292 1.00 74.00 365 LYS A O 1
ATOM 2914 N N . ILE A 1 366 ? 21.355 0.712 1.630 1.00 72.06 366 ILE A N 1
ATOM 2915 C CA . ILE A 1 366 ? 22.081 -0.353 2.324 1.00 72.06 366 ILE A CA 1
ATOM 2916 C C . ILE A 1 366 ? 21.579 -1.684 1.776 1.00 72.06 366 ILE A C 1
ATOM 2918 O O . ILE A 1 366 ? 20.430 -2.056 1.989 1.00 72.06 366 ILE A O 1
ATOM 2922 N N . ILE A 1 367 ? 22.446 -2.404 1.068 1.00 68.50 367 ILE A N 1
ATOM 2923 C CA . ILE A 1 367 ? 22.104 -3.690 0.461 1.00 68.50 367 ILE A CA 1
ATOM 2924 C C . ILE A 1 367 ? 23.080 -4.727 0.997 1.00 68.50 367 ILE A C 1
ATOM 2926 O O . ILE A 1 367 ? 24.285 -4.647 0.753 1.00 68.50 367 ILE A O 1
ATOM 2930 N N . ASN A 1 368 ? 22.564 -5.718 1.724 1.00 67.50 368 ASN A N 1
ATOM 2931 C CA . ASN A 1 368 ? 23.373 -6.859 2.123 1.00 67.50 368 ASN A CA 1
ATOM 2932 C C . ASN A 1 368 ? 23.514 -7.813 0.930 1.00 67.50 368 ASN A C 1
ATOM 2934 O O . ASN A 1 368 ? 22.611 -8.591 0.621 1.00 67.50 368 ASN A O 1
ATOM 2938 N N . MET A 1 369 ? 24.653 -7.748 0.236 1.00 64.56 369 MET A N 1
ATOM 2939 C CA . MET A 1 369 ? 24.903 -8.575 -0.948 1.00 64.56 369 MET A CA 1
ATOM 2940 C C . MET A 1 369 ? 25.017 -10.076 -0.636 1.00 64.56 369 MET A C 1
ATOM 2942 O O . MET A 1 369 ? 24.983 -10.874 -1.568 1.00 64.56 369 MET A O 1
ATOM 2946 N N . ASN A 1 370 ? 25.116 -10.485 0.630 1.00 64.88 370 ASN A N 1
ATOM 2947 C CA . ASN A 1 370 ? 25.322 -11.888 1.006 1.00 64.88 370 ASN A CA 1
ATOM 2948 C C . ASN A 1 370 ? 24.027 -12.651 1.321 1.00 64.88 370 ASN A C 1
ATOM 2950 O O . ASN A 1 370 ? 24.076 -13.855 1.564 1.00 64.88 370 ASN A O 1
ATOM 2954 N N . GLU A 1 371 ? 22.870 -11.988 1.329 1.00 66.19 371 GLU A N 1
ATOM 2955 C CA . GLU A 1 371 ? 21.606 -12.662 1.621 1.00 66.19 371 GLU A CA 1
ATOM 2956 C C . GLU A 1 371 ? 20.977 -13.274 0.365 1.00 66.19 371 GLU A C 1
ATOM 2958 O O . GLU A 1 371 ? 20.841 -12.626 -0.677 1.00 66.19 371 GLU A O 1
ATOM 2963 N N . ASN A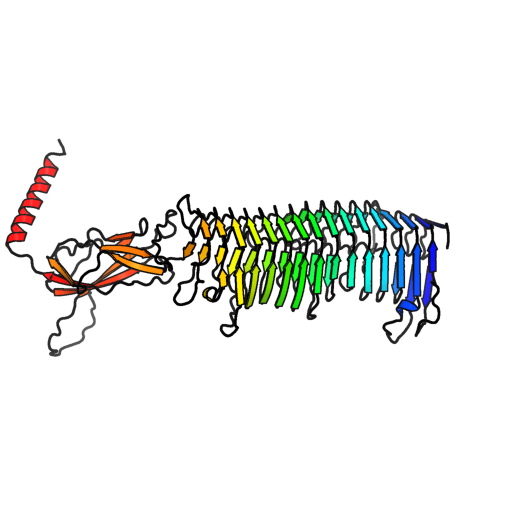 1 372 ? 20.568 -14.542 0.481 1.00 62.75 372 ASN A N 1
ATOM 2964 C CA . ASN A 1 372 ? 19.788 -15.229 -0.543 1.00 62.75 372 ASN A CA 1
ATOM 2965 C C . ASN A 1 372 ? 18.397 -14.589 -0.626 1.00 62.75 372 ASN A C 1
ATOM 2967 O O . ASN A 1 372 ? 17.546 -14.801 0.246 1.00 62.75 372 ASN A O 1
ATOM 2971 N N . LYS A 1 373 ? 18.181 -13.813 -1.690 1.00 74.25 373 LYS A N 1
ATOM 2972 C CA . LYS A 1 373 ? 16.876 -13.262 -2.057 1.00 74.25 373 LYS A CA 1
ATOM 2973 C C . LYS A 1 373 ? 16.114 -14.311 -2.864 1.00 74.25 373 LYS A C 1
ATOM 2975 O O . LYS A 1 373 ? 16.646 -14.859 -3.825 1.00 74.25 373 LYS A O 1
ATOM 2980 N N . THR A 1 374 ? 14.873 -14.590 -2.479 1.00 85.31 374 THR A N 1
ATOM 2981 C CA . THR A 1 374 ? 13.971 -15.465 -3.239 1.00 85.31 374 THR A CA 1
ATOM 2982 C C . THR A 1 374 ? 12.857 -14.598 -3.793 1.00 85.31 374 THR A C 1
ATOM 2984 O O . THR A 1 374 ? 12.030 -14.103 -3.030 1.00 85.31 374 THR A O 1
ATOM 2987 N N . LEU A 1 375 ? 12.874 -14.379 -5.105 1.00 91.44 375 LEU A N 1
ATOM 2988 C CA . LEU A 1 375 ? 11.861 -13.614 -5.822 1.00 91.44 375 LEU A CA 1
ATOM 2989 C C . LEU A 1 375 ? 11.163 -14.569 -6.787 1.00 91.44 375 LEU A C 1
ATOM 2991 O O . LEU A 1 375 ? 11.791 -15.082 -7.707 1.00 91.44 375 LEU A O 1
ATOM 2995 N N . ILE A 1 376 ? 9.888 -14.844 -6.551 1.00 94.56 376 ILE A N 1
ATOM 2996 C CA . ILE A 1 376 ? 9.063 -15.724 -7.375 1.00 94.56 376 ILE A CA 1
ATOM 2997 C C . ILE A 1 376 ? 7.877 -14.903 -7.860 1.00 94.56 376 ILE A C 1
ATOM 2999 O O . ILE A 1 376 ? 7.133 -14.337 -7.060 1.00 94.56 376 ILE A O 1
ATOM 3003 N N . ILE A 1 377 ? 7.721 -14.821 -9.175 1.00 95.75 377 ILE A N 1
ATOM 3004 C CA . ILE A 1 377 ? 6.608 -14.157 -9.841 1.00 95.75 377 ILE A CA 1
ATOM 3005 C C . ILE A 1 377 ? 6.082 -15.150 -10.875 1.00 95.75 377 ILE A C 1
ATOM 3007 O O . ILE A 1 377 ? 6.694 -15.358 -11.921 1.00 95.75 377 ILE A O 1
ATOM 3011 N N . GLU A 1 378 ? 4.965 -15.806 -10.577 1.00 97.25 378 GLU A N 1
ATOM 3012 C CA . GLU A 1 378 ? 4.445 -16.886 -11.412 1.00 97.25 378 GLU A CA 1
ATOM 3013 C C . GLU A 1 378 ? 2.938 -16.831 -11.656 1.00 97.25 378 GLU A C 1
ATOM 3015 O O . GLU A 1 378 ? 2.152 -16.452 -10.790 1.00 97.25 378 GLU A O 1
ATOM 3020 N N . ASN A 1 379 ? 2.510 -17.265 -12.841 1.00 98.44 379 ASN A N 1
ATOM 3021 C CA . ASN A 1 379 ? 1.090 -17.378 -13.190 1.00 98.44 379 ASN A CA 1
ATOM 3022 C C . ASN A 1 379 ? 0.297 -16.059 -13.037 1.00 98.44 379 ASN A C 1
ATOM 3024 O O . ASN A 1 379 ? -0.911 -16.090 -12.811 1.00 98.44 379 ASN A O 1
ATOM 3028 N N . ASN A 1 380 ? 0.950 -14.894 -13.125 1.00 98.81 380 ASN A N 1
ATOM 3029 C CA . ASN A 1 380 ? 0.281 -13.598 -13.001 1.00 98.81 380 ASN A CA 1
ATOM 3030 C C . ASN A 1 380 ? -0.143 -13.046 -14.367 1.00 98.81 380 ASN A C 1
ATOM 3032 O O . ASN A 1 380 ? 0.464 -13.330 -15.402 1.00 98.81 380 ASN A O 1
ATOM 3036 N N . ILE A 1 381 ? -1.164 -12.193 -14.357 1.00 98.88 381 ILE A N 1
ATOM 3037 C CA . ILE A 1 381 ? -1.649 -11.470 -15.532 1.00 98.88 381 ILE A CA 1
ATOM 3038 C C . ILE A 1 381 ? -1.434 -9.975 -15.312 1.00 98.88 381 ILE A C 1
ATOM 3040 O O . ILE A 1 381 ? -1.984 -9.399 -14.379 1.00 98.88 381 ILE A O 1
ATOM 3044 N N . PHE A 1 382 ? -0.688 -9.342 -16.210 1.00 98.88 382 PHE A N 1
ATOM 3045 C CA . PHE A 1 382 ? -0.502 -7.899 -16.303 1.00 98.88 382 PHE A CA 1
ATOM 3046 C C . PHE A 1 382 ? -1.164 -7.405 -17.587 1.00 98.88 382 PHE A C 1
ATOM 3048 O O . PHE A 1 382 ? -0.623 -7.600 -18.678 1.00 98.88 382 PHE A O 1
ATOM 3055 N N . ASN A 1 383 ? -2.344 -6.795 -17.473 1.00 98.88 383 ASN A N 1
ATOM 3056 C CA . ASN A 1 383 ? -3.152 -6.412 -18.627 1.00 98.88 383 ASN A CA 1
ATOM 3057 C C . ASN A 1 383 ? -3.527 -4.925 -18.645 1.00 98.88 383 ASN A C 1
ATOM 3059 O O . ASN A 1 383 ? -4.181 -4.444 -17.725 1.00 98.88 383 ASN A O 1
ATOM 3063 N N . GLU A 1 384 ? -3.228 -4.221 -19.736 1.00 98.81 384 GLU A N 1
ATOM 3064 C CA . GLU A 1 384 ? -3.632 -2.816 -19.940 1.00 98.81 384 GLU A CA 1
ATOM 3065 C C . GLU A 1 384 ? -3.117 -1.839 -18.865 1.00 98.81 384 GLU A C 1
ATOM 3067 O O . GLU A 1 384 ? -3.729 -0.799 -18.636 1.00 98.81 384 GLU A O 1
ATOM 3072 N N . ASN A 1 385 ? -2.010 -2.146 -18.187 1.00 98.94 385 ASN A N 1
ATOM 3073 C CA . ASN A 1 385 ? -1.374 -1.197 -17.272 1.00 98.94 385 ASN A CA 1
ATOM 3074 C C . ASN A 1 385 ? -0.606 -0.126 -18.063 1.00 98.94 385 ASN A C 1
ATOM 3076 O O . ASN A 1 385 ? -0.148 -0.377 -19.182 1.00 98.94 385 ASN A O 1
ATOM 3080 N N . SER A 1 386 ? -0.487 1.071 -17.496 1.00 98.75 386 SER A N 1
ATOM 3081 C CA . SER A 1 386 ? 0.099 2.231 -18.163 1.00 98.75 386 SER A CA 1
ATOM 3082 C C . SER A 1 386 ? 1.113 2.940 -17.269 1.00 98.75 386 SER A C 1
ATOM 3084 O O . SER A 1 386 ? 0.862 3.157 -16.088 1.00 98.75 386 SER A O 1
ATOM 3086 N N . ALA A 1 387 ? 2.248 3.329 -17.840 1.00 98.56 387 ALA A N 1
ATOM 3087 C CA . ALA A 1 387 ? 3.235 4.192 -17.204 1.00 98.56 387 ALA A CA 1
ATOM 3088 C C . ALA A 1 387 ? 3.428 5.471 -18.027 1.00 98.56 387 ALA A C 1
ATOM 3090 O O . ALA A 1 387 ? 3.474 5.405 -19.260 1.00 98.56 387 ALA A O 1
ATOM 3091 N N . GLU A 1 388 ? 3.559 6.621 -17.364 1.00 98.00 388 GLU A N 1
ATOM 3092 C CA . GLU A 1 388 ? 3.891 7.883 -18.041 1.00 98.00 388 GLU A CA 1
ATOM 3093 C C . GLU A 1 388 ? 5.278 7.806 -18.688 1.00 98.00 388 GLU A C 1
ATOM 3095 O O . GLU A 1 388 ? 5.430 8.184 -19.847 1.00 98.00 388 GLU A O 1
ATOM 3100 N N . ASP A 1 389 ? 6.250 7.221 -17.988 1.00 97.31 389 ASP A N 1
ATOM 3101 C CA . ASP A 1 389 ? 7.643 7.172 -18.415 1.00 97.31 389 ASP A CA 1
ATOM 3102 C C . ASP A 1 389 ? 8.062 5.747 -18.802 1.00 97.31 389 ASP A C 1
ATOM 3104 O O . ASP A 1 389 ? 8.165 5.425 -19.989 1.00 97.31 389 ASP A O 1
ATOM 3108 N N . PHE A 1 390 ? 8.280 4.862 -17.828 1.00 97.38 390 PHE A N 1
ATOM 3109 C CA . PHE A 1 390 ? 8.909 3.563 -18.072 1.00 97.38 390 PHE A CA 1
ATOM 3110 C C . PHE A 1 390 ? 8.146 2.386 -17.456 1.00 97.38 390 PHE A C 1
ATOM 3112 O O . PHE A 1 390 ? 7.628 2.471 -16.342 1.00 97.38 390 PHE A O 1
ATOM 3119 N N . GLY A 1 391 ? 8.155 1.239 -18.142 1.00 97.31 391 GLY A N 1
ATOM 3120 C CA . GLY A 1 391 ? 7.663 -0.024 -17.581 1.00 97.31 391 GLY A CA 1
ATOM 3121 C C . GLY A 1 391 ? 6.145 -0.042 -17.416 1.00 97.31 391 GLY A C 1
ATOM 3122 O O . GLY A 1 391 ? 5.636 0.064 -16.301 1.00 97.31 391 GLY A O 1
ATOM 3123 N N . GLY A 1 392 ? 5.404 -0.183 -18.516 1.00 98.25 392 GLY A N 1
ATOM 3124 C CA . GLY A 1 392 ? 3.944 -0.059 -18.505 1.00 98.25 392 GLY A CA 1
ATOM 3125 C C . GLY A 1 392 ? 3.246 -1.027 -17.552 1.00 98.25 392 GLY A C 1
ATOM 3126 O O . GLY A 1 392 ? 2.280 -0.652 -16.898 1.00 98.25 392 GLY A O 1
ATOM 3127 N N . ALA A 1 393 ? 3.764 -2.246 -17.395 1.00 98.44 393 ALA A N 1
ATOM 3128 C CA . ALA A 1 393 ? 3.386 -3.138 -16.302 1.00 98.44 393 ALA A CA 1
ATOM 3129 C C . ALA A 1 393 ? 4.377 -3.057 -15.141 1.00 98.44 393 ALA A C 1
ATOM 3131 O O . ALA A 1 393 ? 3.974 -2.826 -14.000 1.00 98.44 393 ALA A O 1
ATOM 3132 N N . MET A 1 394 ? 5.659 -3.284 -15.423 1.00 97.50 394 MET A N 1
ATOM 3133 C CA . MET A 1 394 ? 6.680 -3.445 -14.395 1.00 97.50 394 MET A CA 1
ATOM 3134 C C . MET A 1 394 ? 7.902 -2.587 -14.683 1.00 97.50 394 MET A C 1
ATOM 3136 O O . MET A 1 394 ? 8.441 -2.602 -15.788 1.00 97.50 394 MET A O 1
ATOM 3140 N N . TYR A 1 395 ? 8.378 -1.912 -13.647 1.00 96.38 395 TYR A N 1
ATOM 3141 C CA . TYR A 1 395 ? 9.645 -1.201 -13.637 1.00 96.38 395 TYR A CA 1
ATOM 3142 C C . TYR A 1 395 ? 10.495 -1.724 -12.485 1.00 96.38 395 TYR A C 1
ATOM 3144 O O . TYR A 1 395 ? 10.020 -1.770 -11.349 1.00 96.38 395 TYR A O 1
ATOM 3152 N N . SER A 1 396 ? 11.745 -2.105 -12.748 1.00 91.94 396 SER A N 1
ATOM 3153 C CA . SER A 1 396 ? 12.627 -2.567 -11.677 1.00 91.94 396 SER A CA 1
ATOM 3154 C C . SER A 1 396 ? 14.077 -2.134 -11.839 1.00 91.94 396 SER A C 1
ATOM 3156 O O . SER A 1 396 ? 14.753 -2.537 -12.784 1.00 91.94 396 SER A O 1
ATOM 3158 N N . GLU A 1 397 ? 14.572 -1.410 -10.834 1.00 88.69 397 GLU A N 1
ATOM 3159 C CA . GLU A 1 397 ? 16.000 -1.174 -10.565 1.00 88.69 397 GLU A CA 1
ATOM 3160 C C . GLU A 1 397 ? 16.534 -2.120 -9.476 1.00 88.69 397 GLU A C 1
ATOM 3162 O O . GLU A 1 397 ? 17.644 -1.944 -8.960 1.00 88.69 397 GLU A O 1
ATOM 3167 N N . PHE A 1 398 ? 15.729 -3.097 -9.053 1.00 84.69 398 PHE A N 1
ATOM 3168 C CA . PHE A 1 398 ? 16.061 -3.958 -7.930 1.00 84.69 398 PHE A CA 1
ATOM 3169 C C . PHE A 1 398 ? 17.303 -4.807 -8.239 1.00 84.69 398 PHE A C 1
ATOM 3171 O O . PHE A 1 398 ? 17.395 -5.477 -9.266 1.00 84.69 398 PHE A O 1
ATOM 3178 N N . GLN A 1 399 ? 18.284 -4.779 -7.340 1.00 78.44 399 GLN A N 1
ATOM 3179 C CA . GLN A 1 399 ? 19.539 -5.497 -7.507 1.00 78.44 399 GLN A CA 1
ATOM 3180 C C . GLN A 1 399 ? 19.286 -6.979 -7.298 1.00 78.44 399 GLN A C 1
ATOM 3182 O O . GLN A 1 399 ? 18.535 -7.381 -6.402 1.00 78.44 399 GLN A O 1
ATOM 3187 N N . LYS A 1 400 ? 19.988 -7.796 -8.080 1.00 74.62 400 LYS A N 1
ATOM 3188 C CA . LYS A 1 400 ? 19.804 -9.244 -8.109 1.00 74.62 400 LYS A CA 1
ATOM 3189 C C . LYS A 1 400 ? 18.441 -9.721 -8.602 1.00 74.62 400 LYS A C 1
ATOM 3191 O O . LYS A 1 400 ? 18.078 -10.867 -8.349 1.00 74.62 400 LYS A O 1
ATOM 3196 N N . ILE A 1 401 ? 17.692 -8.881 -9.323 1.00 77.00 401 ILE A N 1
ATOM 3197 C CA . ILE A 1 401 ? 16.425 -9.328 -9.903 1.00 77.00 401 ILE A CA 1
ATOM 3198 C C . ILE A 1 401 ? 16.624 -10.439 -10.945 1.00 77.00 401 ILE A C 1
ATOM 3200 O O . ILE A 1 401 ? 15.709 -11.214 -11.170 1.00 77.00 401 ILE A O 1
ATOM 3204 N N . TYR A 1 402 ? 17.831 -10.622 -11.484 1.00 75.81 402 TYR A N 1
ATOM 3205 C CA . TYR A 1 402 ? 18.192 -11.798 -12.285 1.00 75.81 402 TYR A CA 1
ATOM 3206 C C . TYR A 1 402 ? 18.013 -13.155 -11.619 1.00 75.81 402 TYR A C 1
ATOM 3208 O O . TYR A 1 402 ? 17.802 -14.147 -12.309 1.00 75.81 402 TYR A O 1
ATOM 3216 N N . LEU A 1 403 ? 18.086 -13.205 -10.288 1.00 77.81 403 LEU A N 1
ATOM 3217 C CA . LEU A 1 403 ? 17.825 -14.423 -9.525 1.00 77.81 403 LEU A CA 1
ATOM 3218 C C . LEU A 1 403 ? 16.321 -14.694 -9.378 1.00 77.81 403 LEU A C 1
ATOM 3220 O O . LEU A 1 403 ? 15.942 -15.705 -8.786 1.00 77.81 403 LEU A O 1
ATOM 3224 N N . ALA A 1 404 ? 15.460 -13.793 -9.864 1.00 84.94 404 ALA A N 1
ATOM 3225 C CA . ALA A 1 404 ? 14.023 -13.974 -9.805 1.00 84.94 404 ALA A CA 1
ATOM 3226 C C . ALA A 1 404 ? 13.558 -15.075 -10.761 1.00 84.94 404 ALA A C 1
ATOM 3228 O O . ALA A 1 404 ? 13.961 -15.149 -11.922 1.00 84.94 404 ALA A O 1
ATOM 3229 N N . ILE A 1 405 ? 12.641 -15.900 -10.270 1.00 89.75 405 ILE A N 1
ATOM 3230 C CA . ILE A 1 405 ? 11.916 -16.883 -11.063 1.00 89.75 405 ILE A CA 1
ATOM 3231 C C . ILE A 1 405 ? 10.682 -16.181 -11.626 1.00 89.75 405 ILE A C 1
ATOM 3233 O O . ILE A 1 405 ? 9.743 -15.892 -10.883 1.00 89.75 405 ILE A O 1
ATOM 3237 N N . LEU A 1 406 ? 10.693 -15.908 -12.932 1.00 90.50 406 LEU A N 1
ATOM 3238 C CA . LEU A 1 406 ? 9.562 -15.343 -13.664 1.00 90.50 406 LEU A CA 1
ATOM 3239 C C . LEU A 1 406 ? 9.026 -16.367 -14.673 1.00 90.50 406 LEU A C 1
ATOM 3241 O O . LEU A 1 406 ? 9.597 -16.534 -15.750 1.00 90.50 406 LEU A O 1
ATOM 3245 N N . VAL A 1 407 ? 7.933 -17.054 -14.340 1.00 94.56 407 VAL A N 1
ATOM 3246 C CA . VAL A 1 407 ? 7.390 -18.145 -15.172 1.00 94.56 407 VAL A CA 1
ATOM 3247 C C . VAL A 1 407 ? 5.874 -18.081 -15.325 1.00 94.56 407 VAL A C 1
ATOM 3249 O O . VAL A 1 407 ? 5.146 -17.769 -14.388 1.00 94.56 407 VAL A O 1
ATOM 3252 N N . ASN A 1 408 ? 5.377 -18.425 -16.511 1.00 96.94 408 ASN A N 1
ATOM 3253 C CA . ASN A 1 408 ? 3.953 -18.502 -16.841 1.00 96.94 408 ASN A CA 1
ATOM 3254 C C . ASN A 1 408 ? 3.175 -17.196 -16.611 1.00 96.94 408 ASN A C 1
ATOM 3256 O O . ASN A 1 408 ? 1.965 -17.223 -16.386 1.00 96.94 408 ASN A O 1
ATOM 3260 N N . ASN A 1 409 ? 3.838 -16.042 -16.664 1.00 98.25 409 ASN A N 1
ATOM 3261 C CA . ASN A 1 409 ? 3.150 -14.760 -16.577 1.00 98.25 409 ASN A CA 1
ATOM 3262 C C . ASN A 1 409 ? 2.706 -14.299 -17.964 1.00 98.25 409 ASN A C 1
ATOM 3264 O O . ASN A 1 409 ? 3.317 -14.634 -18.981 1.00 98.25 409 ASN A O 1
ATOM 3268 N N . LYS A 1 410 ? 1.651 -13.487 -18.002 1.00 98.56 410 LYS A N 1
ATOM 3269 C CA . LYS A 1 410 ? 1.142 -12.867 -19.223 1.00 98.56 410 LYS A CA 1
ATOM 3270 C C . LYS A 1 410 ? 1.184 -11.350 -19.103 1.00 98.56 410 LYS A C 1
ATOM 3272 O O . LYS A 1 410 ? 0.484 -10.788 -18.270 1.00 98.56 410 LYS A O 1
ATOM 3277 N N . PHE A 1 411 ? 1.932 -10.700 -19.984 1.00 98.62 411 PHE A N 1
ATOM 3278 C CA . PHE A 1 411 ? 1.999 -9.250 -20.133 1.00 98.62 411 PHE A CA 1
ATOM 3279 C C . PHE A 1 411 ? 1.318 -8.860 -21.441 1.00 98.62 411 PHE A C 1
ATOM 3281 O O . PHE A 1 411 ? 1.862 -9.100 -22.521 1.00 98.62 411 PHE A O 1
ATOM 3288 N N . SER A 1 412 ? 0.121 -8.283 -21.364 1.00 98.69 412 SER A N 1
ATOM 3289 C CA . SER A 1 412 ? -0.640 -7.906 -22.553 1.00 98.69 412 SER A CA 1
ATOM 3290 C C . SER A 1 412 ? -1.137 -6.469 -22.537 1.00 98.69 412 SER A C 1
ATOM 3292 O O . SER A 1 412 ? -1.678 -5.997 -21.541 1.00 98.69 412 SER A O 1
ATOM 3294 N N . TYR A 1 413 ? -1.012 -5.791 -23.678 1.00 98.69 413 TYR A N 1
ATOM 3295 C CA . TYR A 1 413 ? -1.579 -4.460 -23.915 1.00 98.69 413 TYR A CA 1
ATOM 3296 C C . TYR A 1 413 ? -1.127 -3.371 -22.932 1.00 98.69 413 TYR A C 1
ATOM 3298 O O . TYR A 1 413 ? -1.801 -2.349 -22.798 1.00 98.69 413 TYR A O 1
ATOM 3306 N N . ASN A 1 414 ? 0.005 -3.567 -22.255 1.00 98.88 414 ASN A N 1
ATOM 3307 C CA . ASN A 1 414 ? 0.570 -2.560 -21.366 1.00 98.88 414 ASN A CA 1
ATOM 3308 C C . ASN A 1 414 ? 1.251 -1.444 -22.182 1.00 98.88 414 ASN A C 1
ATOM 3310 O O . ASN A 1 414 ? 1.648 -1.651 -23.337 1.00 98.88 414 ASN A O 1
ATOM 3314 N N . LYS A 1 415 ? 1.336 -0.238 -21.615 1.00 98.69 415 LYS A N 1
ATOM 3315 C CA . LYS A 1 415 ? 1.814 0.961 -22.317 1.00 98.69 415 LYS A CA 1
ATOM 3316 C C . LYS A 1 415 ? 2.812 1.749 -21.482 1.00 98.69 415 LYS A C 1
ATOM 3318 O O . LYS A 1 415 ? 2.583 1.954 -20.300 1.00 98.69 415 LYS A O 1
ATOM 3323 N N . ALA A 1 416 ? 3.871 2.245 -22.109 1.00 98.19 416 ALA A N 1
ATOM 3324 C CA . ALA A 1 416 ? 4.795 3.201 -21.501 1.00 98.19 416 ALA A CA 1
ATOM 3325 C C . ALA A 1 416 ? 5.003 4.400 -22.433 1.00 98.19 416 ALA A C 1
ATOM 3327 O O . ALA A 1 416 ? 4.953 4.245 -23.659 1.00 98.19 416 ALA A O 1
ATOM 3328 N N . GLY A 1 417 ? 5.231 5.589 -21.876 1.00 97.25 417 GLY A N 1
ATOM 3329 C CA . GLY A 1 417 ? 5.478 6.782 -22.685 1.00 97.25 417 GLY A CA 1
ATOM 3330 C C . GLY A 1 417 ? 6.876 6.826 -23.294 1.00 97.25 417 GLY A C 1
ATOM 3331 O O . GLY A 1 417 ? 7.000 7.280 -24.428 1.00 97.25 417 GLY A O 1
ATOM 3332 N N . ILE A 1 418 ? 7.904 6.318 -22.601 1.00 95.50 418 ILE A N 1
ATOM 3333 C CA . ILE A 1 418 ? 9.313 6.388 -23.022 1.00 95.50 418 ILE A CA 1
ATOM 3334 C C . ILE A 1 418 ? 9.845 5.036 -23.498 1.00 95.50 418 ILE A C 1
ATOM 3336 O O . ILE A 1 418 ? 10.236 4.925 -24.659 1.00 95.50 418 ILE A O 1
ATOM 3340 N N . LEU A 1 419 ? 9.894 4.023 -22.629 1.00 95.06 419 LEU A N 1
ATOM 3341 C CA . LEU A 1 419 ? 10.446 2.697 -22.936 1.00 95.06 419 LEU A CA 1
ATOM 3342 C C . LEU A 1 419 ? 9.832 1.600 -22.049 1.00 95.06 419 LEU A C 1
ATOM 3344 O O . LEU A 1 419 ? 9.385 1.855 -20.933 1.00 95.06 419 LEU A O 1
ATOM 3348 N N . GLY A 1 420 ? 9.843 0.358 -22.537 1.00 94.44 420 GLY A N 1
ATOM 3349 C CA . GLY A 1 420 ? 9.391 -0.820 -21.796 1.00 94.44 420 GLY A CA 1
ATOM 3350 C C . GLY A 1 420 ? 7.880 -0.853 -21.663 1.00 94.44 420 GLY A C 1
ATOM 3351 O O . GLY A 1 420 ? 7.346 -0.720 -20.567 1.00 94.44 420 GLY A O 1
ATOM 3352 N N . GLY A 1 421 ? 7.175 -1.020 -22.784 1.00 96.25 421 GLY A N 1
ATOM 3353 C CA . GLY A 1 421 ? 5.711 -1.057 -22.805 1.00 96.25 421 GLY A CA 1
ATOM 3354 C C . GLY A 1 421 ? 5.138 -2.099 -21.844 1.00 96.25 421 GLY A C 1
ATOM 3355 O O . GLY A 1 421 ? 4.137 -1.834 -21.188 1.00 96.25 421 GLY A O 1
ATOM 3356 N N . GLY A 1 422 ? 5.783 -3.262 -21.713 1.00 97.00 422 GLY A N 1
ATOM 3357 C CA . GLY A 1 422 ? 5.501 -4.230 -20.651 1.00 97.00 422 GLY A CA 1
ATOM 3358 C C . GLY A 1 422 ? 6.452 -4.063 -19.470 1.00 97.00 422 GLY A C 1
ATOM 3359 O O . GLY A 1 422 ? 6.033 -3.642 -18.392 1.00 97.00 422 GLY A O 1
ATOM 3360 N N . ILE A 1 423 ? 7.727 -4.397 -19.666 1.00 95.69 423 ILE A N 1
ATOM 3361 C CA . ILE A 1 423 ? 8.742 -4.408 -18.602 1.00 95.69 423 ILE A CA 1
ATOM 3362 C C . ILE A 1 423 ? 9.886 -3.450 -18.944 1.00 95.69 423 ILE A C 1
ATOM 3364 O O . ILE A 1 423 ? 10.364 -3.429 -20.077 1.00 95.69 423 ILE A O 1
ATOM 3368 N N . PHE A 1 424 ? 10.358 -2.689 -17.960 1.00 94.38 424 PHE A N 1
ATOM 3369 C CA . PHE A 1 424 ? 11.572 -1.886 -18.079 1.00 94.38 424 PHE A CA 1
ATOM 3370 C C . PHE A 1 424 ? 12.561 -2.164 -16.944 1.00 94.38 424 PHE A C 1
ATOM 3372 O O . PHE A 1 424 ? 12.160 -2.282 -15.781 1.00 94.38 424 PHE A O 1
ATOM 3379 N N . SER A 1 425 ? 13.858 -2.189 -17.268 1.00 89.62 425 SER A N 1
ATOM 3380 C CA . SER A 1 425 ? 14.929 -2.161 -16.267 1.00 89.62 425 SER A CA 1
ATOM 3381 C C . SER A 1 425 ? 16.091 -1.238 -16.655 1.00 89.62 425 SER A C 1
ATOM 3383 O O . SER A 1 425 ? 16.579 -1.291 -17.783 1.00 89.62 425 SER A O 1
ATOM 3385 N N . PRO A 1 426 ? 16.596 -0.399 -15.736 1.00 85.19 426 PRO A N 1
ATOM 3386 C CA . PRO A 1 426 ? 17.733 0.471 -16.009 1.00 85.19 426 PRO A CA 1
ATOM 3387 C C . PRO A 1 426 ? 19.103 -0.148 -15.672 1.00 85.19 426 PRO A C 1
ATOM 3389 O O . PRO A 1 426 ? 20.087 0.586 -15.656 1.00 85.19 426 PRO A O 1
ATOM 3392 N N . ASN A 1 427 ? 19.236 -1.447 -15.380 1.00 72.38 427 ASN A N 1
ATOM 3393 C CA . ASN A 1 427 ? 20.515 -2.042 -14.946 1.00 72.38 427 ASN A CA 1
ATOM 3394 C C . ASN A 1 427 ? 21.044 -3.100 -15.924 1.00 72.38 427 ASN A C 1
ATOM 3396 O O . ASN A 1 427 ? 20.349 -4.067 -16.169 1.00 72.38 427 ASN A O 1
ATOM 3400 N N . SER A 1 428 ? 22.308 -2.971 -16.360 1.00 60.59 428 SER A N 1
ATOM 3401 C CA . SER A 1 428 ? 22.962 -3.855 -17.350 1.00 60.59 428 SER A CA 1
ATOM 3402 C C . SER A 1 428 ? 23.257 -5.294 -16.854 1.00 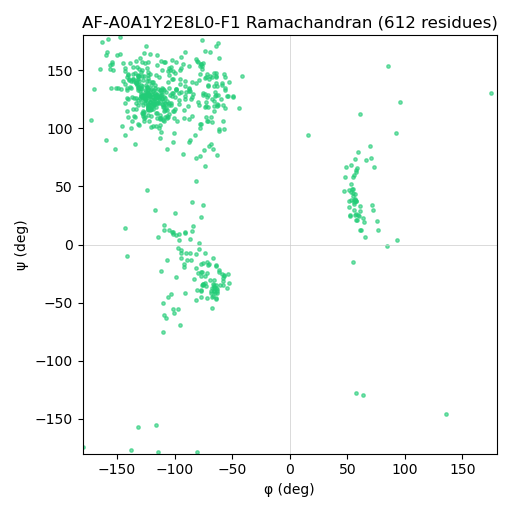60.59 428 SER A C 1
ATOM 3404 O O . SER A 1 428 ? 23.639 -5.515 -15.694 1.00 60.59 428 SER A O 1
ATOM 3406 N N . VAL A 1 429 ? 23.134 -6.267 -17.774 1.00 54.75 429 VAL A N 1
ATOM 3407 C CA . VAL A 1 429 ? 23.150 -7.748 -17.615 1.00 54.75 429 VAL A CA 1
ATOM 3408 C C . VAL A 1 429 ? 24.528 -8.388 -17.410 1.00 54.75 429 VAL A C 1
ATOM 3410 O O . VAL A 1 429 ? 24.665 -9.589 -17.600 1.00 54.75 429 VAL A O 1
ATOM 3413 N N . VAL A 1 430 ? 25.566 -7.698 -16.922 1.00 55.62 430 VAL A N 1
ATOM 3414 C CA . VAL A 1 430 ? 26.711 -8.510 -16.436 1.00 55.62 430 VAL A CA 1
ATOM 3415 C C . VAL A 1 430 ? 26.229 -9.471 -15.344 1.00 55.62 430 VAL A C 1
ATOM 3417 O O . VAL A 1 430 ? 26.664 -10.616 -15.329 1.00 55.62 430 VAL A O 1
ATOM 3420 N N . GLU A 1 431 ? 25.215 -9.069 -14.565 1.00 54.12 431 GLU A N 1
ATOM 3421 C CA . GLU A 1 431 ? 24.398 -10.027 -13.824 1.00 54.12 431 GLU A CA 1
ATOM 3422 C C . GLU A 1 431 ? 22.899 -9.699 -13.755 1.00 54.12 431 GLU A C 1
ATOM 3424 O O . GLU A 1 431 ? 22.192 -10.569 -13.323 1.00 54.12 431 GLU A O 1
ATOM 3429 N N . ASN A 1 432 ? 22.334 -8.545 -14.148 1.00 54.03 432 ASN A N 1
ATOM 3430 C CA . ASN A 1 432 ? 21.148 -8.024 -13.432 1.00 54.03 432 ASN A CA 1
ATOM 3431 C C . ASN A 1 432 ? 19.699 -8.274 -13.922 1.00 54.03 432 ASN A C 1
ATOM 3433 O O . ASN A 1 432 ? 18.808 -7.815 -13.205 1.00 54.03 432 ASN A O 1
ATOM 3437 N N . LEU A 1 433 ? 19.399 -9.038 -14.987 1.00 59.75 433 LEU A N 1
ATOM 3438 C CA . LEU A 1 433 ? 17.995 -9.312 -15.370 1.00 59.75 433 LEU A CA 1
ATOM 3439 C C . LEU A 1 433 ? 17.570 -10.794 -15.463 1.00 59.75 433 LEU A C 1
ATOM 3441 O O . LEU A 1 433 ? 18.376 -11.672 -15.752 1.00 59.75 433 LEU A O 1
ATOM 3445 N N . PHE A 1 434 ? 16.292 -11.066 -15.155 1.00 67.12 434 PHE A N 1
ATOM 3446 C CA . PHE A 1 434 ? 15.677 -12.399 -15.045 1.00 67.12 434 PHE A CA 1
ATOM 3447 C C . PHE A 1 434 ? 15.371 -13.021 -16.408 1.00 67.12 434 PHE A C 1
ATOM 3449 O O . PHE A 1 434 ? 15.153 -12.321 -17.394 1.00 67.12 434 PHE A O 1
ATOM 3456 N N . ASN A 1 435 ? 15.303 -14.354 -16.448 1.00 74.31 435 ASN A N 1
ATOM 3457 C CA . ASN A 1 435 ? 14.917 -15.085 -17.651 1.00 74.31 435 ASN A CA 1
ATOM 3458 C C . ASN A 1 435 ? 13.462 -14.751 -18.051 1.00 74.31 435 ASN A C 1
ATOM 3460 O O . ASN A 1 435 ? 12.529 -14.987 -17.281 1.00 74.31 435 ASN A O 1
ATOM 3464 N N . LEU A 1 436 ? 13.277 -14.222 -19.265 1.00 81.31 436 LEU A N 1
ATOM 3465 C CA . LEU A 1 436 ? 11.975 -13.841 -19.826 1.00 81.31 436 LEU A CA 1
ATOM 3466 C C . LEU A 1 436 ? 11.329 -14.936 -20.695 1.00 81.31 436 LEU A C 1
ATOM 3468 O O . LEU A 1 436 ? 10.143 -14.831 -20.999 1.00 81.31 436 LEU A O 1
ATOM 3472 N N . GLU A 1 437 ? 12.060 -15.993 -21.068 1.00 82.69 437 GLU A N 1
ATOM 3473 C CA . GLU A 1 437 ? 11.673 -16.980 -22.096 1.00 82.69 437 GLU A CA 1
ATOM 3474 C C . GLU A 1 437 ? 10.385 -17.757 -21.772 1.00 82.69 437 GLU A C 1
ATOM 3476 O O . GLU A 1 437 ? 9.700 -18.230 -22.675 1.00 82.69 437 GLU A O 1
ATOM 3481 N N . ASN A 1 438 ? 10.016 -17.853 -20.491 1.00 89.00 438 ASN A N 1
ATOM 3482 C CA . ASN A 1 438 ? 8.869 -18.635 -20.016 1.00 89.00 438 ASN A CA 1
ATOM 3483 C C . ASN A 1 438 ? 7.613 -17.790 -19.753 1.00 89.00 438 ASN A C 1
ATOM 3485 O O . ASN A 1 438 ? 6.791 -18.146 -18.908 1.00 89.00 438 ASN A O 1
ATOM 3489 N N . ASN A 1 439 ? 7.462 -16.655 -20.436 1.00 95.31 439 ASN A N 1
ATOM 3490 C CA . ASN A 1 439 ? 6.331 -15.743 -20.264 1.00 95.31 439 ASN A CA 1
ATOM 3491 C C . ASN A 1 439 ? 5.697 -15.380 -21.611 1.00 95.31 439 ASN A C 1
ATOM 3493 O O . ASN A 1 439 ? 6.299 -15.520 -22.673 1.00 95.31 439 ASN A O 1
ATOM 3497 N N . ILE A 1 440 ? 4.453 -14.910 -21.566 1.00 97.50 440 ILE A N 1
ATOM 3498 C CA . ILE A 1 440 ? 3.686 -14.507 -22.744 1.00 97.50 440 ILE A CA 1
ATOM 3499 C C . ILE A 1 440 ? 3.664 -12.981 -22.818 1.00 97.50 440 ILE A C 1
ATOM 3501 O O . ILE A 1 440 ? 3.136 -12.329 -21.918 1.00 97.50 440 ILE A O 1
ATOM 3505 N N . TYR A 1 441 ? 4.150 -12.424 -23.925 1.00 97.00 441 TYR A N 1
ATOM 3506 C CA . TYR A 1 441 ? 4.102 -10.991 -24.217 1.00 97.00 441 TYR A CA 1
ATOM 3507 C C . TYR A 1 441 ? 3.229 -10.740 -25.443 1.00 97.00 441 TYR A C 1
ATOM 3509 O O . TYR A 1 441 ? 3.399 -11.392 -26.472 1.00 97.00 441 TYR A O 1
ATOM 3517 N N . LEU A 1 442 ? 2.242 -9.851 -25.322 1.00 97.19 442 LEU A N 1
ATOM 3518 C CA . LEU A 1 442 ? 1.278 -9.582 -26.389 1.00 97.19 442 LEU A CA 1
ATOM 3519 C C . LEU A 1 442 ? 0.957 -8.089 -26.474 1.00 97.19 442 LEU A C 1
ATOM 3521 O O . LEU A 1 442 ? 0.220 -7.562 -25.642 1.00 97.19 442 LEU A O 1
ATOM 3525 N N . ASN A 1 443 ? 1.414 -7.432 -27.541 1.00 97.50 443 ASN A N 1
ATOM 3526 C CA . ASN A 1 443 ? 1.029 -6.059 -27.882 1.00 97.50 443 ASN A CA 1
ATOM 3527 C C . ASN A 1 443 ? 1.279 -5.037 -26.763 1.00 97.50 443 ASN A C 1
ATOM 3529 O O . ASN A 1 443 ? 0.469 -4.128 -26.573 1.00 97.50 443 ASN A O 1
ATOM 3533 N N . ASN A 1 444 ? 2.380 -5.152 -26.020 1.00 98.31 444 ASN A N 1
ATOM 3534 C CA . ASN A 1 444 ? 2.770 -4.049 -25.150 1.00 98.31 444 ASN A CA 1
ATOM 3535 C C . ASN A 1 444 ? 3.499 -2.992 -25.983 1.00 98.31 444 ASN A C 1
ATOM 3537 O O . ASN A 1 444 ? 4.259 -3.327 -26.895 1.00 98.31 444 ASN A O 1
ATOM 3541 N N . THR A 1 445 ? 3.231 -1.711 -25.730 1.00 97.62 445 THR A N 1
ATOM 3542 C CA . THR A 1 445 ? 3.620 -0.651 -26.669 1.00 97.62 445 THR A CA 1
ATOM 3543 C C . THR A 1 445 ? 4.227 0.581 -26.019 1.00 97.62 445 THR A C 1
ATOM 3545 O O . THR A 1 445 ? 3.900 0.953 -24.896 1.00 97.62 445 THR A O 1
ATOM 3548 N N . VAL A 1 446 ? 5.069 1.252 -26.796 1.00 96.38 446 VAL A N 1
ATOM 3549 C CA . VAL A 1 446 ? 5.533 2.622 -26.582 1.00 96.38 446 VAL A CA 1
ATOM 3550 C C . VAL A 1 446 ? 5.127 3.415 -27.815 1.00 96.38 446 VAL A C 1
ATOM 3552 O O . VAL A 1 446 ? 5.515 3.058 -28.927 1.00 96.38 446 VAL A O 1
ATOM 3555 N N . ASN A 1 447 ? 4.306 4.456 -27.658 1.00 90.06 447 ASN A N 1
ATOM 3556 C CA . ASN A 1 447 ? 3.758 5.231 -28.784 1.00 90.06 447 ASN A CA 1
ATOM 3557 C C . ASN A 1 447 ? 3.184 4.356 -29.920 1.00 90.06 447 ASN A C 1
ATOM 3559 O O . ASN A 1 447 ? 3.442 4.588 -31.100 1.00 90.06 447 ASN A O 1
ATOM 3563 N N . SER A 1 448 ? 2.393 3.337 -29.565 1.00 91.44 448 SER A N 1
ATOM 3564 C CA . SER A 1 448 ? 1.792 2.356 -30.493 1.00 91.44 448 SER A CA 1
ATOM 3565 C C . SER A 1 448 ? 2.780 1.436 -31.228 1.00 91.44 448 SER A C 1
ATOM 3567 O O . SER A 1 448 ? 2.364 0.656 -32.082 1.00 91.44 448 SER A O 1
ATOM 3569 N N . ILE A 1 449 ? 4.072 1.487 -30.902 1.00 93.88 449 ILE A N 1
ATOM 3570 C CA . ILE A 1 449 ? 5.088 0.569 -31.423 1.00 93.88 449 ILE A CA 1
ATOM 3571 C C . ILE A 1 449 ? 5.332 -0.520 -30.386 1.00 93.88 449 ILE A C 1
ATOM 3573 O O . ILE A 1 449 ? 5.479 -0.222 -29.203 1.00 93.88 449 ILE A O 1
ATOM 3577 N N . ILE A 1 450 ? 5.375 -1.778 -30.831 1.00 95.62 450 ILE A N 1
ATOM 3578 C CA . ILE A 1 450 ? 5.609 -2.927 -29.951 1.00 95.62 450 ILE A CA 1
ATOM 3579 C C . ILE A 1 450 ? 6.964 -2.777 -29.253 1.00 95.62 450 ILE A C 1
ATOM 3581 O O . ILE A 1 450 ? 7.996 -2.587 -29.900 1.00 95.62 450 ILE A O 1
ATOM 3585 N N . ASN A 1 451 ? 6.930 -2.850 -27.927 1.00 94.69 451 ASN A N 1
ATOM 3586 C CA . ASN A 1 451 ? 8.083 -2.829 -27.042 1.00 94.69 451 ASN A CA 1
ATOM 3587 C C . ASN A 1 451 ? 7.689 -3.607 -25.779 1.00 94.69 451 ASN A C 1
ATOM 3589 O O . ASN A 1 451 ? 7.204 -3.036 -24.802 1.00 94.69 451 ASN A O 1
ATOM 3593 N N . ASP A 1 452 ? 7.787 -4.933 -25.855 1.00 95.06 452 ASP A N 1
ATOM 3594 C CA . ASP A 1 452 ? 7.308 -5.828 -24.799 1.00 95.06 452 ASP A CA 1
ATOM 3595 C C . ASP A 1 452 ? 8.126 -5.722 -23.520 1.00 95.06 452 ASP A C 1
ATOM 3597 O O . ASP A 1 452 ? 7.585 -5.641 -22.416 1.00 95.06 452 ASP A O 1
ATOM 3601 N N . TYR A 1 453 ? 9.433 -5.640 -23.682 1.00 92.69 453 TYR A N 1
ATOM 3602 C CA . TYR A 1 453 ? 10.379 -5.392 -22.618 1.00 92.69 453 TYR A CA 1
ATOM 3603 C C . TYR A 1 453 ? 11.611 -4.723 -23.218 1.00 92.69 453 TYR A C 1
ATOM 3605 O O . TYR A 1 453 ? 11.916 -4.915 -24.395 1.00 92.69 453 TYR A O 1
ATOM 3613 N N . THR A 1 454 ? 12.291 -3.897 -22.433 1.00 91.94 454 THR A N 1
ATOM 3614 C CA . THR A 1 454 ? 13.539 -3.251 -22.850 1.00 91.94 454 THR A CA 1
ATOM 3615 C C . THR A 1 454 ? 14.315 -2.793 -21.624 1.00 91.94 454 THR A C 1
ATOM 3617 O O . THR A 1 454 ? 13.757 -2.688 -20.528 1.00 91.94 454 THR A O 1
ATOM 3620 N N . SER A 1 455 ? 15.596 -2.515 -21.809 1.00 89.81 455 SER A N 1
ATOM 3621 C CA . SER A 1 455 ? 16.432 -1.925 -20.773 1.00 89.81 455 SER A CA 1
ATOM 3622 C C . SER A 1 455 ? 16.893 -0.530 -21.161 1.00 89.81 455 SER A C 1
ATOM 3624 O O . SER A 1 455 ? 16.594 -0.028 -22.248 1.00 89.81 455 SER A O 1
ATOM 3626 N N . LYS A 1 456 ? 17.686 0.100 -20.293 1.00 89.69 456 LYS A N 1
ATOM 3627 C CA . LYS A 1 456 ? 18.514 1.221 -20.744 1.00 89.69 456 LYS A CA 1
ATOM 3628 C C . LYS A 1 456 ? 19.513 0.768 -21.827 1.00 89.69 456 LYS A C 1
ATOM 3630 O O . LYS A 1 456 ? 19.822 -0.426 -21.903 1.00 89.69 456 LYS A O 1
ATOM 3635 N N . PRO A 1 457 ? 20.061 1.700 -22.625 1.00 90.25 457 PRO A N 1
ATOM 3636 C CA . PRO A 1 457 ? 21.161 1.408 -23.536 1.00 90.25 457 PRO A CA 1
ATOM 3637 C C . PRO A 1 457 ? 22.307 0.652 -22.867 1.00 90.25 457 PRO A C 1
ATOM 3639 O O . PRO A 1 457 ? 22.813 1.089 -21.836 1.00 90.25 457 PRO A O 1
ATOM 3642 N N . ALA A 1 458 ? 22.702 -0.471 -23.466 1.00 88.00 458 ALA A N 1
ATOM 3643 C CA . ALA A 1 458 ? 23.699 -1.379 -22.910 1.00 88.00 458 ALA A CA 1
ATOM 3644 C C . ALA A 1 458 ? 25.006 -1.345 -23.704 1.00 88.00 458 ALA A C 1
ATOM 3646 O O . ALA A 1 458 ? 26.078 -1.177 -23.122 1.00 88.00 458 ALA A O 1
ATOM 3647 N N . TYR A 1 459 ? 24.934 -1.485 -25.031 1.00 89.00 459 TYR A N 1
ATOM 3648 C CA . TYR A 1 459 ? 26.126 -1.509 -25.872 1.00 89.00 459 TYR A CA 1
ATOM 3649 C C . TYR A 1 459 ? 25.876 -0.953 -27.275 1.00 89.00 459 TYR A C 1
ATOM 3651 O O . TYR A 1 459 ? 24.741 -0.820 -27.737 1.00 89.00 459 TYR A O 1
ATOM 3659 N N . ILE A 1 460 ? 26.966 -0.621 -27.961 1.00 89.81 460 ILE A N 1
ATOM 3660 C CA . ILE A 1 460 ? 26.965 -0.123 -29.337 1.00 89.81 460 ILE A CA 1
ATOM 3661 C C . ILE A 1 460 ? 27.839 -1.030 -30.202 1.00 89.81 460 ILE A C 1
ATOM 3663 O O . ILE A 1 460 ? 28.962 -1.357 -29.815 1.00 89.81 460 ILE A O 1
ATOM 3667 N N . LEU A 1 461 ? 27.335 -1.390 -31.385 1.00 89.62 461 LEU A N 1
ATOM 3668 C CA . LEU A 1 461 ? 28.091 -2.090 -32.430 1.00 89.62 461 LEU A CA 1
ATOM 3669 C C . LEU A 1 461 ? 28.327 -1.176 -33.628 1.00 89.62 461 LEU A C 1
ATOM 3671 O O . LEU A 1 461 ? 27.505 -0.309 -33.921 1.00 89.62 461 LEU A O 1
ATOM 3675 N N . LEU A 1 462 ? 29.437 -1.399 -34.328 1.00 87.25 462 LEU A N 1
ATOM 3676 C CA . LEU A 1 462 ? 29.762 -0.746 -35.593 1.00 87.25 462 LEU A CA 1
ATOM 3677 C C . LEU A 1 462 ? 29.317 -1.633 -36.767 1.00 87.25 462 LEU A C 1
ATOM 3679 O O . LEU A 1 462 ? 29.636 -2.813 -36.804 1.00 87.25 462 LEU A O 1
ATOM 3683 N N . GLU A 1 463 ? 28.609 -1.053 -37.734 1.00 79.88 463 GLU A N 1
ATOM 3684 C CA . GLU A 1 463 ? 28.159 -1.699 -38.969 1.00 79.88 463 GLU A CA 1
ATOM 3685 C C . GLU A 1 463 ? 28.760 -0.992 -40.206 1.00 79.88 463 GLU A C 1
ATOM 3687 O O . GLU A 1 463 ? 28.753 0.247 -40.271 1.00 79.88 463 GLU A O 1
ATOM 3692 N N . PRO A 1 464 ? 29.192 -1.741 -41.244 1.00 71.12 464 PRO A N 1
ATOM 3693 C CA . PRO A 1 464 ? 29.419 -3.192 -41.262 1.00 71.12 464 PRO A CA 1
ATOM 3694 C C . PRO A 1 464 ? 30.686 -3.587 -40.482 1.00 71.12 464 PRO A C 1
ATOM 3696 O O . PRO A 1 464 ? 31.533 -2.738 -40.207 1.00 71.12 464 PRO A O 1
ATOM 3699 N N . ASP A 1 465 ? 30.843 -4.880 -40.186 1.00 69.62 465 ASP A N 1
ATOM 3700 C CA . ASP A 1 465 ? 32.109 -5.414 -39.673 1.00 69.62 465 ASP A CA 1
ATOM 3701 C C . ASP A 1 465 ? 33.251 -5.149 -40.670 1.00 69.62 465 ASP A C 1
ATOM 3703 O O . ASP A 1 465 ? 33.097 -5.340 -41.881 1.00 69.62 465 ASP A O 1
ATOM 3707 N N . PHE A 1 466 ? 34.410 -4.729 -40.158 1.00 74.12 466 PHE A N 1
ATOM 3708 C CA . PHE A 1 466 ? 35.623 -4.505 -40.946 1.00 74.12 466 PHE A CA 1
ATOM 3709 C C . PHE A 1 466 ? 36.569 -5.705 -40.784 1.00 74.12 466 PHE A C 1
ATOM 3711 O O . PHE A 1 466 ? 37.159 -5.859 -39.711 1.00 74.12 466 PHE A O 1
ATOM 3718 N N . PRO A 1 467 ? 36.755 -6.553 -41.817 1.00 68.19 467 PRO A N 1
ATOM 3719 C CA . PRO A 1 467 ? 37.718 -7.650 -41.764 1.00 68.19 467 PRO A CA 1
ATOM 3720 C C . PRO A 1 467 ? 39.119 -7.114 -41.439 1.00 68.19 467 PRO A C 1
ATOM 3722 O O . PRO A 1 467 ? 39.539 -6.097 -41.990 1.00 68.19 467 PRO A O 1
ATOM 3725 N N . ASP A 1 468 ? 39.817 -7.777 -40.516 1.00 73.50 468 ASP A N 1
ATOM 3726 C CA . ASP A 1 468 ? 41.144 -7.396 -40.005 1.00 73.50 468 ASP A CA 1
ATOM 3727 C C . ASP A 1 468 ? 41.224 -6.020 -39.311 1.00 73.50 468 ASP A C 1
ATOM 3729 O O . ASP A 1 468 ? 42.323 -5.524 -39.061 1.00 73.50 468 ASP A O 1
ATOM 3733 N N . ASN A 1 469 ? 40.081 -5.393 -38.988 1.00 78.31 469 ASN A N 1
ATOM 3734 C CA . ASN A 1 469 ? 39.994 -4.041 -38.415 1.00 78.31 469 ASN A CA 1
ATOM 3735 C C . ASN A 1 469 ? 40.772 -2.980 -39.219 1.00 78.31 469 ASN A C 1
ATOM 3737 O O . ASN A 1 469 ? 41.193 -1.965 -38.663 1.00 78.31 469 ASN A O 1
ATOM 3741 N N . LEU A 1 470 ? 40.979 -3.208 -40.521 1.00 80.38 470 LEU A N 1
ATOM 3742 C CA . LEU A 1 470 ? 41.804 -2.364 -41.380 1.00 80.38 470 LEU A CA 1
ATOM 3743 C C . LEU A 1 470 ? 40.943 -1.588 -42.378 1.00 80.38 470 LEU A C 1
ATOM 3745 O O . LEU A 1 470 ? 40.201 -2.153 -43.179 1.00 80.38 470 LEU A O 1
ATOM 3749 N N . ILE A 1 471 ? 41.122 -0.272 -42.396 1.00 82.00 471 ILE A N 1
ATOM 3750 C CA . ILE A 1 471 ? 40.487 0.641 -43.341 1.00 82.00 471 ILE A CA 1
ATOM 3751 C C . ILE A 1 471 ? 41.574 1.266 -44.213 1.00 82.00 471 ILE A C 1
ATOM 3753 O O . ILE A 1 471 ? 42.397 2.052 -43.744 1.00 82.00 471 ILE A O 1
ATOM 3757 N N . GLN A 1 472 ? 41.570 0.948 -45.508 1.00 81.50 472 GLN A N 1
ATOM 3758 C CA . GLN A 1 472 ? 42.464 1.577 -46.481 1.00 81.50 472 GLN A CA 1
ATOM 3759 C C . GLN A 1 472 ? 41.757 2.723 -47.192 1.00 81.50 472 GLN A C 1
ATOM 3761 O O . GLN A 1 472 ? 40.743 2.529 -47.863 1.00 81.50 472 GLN A O 1
ATOM 3766 N N . ILE A 1 473 ? 42.315 3.924 -47.075 1.00 79.94 473 ILE A N 1
ATOM 3767 C CA . ILE A 1 473 ? 41.762 5.125 -47.699 1.00 79.94 473 ILE A CA 1
ATOM 3768 C C . ILE A 1 473 ? 42.864 6.002 -48.291 1.00 79.94 473 ILE A C 1
ATOM 3770 O O . ILE A 1 473 ? 44.025 5.969 -47.887 1.00 79.94 473 ILE A O 1
ATOM 3774 N N . THR A 1 474 ? 42.496 6.819 -49.271 1.00 74.19 474 THR A N 1
ATOM 3775 C CA . THR A 1 474 ? 43.354 7.886 -49.805 1.00 74.19 474 THR A CA 1
ATOM 3776 C C . THR A 1 474 ? 43.046 9.205 -49.104 1.00 74.19 474 THR A C 1
ATOM 3778 O O . THR A 1 474 ? 41.893 9.440 -48.735 1.00 74.19 474 THR A O 1
ATOM 3781 N N . THR A 1 475 ? 44.018 10.114 -49.000 1.00 68.69 475 THR A N 1
ATOM 3782 C CA . THR A 1 475 ? 43.792 11.460 -48.441 1.00 68.69 475 THR A CA 1
ATOM 3783 C C . THR A 1 475 ? 42.564 12.155 -49.067 1.00 68.69 475 THR A C 1
ATOM 3785 O O . THR A 1 475 ? 42.427 12.273 -50.292 1.00 68.69 475 THR A O 1
ATOM 3788 N N . GLY A 1 476 ? 41.650 12.638 -48.218 1.00 64.00 476 GLY A N 1
ATOM 3789 C CA . GLY A 1 476 ? 40.399 13.284 -48.624 1.00 64.00 476 GLY A CA 1
ATOM 3790 C C . GLY A 1 476 ? 39.298 12.340 -49.128 1.00 64.00 476 GLY A C 1
ATOM 3791 O O . GLY A 1 476 ? 38.433 12.795 -49.883 1.00 64.00 476 GLY A O 1
ATOM 3792 N N . ALA A 1 477 ? 39.361 11.045 -48.799 1.00 68.56 477 ALA A N 1
ATOM 3793 C CA . ALA A 1 477 ? 38.232 10.122 -48.910 1.00 68.56 477 ALA A CA 1
ATOM 3794 C C . ALA A 1 477 ? 37.246 10.324 -47.746 1.00 68.56 477 ALA A C 1
ATOM 3796 O O . ALA A 1 477 ? 37.625 10.798 -46.675 1.00 68.56 477 ALA A O 1
ATOM 3797 N N . TYR A 1 478 ? 35.985 9.957 -47.975 1.00 71.81 478 TYR A N 1
ATOM 3798 C CA . TYR A 1 478 ? 34.955 9.942 -46.941 1.00 71.81 478 TYR A CA 1
ATOM 3799 C C . TYR A 1 478 ? 34.826 8.535 -46.367 1.00 71.81 478 TYR A C 1
ATOM 3801 O O . TYR A 1 478 ? 34.687 7.579 -47.131 1.00 71.81 478 TYR A O 1
ATOM 3809 N N . LEU A 1 479 ? 34.841 8.427 -45.042 1.00 75.06 479 LEU A N 1
ATOM 3810 C CA . LEU A 1 479 ? 34.504 7.200 -44.333 1.00 75.06 479 LEU A CA 1
ATOM 3811 C C . LEU A 1 479 ? 33.072 7.311 -43.797 1.00 75.06 479 LEU A C 1
ATOM 3813 O O . LEU A 1 479 ? 32.714 8.320 -43.189 1.00 75.06 479 LEU A O 1
ATOM 3817 N N . ASN A 1 480 ? 32.265 6.282 -44.051 1.00 79.38 480 ASN A N 1
ATOM 3818 C CA . ASN A 1 480 ? 30.909 6.169 -43.527 1.00 79.38 480 ASN A CA 1
ATOM 3819 C C . ASN A 1 480 ? 30.911 5.082 -42.456 1.00 79.38 480 ASN A C 1
ATOM 3821 O O . ASN A 1 480 ? 31.168 3.924 -42.775 1.00 79.38 480 ASN A O 1
ATOM 3825 N N . LEU A 1 481 ? 30.630 5.464 -41.213 1.00 83.25 481 LEU A N 1
ATOM 3826 C CA . LEU A 1 481 ? 30.484 4.537 -40.091 1.00 83.25 481 LEU A CA 1
ATOM 3827 C C . LEU A 1 481 ? 29.061 4.640 -39.558 1.00 83.25 481 LEU A C 1
ATOM 3829 O O . LEU A 1 481 ? 28.549 5.747 -39.362 1.00 83.25 481 LEU A O 1
ATOM 3833 N N . VAL A 1 482 ? 28.425 3.494 -39.343 1.00 87.06 482 VAL A N 1
ATOM 3834 C CA . VAL A 1 482 ? 27.089 3.413 -38.760 1.00 87.06 482 VAL A CA 1
ATOM 3835 C C . VAL A 1 482 ? 27.203 2.660 -37.453 1.00 87.06 482 VAL A C 1
ATOM 3837 O O . VAL A 1 482 ? 27.716 1.551 -37.439 1.00 87.06 482 VAL A O 1
ATOM 3840 N N . PHE A 1 483 ? 26.729 3.242 -36.361 1.00 89.25 483 PHE A N 1
ATOM 3841 C CA . PHE A 1 483 ? 26.723 2.565 -35.071 1.00 89.25 483 PHE A CA 1
ATOM 3842 C C . PHE A 1 483 ? 25.291 2.281 -34.651 1.00 89.25 483 PHE A C 1
ATOM 3844 O O . PHE A 1 483 ? 24.462 3.183 -34.723 1.00 89.25 483 PHE A O 1
ATOM 3851 N N . THR A 1 484 ? 24.993 1.071 -34.197 1.00 90.94 484 THR A N 1
ATOM 3852 C CA . THR A 1 484 ? 23.647 0.689 -33.754 1.00 90.94 484 THR A CA 1
ATOM 3853 C C . THR A 1 484 ? 23.630 0.557 -32.233 1.00 90.94 484 THR A C 1
ATOM 3855 O O . THR A 1 484 ? 24.517 -0.079 -31.661 1.00 90.94 484 THR A O 1
ATOM 3858 N N . LEU A 1 485 ? 22.641 1.180 -31.584 1.00 91.38 485 LEU A N 1
ATOM 3859 C CA . LEU A 1 485 ? 22.459 1.150 -30.132 1.00 91.38 485 LEU A CA 1
ATOM 3860 C C . LEU A 1 485 ? 21.560 -0.017 -29.732 1.00 91.38 485 LEU A C 1
ATOM 3862 O O . LEU A 1 485 ? 20.422 -0.117 -30.202 1.00 91.38 485 LEU A O 1
ATOM 3866 N N . TYR A 1 486 ? 22.057 -0.849 -28.828 1.00 90.31 486 TYR A N 1
ATOM 3867 C CA . TYR A 1 486 ? 21.353 -2.014 -28.324 1.00 90.31 486 TYR A CA 1
ATOM 3868 C C . TYR A 1 486 ? 21.069 -1.881 -26.833 1.00 90.31 486 TYR A C 1
ATOM 3870 O O . TYR A 1 486 ? 21.856 -1.309 -26.070 1.00 90.31 486 TYR A O 1
ATOM 3878 N N . ASP A 1 487 ? 19.928 -2.423 -26.433 1.00 89.38 487 ASP A N 1
ATOM 3879 C CA . ASP A 1 487 ? 19.634 -2.733 -25.043 1.00 89.38 487 ASP A CA 1
ATOM 3880 C C . ASP A 1 487 ? 20.286 -4.069 -24.641 1.00 89.38 487 ASP A C 1
ATOM 3882 O O . ASP A 1 487 ? 21.003 -4.706 -25.420 1.00 89.38 487 ASP A O 1
ATOM 3886 N N . GLU A 1 488 ? 20.077 -4.498 -23.403 1.00 85.44 488 GLU A N 1
ATOM 3887 C CA . GLU A 1 488 ? 20.695 -5.715 -22.872 1.00 85.44 488 GLU A CA 1
ATOM 3888 C C . GLU A 1 488 ? 20.119 -7.017 -23.444 1.00 85.44 488 GLU A C 1
ATOM 3890 O O . GLU A 1 488 ? 20.745 -8.070 -23.337 1.00 85.44 488 GLU A O 1
ATOM 3895 N N . PHE A 1 489 ? 18.961 -6.946 -24.100 1.00 84.75 489 PHE A N 1
ATOM 3896 C CA . PHE A 1 489 ? 18.315 -8.075 -24.766 1.00 84.75 489 PHE A CA 1
ATOM 3897 C C . PHE A 1 489 ? 18.734 -8.209 -26.226 1.00 84.75 489 PHE A C 1
ATOM 3899 O O . PHE A 1 489 ? 18.123 -8.969 -26.981 1.00 84.75 489 PHE A O 1
ATOM 3906 N N . ASN A 1 490 ? 19.752 -7.455 -26.644 1.00 87.12 490 ASN A N 1
ATOM 3907 C CA . ASN A 1 490 ? 20.172 -7.331 -28.033 1.00 87.12 490 ASN A CA 1
ATOM 3908 C C . ASN A 1 490 ? 19.063 -6.762 -28.941 1.00 87.12 490 ASN A C 1
ATOM 3910 O O . ASN A 1 490 ? 19.069 -6.984 -30.154 1.00 87.12 490 ASN A O 1
ATOM 3914 N N . SER A 1 491 ? 18.118 -6.005 -28.376 1.00 89.12 491 SER A N 1
ATOM 3915 C CA . SER A 1 491 ? 17.102 -5.282 -29.138 1.00 89.12 491 SER A CA 1
ATOM 3916 C C . SER A 1 491 ? 17.587 -3.874 -29.472 1.00 89.12 491 SER A C 1
ATOM 3918 O O . SER A 1 491 ? 18.225 -3.198 -28.667 1.00 89.12 491 SER A O 1
ATOM 3920 N N . ILE A 1 492 ? 17.280 -3.408 -30.683 1.00 91.00 492 ILE A N 1
ATOM 3921 C CA . ILE A 1 492 ? 17.659 -2.062 -31.127 1.00 91.00 492 ILE A CA 1
ATOM 3922 C C . ILE A 1 492 ? 16.791 -1.030 -30.403 1.00 91.00 492 ILE A C 1
ATOM 3924 O O . ILE A 1 492 ? 15.564 -1.018 -30.558 1.00 91.00 492 ILE A O 1
ATOM 3928 N N . ILE A 1 493 ? 17.424 -0.099 -29.691 1.00 90.62 493 ILE A N 1
ATOM 3929 C CA . ILE A 1 493 ? 16.723 1.013 -29.042 1.00 90.62 493 ILE A CA 1
ATOM 3930 C C . ILE A 1 493 ? 16.369 2.041 -30.105 1.00 90.62 493 ILE A C 1
ATOM 3932 O O . ILE A 1 493 ? 17.215 2.797 -30.544 1.00 90.62 493 ILE A O 1
ATOM 3936 N N . LYS A 1 494 ? 15.110 2.111 -30.535 1.00 86.94 494 LYS A N 1
ATOM 3937 C CA . LYS A 1 494 ? 14.702 3.090 -31.561 1.00 86.94 494 LYS A CA 1
ATOM 3938 C C . LYS A 1 494 ? 14.545 4.514 -31.026 1.00 86.94 494 LYS A C 1
ATOM 3940 O O . LYS A 1 494 ? 14.609 5.442 -31.822 1.00 86.94 494 LYS A O 1
ATOM 3945 N N . ASP A 1 495 ? 14.300 4.673 -29.724 1.00 84.81 495 ASP A N 1
ATOM 3946 C CA . ASP A 1 495 ? 14.073 5.970 -29.065 1.00 84.81 495 ASP A CA 1
ATOM 3947 C C . ASP A 1 495 ? 13.067 6.868 -29.805 1.00 84.81 495 ASP A C 1
ATOM 3949 O O . ASP A 1 495 ? 13.347 7.986 -30.239 1.00 84.81 495 ASP A O 1
ATOM 3953 N N . ILE A 1 496 ? 11.856 6.340 -29.986 1.00 87.44 496 ILE A N 1
ATOM 3954 C CA . ILE A 1 496 ? 10.762 7.016 -30.706 1.00 87.44 496 ILE A CA 1
ATOM 3955 C C . ILE A 1 496 ? 10.411 8.367 -30.054 1.00 87.44 496 ILE A C 1
ATOM 3957 O O . ILE A 1 496 ? 9.917 9.275 -30.720 1.00 87.44 496 ILE A O 1
ATOM 3961 N N . THR A 1 497 ? 10.688 8.502 -28.759 1.00 88.19 497 THR A N 1
ATOM 3962 C CA . THR A 1 497 ? 10.382 9.662 -27.914 1.00 88.19 497 THR A CA 1
ATOM 3963 C C . THR A 1 497 ? 11.502 10.694 -27.887 1.00 88.19 497 THR A C 1
ATOM 3965 O O . THR A 1 497 ? 11.287 11.794 -27.383 1.00 88.19 497 THR A O 1
ATOM 3968 N N . LYS A 1 498 ? 12.663 10.385 -28.487 1.00 89.00 498 LYS A N 1
ATOM 3969 C CA . LYS A 1 498 ? 13.874 11.220 -28.504 1.00 89.00 498 LYS A CA 1
ATOM 3970 C C . LYS A 1 498 ? 14.494 11.443 -27.119 1.00 89.00 498 LYS A C 1
ATOM 3972 O O . LYS A 1 498 ? 15.231 12.416 -26.940 1.00 89.00 498 LYS A O 1
ATOM 3977 N N . TYR A 1 499 ? 14.228 10.560 -26.160 1.00 89.25 499 TYR A N 1
ATOM 3978 C CA . TYR A 1 499 ? 14.772 10.613 -24.804 1.00 89.25 499 TYR A CA 1
ATOM 3979 C C . TYR A 1 499 ? 16.309 10.525 -24.782 1.00 89.25 499 TYR A C 1
ATOM 3981 O O . TYR A 1 499 ? 16.955 11.215 -23.999 1.00 89.25 499 TYR A O 1
ATOM 3989 N N . TYR A 1 500 ? 16.912 9.757 -25.695 1.00 88.12 500 TYR A N 1
ATOM 3990 C CA . TYR A 1 500 ? 18.365 9.589 -25.840 1.00 88.12 500 TYR A CA 1
ATOM 3991 C C . TYR A 1 500 ? 18.966 10.410 -26.993 1.00 88.12 500 TYR A C 1
ATOM 3993 O O . TYR A 1 500 ? 20.131 10.228 -27.349 1.00 88.12 500 TYR A O 1
ATOM 4001 N N . SER A 1 501 ? 18.207 11.333 -27.592 1.00 86.88 501 SER A N 1
ATOM 4002 C CA . SER A 1 501 ? 18.636 12.088 -28.784 1.00 86.88 501 SER A CA 1
ATOM 4003 C C . SER A 1 501 ? 19.844 13.011 -28.567 1.00 86.88 501 SER A C 1
ATOM 4005 O O . SER A 1 501 ? 20.495 13.406 -29.535 1.00 86.88 501 SER A O 1
ATOM 4007 N N . SER A 1 502 ? 20.169 13.343 -27.314 1.00 88.06 502 SER A N 1
ATOM 4008 C CA . SER A 1 502 ? 21.360 14.119 -26.951 1.00 88.06 502 SER A CA 1
ATOM 4009 C C . SER A 1 502 ? 22.656 13.306 -26.987 1.00 88.06 502 SER A C 1
ATOM 4011 O O . SER A 1 502 ? 23.729 13.914 -27.023 1.00 88.06 502 SER A O 1
ATOM 4013 N N . MET A 1 503 ? 22.574 11.969 -26.987 1.00 90.12 503 MET A N 1
ATOM 4014 C CA . MET A 1 503 ? 23.732 11.077 -27.012 1.00 90.12 503 MET A CA 1
ATOM 4015 C C . MET A 1 503 ? 24.526 11.268 -28.310 1.00 90.12 503 MET A C 1
ATOM 4017 O O . MET A 1 503 ? 23.957 11.353 -29.405 1.00 90.12 503 MET A O 1
ATOM 4021 N N . MET A 1 504 ? 25.855 11.313 -28.194 1.00 88.25 504 MET A N 1
ATOM 4022 C CA . MET A 1 504 ? 26.757 11.474 -29.335 1.00 88.25 504 MET A CA 1
ATOM 4023 C C . MET A 1 504 ? 27.898 10.465 -29.304 1.00 88.25 504 MET A C 1
ATOM 4025 O O . MET A 1 504 ? 28.444 10.164 -28.245 1.00 88.25 504 MET A O 1
ATOM 4029 N N . ILE A 1 505 ? 28.331 10.030 -30.488 1.00 87.38 505 ILE A N 1
ATOM 4030 C CA . ILE A 1 505 ? 29.609 9.339 -30.672 1.00 87.38 505 ILE A CA 1
ATOM 4031 C C . ILE A 1 505 ? 30.598 10.312 -31.296 1.00 87.38 505 ILE A C 1
ATOM 4033 O O . ILE A 1 505 ? 30.330 10.924 -32.334 1.00 87.38 505 ILE A O 1
ATOM 4037 N N . LYS A 1 506 ? 31.769 10.413 -30.674 1.00 86.81 506 LYS A N 1
ATOM 4038 C CA . LYS A 1 506 ? 32.922 11.160 -31.155 1.00 86.81 506 LYS A CA 1
ATOM 4039 C C . LYS A 1 506 ? 34.044 10.216 -31.543 1.00 86.81 506 LYS A C 1
ATOM 4041 O O . LYS A 1 506 ? 34.432 9.331 -30.786 1.00 86.81 506 LYS A O 1
ATOM 4046 N N . THR A 1 507 ? 34.602 10.468 -32.712 1.00 84.62 507 THR A N 1
ATOM 4047 C CA . THR A 1 507 ? 35.778 9.783 -33.233 1.00 84.62 507 THR A CA 1
ATOM 4048 C C . THR A 1 507 ? 37.043 10.574 -32.924 1.00 84.62 507 THR A C 1
ATOM 4050 O O . THR A 1 507 ? 37.080 11.808 -33.038 1.00 84.62 507 THR A O 1
ATOM 4053 N N . ILE A 1 508 ? 38.085 9.849 -32.526 1.00 84.19 508 ILE A N 1
ATOM 4054 C CA . ILE A 1 508 ? 39.409 10.367 -32.186 1.00 84.19 508 ILE A CA 1
ATOM 4055 C C . ILE A 1 508 ? 40.418 9.608 -33.042 1.00 84.19 508 ILE A C 1
ATOM 4057 O O . ILE A 1 508 ? 40.455 8.384 -33.015 1.00 84.19 508 ILE A O 1
ATOM 4061 N N . LEU A 1 509 ? 41.224 10.334 -33.813 1.00 81.94 509 LEU A N 1
ATOM 4062 C CA . LEU A 1 509 ? 42.309 9.751 -34.597 1.00 81.94 509 LEU A CA 1
ATOM 4063 C C . LEU A 1 509 ? 43.628 9.935 -33.848 1.00 81.94 509 LEU A C 1
ATOM 4065 O O . LEU A 1 509 ? 43.906 11.043 -33.386 1.00 81.94 509 LEU A O 1
ATOM 4069 N N . GLU A 1 510 ? 44.440 8.888 -33.763 1.00 83.94 510 GLU A N 1
ATOM 4070 C CA . GLU A 1 510 ? 45.783 8.912 -33.178 1.00 83.94 510 GLU A CA 1
ATOM 4071 C C . GLU A 1 510 ? 46.799 8.386 -34.198 1.00 83.94 510 GLU A C 1
ATOM 4073 O O . GLU A 1 510 ? 46.643 7.293 -34.733 1.00 83.94 510 GLU A O 1
ATOM 4078 N N . GLU A 1 511 ? 47.842 9.158 -34.500 1.00 81.25 511 GLU A N 1
ATOM 4079 C CA . GLU A 1 511 ? 48.910 8.729 -35.412 1.00 81.25 511 GLU A CA 1
ATOM 4080 C C . GLU A 1 511 ? 49.769 7.635 -34.755 1.00 81.25 511 GLU A C 1
ATOM 4082 O O . GLU A 1 511 ? 50.256 7.819 -33.635 1.00 81.25 511 GLU A O 1
ATOM 4087 N N . GLN A 1 512 ? 49.983 6.502 -35.436 1.00 79.12 512 GLN A N 1
ATOM 4088 C CA . GLN A 1 512 ? 50.924 5.494 -34.955 1.00 79.12 512 GLN A CA 1
ATOM 4089 C C . GLN A 1 512 ? 52.347 6.037 -35.126 1.00 79.12 512 GLN A C 1
ATOM 4091 O O . GLN A 1 512 ? 52.803 6.323 -36.236 1.00 79.12 512 GLN A O 1
ATOM 4096 N N . ALA A 1 513 ? 53.070 6.191 -34.017 1.00 68.50 513 ALA A N 1
ATOM 4097 C CA . ALA A 1 513 ? 54.467 6.592 -34.070 1.00 68.50 513 ALA A CA 1
ATOM 4098 C C . ALA A 1 513 ? 55.290 5.487 -34.750 1.00 68.50 513 ALA A C 1
ATOM 4100 O O . ALA A 1 513 ? 55.395 4.373 -34.230 1.00 68.50 513 ALA A O 1
ATOM 4101 N N . GLU A 1 514 ? 55.936 5.797 -35.878 1.00 52.25 514 GLU A N 1
ATOM 4102 C CA . GLU A 1 514 ? 57.045 4.972 -36.349 1.00 52.25 514 GLU A CA 1
ATOM 4103 C C . GLU A 1 514 ? 58.059 4.862 -35.205 1.00 52.25 514 GLU A C 1
ATOM 4105 O O . GLU A 1 514 ? 58.494 5.878 -34.652 1.00 52.25 514 GLU A O 1
ATOM 4110 N N . LYS A 1 515 ? 58.465 3.636 -34.848 1.00 41.84 515 LYS A N 1
ATOM 4111 C CA . LYS A 1 515 ? 59.628 3.405 -33.983 1.00 41.84 515 LYS A CA 1
ATOM 4112 C C . LYS A 1 515 ? 60.881 3.925 -34.697 1.00 41.84 515 LYS A C 1
ATOM 4114 O O . LYS A 1 515 ? 61.675 3.151 -35.228 1.00 41.84 515 LYS A O 1
ATOM 4119 N N . LYS A 1 516 ? 61.094 5.240 -34.706 1.00 41.50 516 LYS A N 1
ATOM 4120 C CA . LYS A 1 516 ? 62.396 5.821 -35.011 1.00 41.50 516 LYS A CA 1
ATOM 4121 C C . LYS A 1 516 ? 63.339 5.349 -33.916 1.00 41.50 516 LYS A C 1
ATOM 4123 O O . LYS A 1 516 ? 63.103 5.604 -32.735 1.00 41.50 516 LYS A O 1
ATOM 4128 N N . LYS A 1 517 ? 64.387 4.618 -34.315 1.00 36.06 517 LYS A N 1
ATOM 4129 C CA . LYS A 1 517 ? 65.541 4.324 -33.461 1.00 36.06 517 LYS A CA 1
ATOM 4130 C C . LYS A 1 517 ? 65.927 5.616 -32.745 1.00 36.06 517 LYS A C 1
ATOM 4132 O O . LYS A 1 517 ? 66.247 6.611 -33.392 1.00 36.06 517 LYS A O 1
ATOM 4137 N N . ILE A 1 518 ? 65.833 5.580 -31.421 1.00 36.34 518 ILE A N 1
ATOM 4138 C CA . ILE A 1 518 ? 66.216 6.670 -30.534 1.00 36.34 518 ILE A CA 1
ATOM 4139 C C . ILE A 1 518 ? 67.672 7.012 -30.836 1.00 36.34 518 ILE A C 1
ATOM 4141 O O . ILE A 1 518 ? 68.552 6.186 -30.616 1.00 36.34 518 ILE A O 1
ATOM 4145 N N . ASN A 1 519 ? 67.911 8.233 -31.297 1.00 33.84 519 ASN A N 1
ATOM 4146 C CA . ASN A 1 519 ? 69.131 8.946 -30.968 1.00 33.84 519 ASN A CA 1
ATOM 4147 C C . ASN A 1 519 ? 68.717 10.241 -30.271 1.00 33.84 519 ASN A C 1
ATOM 4149 O O . ASN A 1 519 ? 67.859 10.979 -30.753 1.00 33.84 519 ASN A O 1
ATOM 4153 N N . ASN A 1 520 ? 69.292 10.419 -29.083 1.00 39.19 520 ASN A N 1
ATOM 4154 C CA . ASN A 1 520 ? 69.096 11.517 -28.146 1.00 39.19 520 ASN A CA 1
ATOM 4155 C C . ASN A 1 520 ? 69.023 12.891 -28.827 1.00 39.19 520 ASN A C 1
ATOM 4157 O O . ASN A 1 520 ? 69.807 13.154 -29.735 1.00 39.19 520 ASN A O 1
ATOM 4161 N N . ILE A 1 521 ? 68.189 13.791 -28.288 1.00 36.56 521 ILE A N 1
ATOM 4162 C CA . ILE A 1 521 ? 68.619 15.053 -27.647 1.00 36.56 521 ILE A CA 1
ATOM 4163 C C . ILE A 1 521 ? 67.393 15.911 -27.260 1.00 36.56 521 ILE A C 1
ATOM 4165 O O . ILE A 1 521 ? 66.507 16.176 -28.062 1.00 36.56 521 ILE A O 1
ATOM 4169 N N . ASN A 1 522 ? 67.429 16.350 -25.999 1.00 34.91 522 ASN A N 1
ATOM 4170 C CA . ASN A 1 522 ? 66.795 17.501 -25.344 1.00 34.91 522 ASN A CA 1
ATOM 4171 C C . ASN A 1 522 ? 65.263 17.654 -25.289 1.00 34.91 522 ASN A C 1
ATOM 4173 O O . ASN A 1 522 ? 64.580 18.019 -26.239 1.00 34.91 522 ASN A O 1
ATOM 4177 N N . LYS A 1 523 ? 64.774 17.532 -24.045 1.00 42.09 523 LYS A N 1
ATOM 4178 C CA . LYS A 1 523 ? 63.518 18.095 -23.544 1.00 42.09 523 LYS A CA 1
ATOM 4179 C C . LYS A 1 523 ? 63.558 19.626 -23.622 1.00 42.09 523 LYS A C 1
ATOM 4181 O O . LYS A 1 523 ? 64.340 20.254 -22.912 1.00 42.09 523 LYS A O 1
ATOM 4186 N N . SER A 1 524 ? 62.638 20.212 -24.376 1.00 30.84 524 SER A N 1
ATOM 4187 C CA . SER A 1 524 ? 62.119 21.554 -24.117 1.00 30.84 524 SER A CA 1
ATOM 4188 C C . SER A 1 524 ? 60.591 21.505 -24.144 1.00 30.84 524 SER A C 1
ATOM 4190 O O . SER A 1 524 ? 59.962 20.973 -25.058 1.00 30.84 524 SER A O 1
ATOM 4192 N N . ASN A 1 525 ? 59.995 21.990 -23.057 1.00 39.03 525 ASN A N 1
ATOM 4193 C CA . ASN A 1 525 ? 58.557 22.080 -22.861 1.00 39.03 525 ASN A CA 1
ATOM 4194 C C . ASN A 1 525 ? 57.996 23.190 -23.753 1.00 39.03 525 ASN A C 1
ATOM 4196 O O . ASN A 1 525 ? 58.186 24.359 -23.448 1.00 39.03 525 ASN A O 1
ATOM 4200 N N . ASN A 1 526 ? 57.303 22.808 -24.824 1.00 30.89 526 ASN A N 1
ATOM 4201 C CA . ASN A 1 526 ? 56.276 23.603 -25.498 1.00 30.89 526 ASN A CA 1
ATOM 4202 C C . ASN A 1 526 ? 55.398 22.639 -26.311 1.00 30.89 526 ASN A C 1
ATOM 4204 O O . ASN A 1 526 ? 55.693 22.326 -27.461 1.00 30.89 526 ASN A O 1
ATOM 4208 N N . LYS A 1 527 ? 54.323 22.117 -25.705 1.00 32.62 527 LYS A N 1
ATOM 4209 C CA . LYS A 1 527 ? 53.296 21.348 -26.428 1.00 32.62 527 LYS A CA 1
ATOM 4210 C C . LYS A 1 527 ? 52.381 22.314 -27.184 1.00 32.62 527 LYS A C 1
ATOM 4212 O O . LYS A 1 527 ? 51.254 22.565 -26.773 1.00 32.62 527 LYS A O 1
ATOM 4217 N N . SER A 1 528 ? 52.861 22.848 -28.304 1.00 32.41 528 SER A N 1
ATOM 4218 C CA . SER A 1 528 ? 51.965 23.176 -29.412 1.00 32.41 528 SER A CA 1
ATOM 4219 C C . SER A 1 528 ? 51.656 21.857 -30.122 1.00 32.41 528 SER A C 1
ATOM 4221 O O . SER A 1 528 ? 52.519 21.315 -30.813 1.00 32.41 528 SER A O 1
ATOM 4223 N N . ASN A 1 529 ? 50.465 21.298 -29.902 1.00 35.47 529 ASN A N 1
ATOM 4224 C CA . ASN A 1 529 ? 49.983 20.129 -30.640 1.00 35.47 529 ASN A CA 1
ATOM 4225 C C . ASN A 1 529 ? 49.771 20.516 -32.115 1.00 35.47 529 ASN A C 1
ATOM 4227 O O . ASN A 1 529 ? 48.656 20.820 -32.531 1.00 35.47 529 ASN A O 1
ATOM 4231 N N . ASN A 1 530 ? 50.839 20.521 -32.914 1.00 42.03 530 ASN A N 1
ATOM 4232 C CA . ASN A 1 530 ? 50.727 20.445 -34.366 1.00 42.03 530 ASN A CA 1
ATOM 4233 C C . ASN A 1 530 ? 50.367 18.998 -34.707 1.00 42.03 530 ASN A C 1
ATOM 4235 O O . ASN A 1 530 ? 51.237 18.183 -35.002 1.00 42.03 530 ASN A O 1
ATOM 4239 N N . ASN A 1 531 ? 49.085 18.657 -34.586 1.00 50.88 531 ASN A N 1
ATOM 4240 C CA . ASN A 1 531 ? 48.592 17.374 -35.064 1.00 50.88 531 ASN A CA 1
ATOM 4241 C C . ASN A 1 531 ? 48.753 17.340 -36.593 1.00 50.88 531 ASN A C 1
ATOM 4243 O O . ASN A 1 531 ? 48.284 18.242 -37.286 1.00 50.88 531 ASN A O 1
ATOM 4247 N N . ASN A 1 532 ? 49.388 16.294 -37.126 1.00 57.19 532 ASN A N 1
ATOM 4248 C CA . ASN A 1 532 ? 49.598 16.082 -38.566 1.00 57.19 532 ASN A CA 1
ATOM 4249 C C . ASN A 1 532 ? 48.315 15.620 -39.289 1.00 57.19 532 ASN A C 1
ATOM 4251 O O . ASN A 1 532 ? 48.370 14.748 -40.153 1.00 57.19 532 ASN A O 1
ATOM 4255 N N . TYR A 1 533 ? 47.146 16.084 -38.849 1.00 63.12 533 TYR A N 1
ATOM 4256 C CA . TYR A 1 533 ? 45.837 15.717 -39.381 1.00 63.12 533 TYR A CA 1
ATOM 4257 C C . TYR A 1 533 ? 44.775 16.716 -38.900 1.00 63.12 533 TYR A C 1
ATOM 4259 O O . TYR A 1 533 ? 44.872 17.280 -37.810 1.00 63.12 533 TYR A O 1
ATOM 4267 N N . HIS A 1 534 ? 43.731 16.911 -39.706 1.00 63.28 534 HIS A N 1
ATOM 4268 C CA . HIS A 1 534 ? 42.564 17.726 -39.369 1.00 63.28 534 HIS A CA 1
ATOM 4269 C C . HIS A 1 534 ? 41.292 16.915 -39.633 1.00 63.28 534 HIS A C 1
ATOM 4271 O O . HIS A 1 534 ? 41.114 16.388 -40.733 1.00 63.28 534 HIS A O 1
ATOM 4277 N N . LEU A 1 535 ? 40.404 16.823 -38.639 1.00 66.38 535 LEU A N 1
ATOM 4278 C CA . LEU A 1 535 ? 39.158 16.055 -38.718 1.00 66.38 535 LEU A CA 1
ATOM 4279 C C . LEU A 1 535 ? 37.954 16.986 -38.883 1.00 66.38 535 LEU A C 1
ATOM 4281 O O . LEU A 1 535 ? 37.842 17.987 -38.181 1.00 66.38 535 LEU A O 1
ATOM 4285 N N . ILE A 1 536 ? 37.046 16.654 -39.801 1.00 66.38 536 ILE A N 1
ATOM 4286 C CA . ILE A 1 536 ? 35.750 17.328 -39.974 1.00 66.38 536 ILE A CA 1
ATOM 4287 C C . ILE A 1 536 ? 34.665 16.253 -39.972 1.00 66.38 536 ILE A C 1
ATOM 4289 O O . ILE A 1 536 ? 34.839 15.215 -40.610 1.00 66.38 536 ILE A O 1
ATOM 4293 N N . GLY A 1 537 ? 33.558 16.506 -39.266 1.00 69.88 537 GLY A N 1
ATOM 4294 C CA . GLY A 1 537 ? 32.458 15.543 -39.148 1.00 69.88 537 GLY A CA 1
ATOM 4295 C C . GLY A 1 537 ? 32.816 14.351 -38.263 1.00 69.88 537 GLY A C 1
ATOM 4296 O O . GLY A 1 537 ? 32.419 13.232 -38.549 1.00 69.88 537 GLY A O 1
ATOM 4297 N N . ASN A 1 538 ? 33.622 14.575 -37.220 1.00 77.12 538 ASN A N 1
ATOM 4298 C CA . ASN A 1 538 ? 34.094 13.530 -36.313 1.00 77.12 538 ASN A CA 1
ATOM 4299 C C . ASN A 1 538 ? 33.128 13.249 -35.151 1.00 77.12 538 ASN A C 1
ATOM 4301 O O . ASN A 1 538 ? 33.462 12.456 -34.274 1.00 77.12 538 ASN A O 1
ATOM 4305 N N . THR A 1 539 ? 31.956 13.878 -35.136 1.00 82.38 539 THR A N 1
ATOM 4306 C CA . THR A 1 539 ? 30.872 13.619 -34.186 1.00 82.38 539 THR A CA 1
ATOM 4307 C C . THR A 1 539 ? 29.595 13.258 -34.936 1.00 82.38 539 THR A C 1
ATOM 4309 O O . THR A 1 539 ? 29.330 13.781 -36.019 1.00 82.38 539 THR A O 1
ATOM 4312 N N . CYS A 1 540 ? 28.791 12.372 -34.356 1.00 82.00 540 CYS A N 1
ATOM 4313 C CA . CYS A 1 540 ? 27.465 12.032 -34.862 1.00 82.00 540 CYS A CA 1
ATOM 4314 C C . CYS A 1 540 ? 26.476 11.851 -33.708 1.00 82.00 540 CYS A C 1
ATOM 4316 O O . CYS A 1 540 ? 26.852 11.416 -32.619 1.00 82.00 540 CYS A O 1
ATOM 4318 N N . SER A 1 541 ? 25.220 12.221 -33.950 1.00 83.19 541 SER A N 1
ATOM 4319 C CA . SER A 1 541 ? 24.124 12.145 -32.982 1.00 83.19 541 SER A CA 1
ATOM 4320 C C . SER A 1 541 ? 23.270 10.900 -33.197 1.00 83.19 541 SER A C 1
ATOM 4322 O O . SER A 1 541 ? 23.198 10.366 -34.309 1.00 83.19 541 SER A O 1
ATOM 4324 N N . PHE A 1 542 ? 22.584 10.481 -32.141 1.00 85.56 542 PHE A N 1
ATOM 4325 C CA . PHE A 1 542 ? 21.663 9.356 -32.168 1.00 85.56 542 PHE A CA 1
ATOM 4326 C C . PHE A 1 542 ? 20.363 9.667 -32.926 1.00 85.56 542 PHE A C 1
ATOM 4328 O O . PHE A 1 542 ? 19.684 10.652 -32.636 1.00 85.56 542 PHE A O 1
ATOM 4335 N N . ILE A 1 543 ? 19.998 8.827 -33.898 1.00 82.62 543 ILE A N 1
ATOM 4336 C CA . ILE A 1 543 ? 18.762 8.942 -34.679 1.00 82.62 543 ILE A CA 1
ATOM 4337 C C . ILE A 1 543 ? 18.187 7.543 -34.934 1.00 82.62 543 ILE A C 1
ATOM 4339 O O . ILE A 1 543 ? 18.759 6.751 -35.680 1.00 82.62 543 ILE A O 1
ATOM 4343 N N . GLN A 1 544 ? 17.010 7.258 -34.368 1.00 82.00 544 GLN A N 1
ATOM 4344 C CA . GLN A 1 544 ? 16.244 6.027 -34.622 1.00 82.00 544 GLN A CA 1
ATOM 4345 C C . GLN A 1 544 ? 17.041 4.727 -34.415 1.00 82.00 544 GLN A C 1
ATOM 4347 O O . GLN A 1 544 ? 16.997 3.816 -35.243 1.00 82.00 544 GLN A O 1
ATOM 4352 N N . GLY A 1 545 ? 17.798 4.635 -33.322 1.00 81.19 545 GLY A N 1
ATOM 4353 C CA . GLY A 1 545 ? 18.618 3.457 -33.031 1.00 81.19 545 GLY A CA 1
ATOM 4354 C C . GLY A 1 545 ? 19.980 3.429 -33.696 1.00 81.19 545 GLY A C 1
ATOM 4355 O O . GLY A 1 545 ? 20.739 2.496 -33.442 1.00 81.19 545 GLY A O 1
ATOM 4356 N N . LYS A 1 546 ? 20.324 4.445 -34.495 1.00 88.19 546 LYS A N 1
ATOM 4357 C CA . LYS A 1 546 ? 21.606 4.503 -35.191 1.00 88.19 546 LYS A CA 1
ATOM 4358 C C . LYS A 1 546 ? 22.308 5.846 -35.040 1.00 88.19 546 LYS A C 1
ATOM 4360 O O . LYS A 1 546 ? 21.685 6.903 -35.032 1.00 88.19 546 LYS A O 1
ATOM 4365 N N . PHE A 1 547 ? 23.627 5.802 -34.972 1.00 82.88 547 PHE A N 1
ATOM 4366 C CA . PHE A 1 547 ? 24.505 6.949 -35.134 1.00 82.88 547 PHE A CA 1
ATOM 4367 C C . PHE A 1 547 ? 25.100 6.893 -36.528 1.00 82.88 547 PHE A C 1
ATOM 4369 O O . PHE A 1 547 ? 25.677 5.881 -36.923 1.00 82.88 547 PHE A O 1
ATOM 4376 N N . TYR A 1 548 ? 24.974 7.987 -37.267 1.00 80.25 548 TYR A N 1
ATOM 4377 C CA . TYR A 1 548 ? 25.472 8.058 -38.630 1.00 80.25 548 TYR A CA 1
ATOM 4378 C C . TYR A 1 548 ? 26.625 9.043 -38.722 1.00 80.25 548 TYR A C 1
ATOM 4380 O O . TYR A 1 548 ? 26.424 10.259 -38.689 1.00 80.25 548 TYR A O 1
ATOM 4388 N N . LEU A 1 549 ? 27.834 8.522 -38.889 1.00 75.50 549 LEU A N 1
ATOM 4389 C CA . LEU A 1 549 ? 29.003 9.328 -39.194 1.00 75.50 549 LEU A CA 1
ATOM 4390 C C . LEU A 1 549 ? 29.171 9.391 -40.714 1.00 75.50 549 LEU A C 1
ATOM 4392 O O . LEU A 1 549 ? 29.979 8.674 -41.304 1.00 75.50 549 LEU A O 1
ATOM 4396 N N . PHE A 1 550 ? 28.360 10.228 -41.361 1.00 56.69 550 PHE A N 1
ATOM 4397 C CA . PHE A 1 550 ? 28.534 10.549 -42.773 1.00 56.69 550 PHE A CA 1
ATOM 4398 C C . PHE A 1 550 ? 29.541 11.687 -42.914 1.00 56.69 550 PHE A C 1
ATOM 4400 O O . PHE A 1 550 ? 29.499 12.665 -42.171 1.00 56.69 550 PHE A O 1
ATOM 4407 N N . TYR A 1 551 ? 30.407 11.593 -43.919 1.00 53.59 551 TYR A N 1
ATOM 4408 C CA . TYR A 1 551 ? 31.392 12.622 -44.259 1.00 53.59 551 TYR A CA 1
ATOM 4409 C C . TYR A 1 551 ? 32.585 12.765 -43.305 1.00 53.59 551 TYR A C 1
ATOM 4411 O O . TYR A 1 551 ? 33.157 13.857 -43.241 1.00 53.59 551 TYR A O 1
ATOM 4419 N N . TYR A 1 552 ? 33.026 11.689 -42.640 1.00 53.00 552 TYR A N 1
ATOM 4420 C CA . TYR A 1 552 ? 34.331 11.695 -41.975 1.00 53.00 552 TYR A CA 1
ATOM 4421 C C . TYR A 1 552 ? 35.414 11.919 -43.035 1.00 53.00 552 TYR A C 1
ATOM 4423 O O . TYR A 1 552 ? 35.752 11.016 -43.803 1.00 53.00 552 TYR A O 1
ATOM 4431 N N . ASN A 1 553 ? 35.877 13.164 -43.152 1.00 50.12 553 ASN A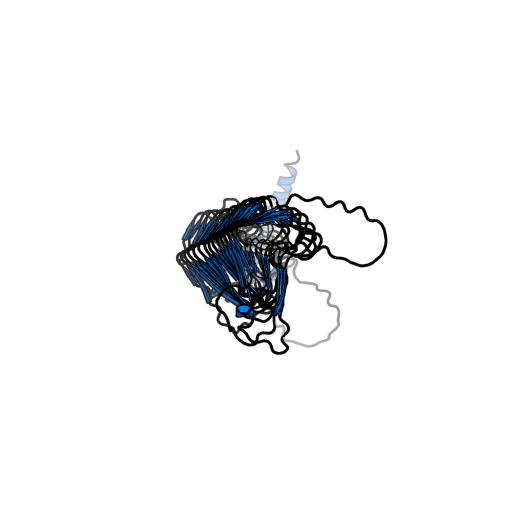 N 1
ATOM 4432 C CA . ASN A 1 553 ? 36.798 13.590 -44.192 1.00 50.12 553 ASN A CA 1
ATOM 4433 C C . ASN A 1 553 ? 38.136 13.948 -43.557 1.00 50.12 553 ASN A C 1
ATOM 4435 O O . ASN A 1 553 ? 38.268 14.974 -42.884 1.00 50.12 553 ASN A O 1
ATOM 4439 N N . LEU A 1 554 ? 39.139 13.120 -43.838 1.00 54.59 554 LEU A N 1
ATOM 4440 C CA . LEU A 1 554 ? 40.550 13.425 -43.610 1.00 54.59 554 LEU A CA 1
ATOM 4441 C C . LEU A 1 554 ? 41.015 14.442 -44.659 1.00 54.59 554 LEU A C 1
ATOM 4443 O O . LEU A 1 554 ? 41.768 14.124 -45.584 1.00 54.59 554 LEU A O 1
ATOM 4447 N N . ASN A 1 555 ? 40.489 15.661 -44.573 1.00 45.31 555 ASN A N 1
ATOM 4448 C CA . ASN A 1 555 ? 40.695 16.677 -45.593 1.00 45.31 555 ASN A CA 1
ATOM 4449 C C . ASN A 1 555 ? 42.129 17.241 -45.513 1.00 45.31 555 ASN A C 1
ATOM 4451 O O . ASN A 1 555 ? 42.595 17.668 -44.461 1.00 45.31 555 ASN A O 1
ATOM 4455 N N . ASN A 1 556 ? 42.797 17.258 -46.670 1.00 46.75 556 ASN A N 1
ATOM 4456 C CA . ASN A 1 556 ? 44.067 17.906 -47.037 1.00 46.75 556 ASN A CA 1
ATOM 4457 C C . ASN A 1 556 ? 45.365 17.663 -46.240 1.00 46.75 556 ASN A C 1
ATOM 4459 O O . ASN A 1 556 ? 46.407 17.982 -46.806 1.00 46.75 556 ASN A O 1
ATOM 4463 N N . PHE A 1 557 ? 45.375 17.104 -45.023 1.00 53.38 557 PHE A N 1
ATOM 4464 C CA . PHE A 1 557 ? 46.625 17.043 -44.236 1.00 53.38 557 PHE A CA 1
ATOM 4465 C C . PHE A 1 557 ? 46.853 15.789 -43.387 1.00 53.38 557 PHE A C 1
ATOM 4467 O O . PHE A 1 557 ? 47.747 15.825 -42.558 1.00 53.38 557 PHE A O 1
ATOM 4474 N N . ALA A 1 558 ? 46.116 14.684 -43.558 1.00 55.03 558 ALA A N 1
ATOM 4475 C CA . ALA A 1 558 ? 46.585 13.420 -42.976 1.00 55.03 558 ALA A CA 1
ATOM 4476 C C . ALA A 1 558 ? 47.777 12.922 -43.803 1.00 55.03 558 ALA A C 1
ATOM 4478 O O . ALA A 1 558 ? 47.610 12.560 -44.976 1.00 55.03 558 ALA A O 1
ATOM 4479 N N . ASN A 1 559 ? 48.974 12.974 -43.216 1.00 66.00 559 ASN A N 1
ATOM 4480 C CA . ASN A 1 559 ? 50.174 12.423 -43.835 1.00 66.00 559 ASN A CA 1
ATOM 4481 C C . ASN A 1 559 ? 49.961 10.932 -44.138 1.00 66.00 559 ASN A C 1
ATOM 4483 O O . ASN A 1 559 ? 49.271 10.251 -43.380 1.00 66.00 559 ASN A O 1
ATOM 4487 N N . PRO A 1 560 ? 50.538 10.394 -45.225 1.00 71.94 560 PRO A N 1
ATOM 4488 C CA . PRO A 1 560 ? 50.522 8.959 -45.446 1.00 71.94 560 PRO A CA 1
ATOM 4489 C C . PRO A 1 560 ? 51.183 8.241 -44.266 1.00 71.94 560 PRO A C 1
ATOM 4491 O O . PRO A 1 560 ? 52.397 8.324 -44.089 1.00 71.94 560 PRO A O 1
ATOM 4494 N N . ASN A 1 561 ? 50.373 7.605 -43.427 1.00 77.81 561 ASN A N 1
ATOM 4495 C CA . ASN A 1 561 ? 50.802 6.890 -42.233 1.00 77.81 561 ASN A CA 1
ATOM 4496 C C . ASN A 1 561 ? 49.677 5.945 -41.772 1.00 77.81 561 ASN A C 1
ATOM 4498 O O . ASN A 1 561 ? 48.569 5.936 -42.324 1.00 77.81 561 ASN A O 1
ATOM 4502 N N . LYS A 1 562 ? 49.979 5.142 -40.756 1.00 82.25 562 LYS A N 1
ATOM 4503 C CA . LYS A 1 562 ? 49.019 4.338 -40.008 1.00 82.25 562 LYS A CA 1
ATOM 4504 C C . LYS A 1 562 ? 48.445 5.167 -38.866 1.00 82.25 562 LYS A C 1
ATOM 4506 O O . LYS A 1 562 ? 49.181 5.819 -38.124 1.00 82.25 562 LYS A O 1
ATOM 4511 N N . TYR A 1 563 ? 47.133 5.113 -38.707 1.00 84.06 563 TYR A N 1
ATOM 4512 C CA . TYR A 1 563 ? 46.414 5.789 -37.636 1.00 84.06 563 TYR A CA 1
ATOM 4513 C C . TYR A 1 563 ? 45.506 4.804 -36.905 1.00 84.06 563 TYR A C 1
ATOM 4515 O O . TYR A 1 563 ? 44.992 3.875 -37.517 1.00 84.06 563 TYR A O 1
ATOM 4523 N N . ASN A 1 564 ? 45.263 5.041 -35.620 1.00 84.50 564 ASN A N 1
ATOM 4524 C CA . ASN A 1 564 ? 44.238 4.351 -34.847 1.00 84.50 564 ASN A CA 1
ATOM 4525 C C . ASN A 1 564 ? 43.005 5.244 -34.748 1.00 84.50 564 ASN A C 1
ATOM 4527 O O . ASN A 1 564 ? 43.106 6.404 -34.336 1.00 84.50 564 ASN A O 1
ATOM 4531 N N . LEU A 1 565 ? 41.846 4.707 -35.116 1.00 84.56 565 LEU A N 1
ATOM 4532 C CA . LEU A 1 565 ? 40.559 5.366 -34.965 1.00 84.56 565 LEU A CA 1
ATOM 4533 C C . LEU A 1 565 ? 39.848 4.819 -33.727 1.00 84.56 565 LEU A C 1
ATOM 4535 O O . LEU A 1 565 ? 39.475 3.649 -33.686 1.00 84.56 565 LEU A O 1
ATOM 4539 N N . LYS A 1 566 ? 39.657 5.696 -32.741 1.00 85.62 566 LYS A N 1
ATOM 4540 C CA . LYS A 1 566 ? 39.000 5.411 -31.464 1.00 85.62 566 LYS A CA 1
ATOM 4541 C C . LYS A 1 566 ? 37.643 6.090 -31.371 1.00 85.62 566 LYS A C 1
ATOM 4543 O O . LYS A 1 566 ? 37.409 7.132 -31.992 1.00 85.62 566 LYS A O 1
ATOM 4548 N N . PHE A 1 567 ? 36.783 5.542 -30.519 1.00 86.50 567 PHE A N 1
ATOM 4549 C CA . PHE A 1 567 ? 35.412 6.003 -30.315 1.00 86.50 567 PHE A CA 1
ATOM 4550 C C . PHE A 1 567 ? 35.178 6.379 -28.853 1.00 86.50 567 PHE A C 1
ATOM 4552 O O . PHE A 1 567 ? 35.666 5.718 -27.940 1.00 86.50 567 PHE A O 1
ATOM 4559 N N . LYS A 1 568 ? 34.431 7.459 -28.630 1.00 88.00 568 LYS A N 1
ATOM 4560 C CA . LYS A 1 568 ? 34.017 7.917 -27.304 1.00 88.00 568 LYS A CA 1
ATOM 4561 C C . LYS A 1 568 ? 32.557 8.356 -27.338 1.00 88.00 568 LYS A C 1
ATOM 4563 O O . LYS A 1 568 ? 32.147 9.026 -28.283 1.00 88.00 568 LYS A O 1
ATOM 4568 N N . ILE A 1 569 ? 31.811 8.037 -26.286 1.00 88.25 569 ILE A N 1
ATOM 4569 C CA . ILE A 1 569 ? 30.452 8.542 -26.072 1.00 88.25 569 ILE A CA 1
ATOM 4570 C C . ILE A 1 569 ? 30.526 9.878 -25.320 1.00 88.25 569 ILE A C 1
ATOM 4572 O O . ILE A 1 569 ? 31.290 10.032 -24.364 1.00 88.25 569 ILE A O 1
ATOM 4576 N N . GLU A 1 570 ? 29.760 10.861 -25.778 1.00 87.62 570 GLU A N 1
ATOM 4577 C CA . GLU A 1 570 ? 29.567 12.156 -25.121 1.00 87.62 570 GLU A CA 1
ATOM 4578 C C . GLU A 1 570 ? 28.063 12.380 -24.862 1.00 87.62 570 GLU A C 1
ATOM 4580 O O . GLU A 1 570 ? 27.214 11.803 -25.545 1.00 87.62 570 GLU A O 1
ATOM 4585 N N . ASN A 1 571 ? 27.737 13.234 -23.883 1.00 85.94 571 ASN A N 1
ATOM 4586 C CA . ASN A 1 571 ? 26.365 13.608 -23.497 1.00 85.94 571 ASN A CA 1
ATOM 4587 C C . ASN A 1 571 ? 25.470 12.453 -23.006 1.00 85.94 571 ASN A C 1
ATOM 4589 O O . ASN A 1 571 ? 24.254 12.478 -23.194 1.00 85.94 571 ASN A O 1
ATOM 4593 N N . TYR A 1 572 ? 26.063 11.461 -22.347 1.00 85.25 572 TYR A N 1
ATOM 4594 C CA . TYR A 1 572 ? 25.348 10.406 -21.637 1.00 85.25 572 TYR A CA 1
ATOM 4595 C C . TYR A 1 572 ? 26.104 10.088 -20.344 1.00 85.25 572 TYR A C 1
ATOM 4597 O O . TYR A 1 572 ? 27.333 10.017 -20.362 1.00 85.25 572 TYR A O 1
ATOM 4605 N N . ASN A 1 573 ? 25.381 9.993 -19.228 1.00 80.19 573 ASN A N 1
ATOM 4606 C CA . ASN A 1 573 ? 25.979 9.910 -17.889 1.00 80.19 573 ASN A CA 1
ATOM 4607 C C . ASN A 1 573 ? 26.208 8.470 -17.415 1.00 80.19 573 ASN A C 1
ATOM 4609 O O . ASN A 1 573 ? 26.994 8.265 -16.495 1.00 80.19 573 ASN A O 1
ATOM 4613 N N . ASP A 1 574 ? 25.525 7.507 -18.029 1.00 81.00 574 ASP A N 1
ATOM 4614 C CA . ASP A 1 574 ? 25.617 6.093 -17.681 1.00 81.00 574 ASP A CA 1
ATOM 4615 C C . ASP A 1 574 ? 26.641 5.375 -18.571 1.00 81.00 574 ASP A C 1
ATOM 4617 O O . ASP A 1 574 ? 26.980 5.831 -19.666 1.00 81.00 574 ASP A O 1
ATOM 4621 N N . ASP A 1 575 ? 27.105 4.211 -18.125 1.00 80.88 575 ASP A N 1
ATOM 4622 C CA . ASP A 1 575 ? 28.034 3.393 -18.900 1.00 80.88 575 ASP A CA 1
ATOM 4623 C C . ASP A 1 575 ? 27.320 2.674 -20.057 1.00 80.88 575 ASP A C 1
ATOM 4625 O O . ASP A 1 575 ? 26.305 2.003 -19.863 1.00 80.88 575 ASP A O 1
ATOM 4629 N N . ILE A 1 576 ? 27.886 2.786 -21.262 1.00 86.62 576 ILE A N 1
ATOM 4630 C CA . ILE A 1 576 ? 27.519 1.997 -22.446 1.00 86.62 576 ILE A CA 1
ATOM 4631 C C . ILE A 1 576 ? 28.789 1.343 -22.970 1.00 86.62 576 ILE A C 1
ATOM 4633 O O . ILE A 1 576 ? 29.798 2.012 -23.211 1.00 86.62 576 ILE A O 1
ATOM 4637 N N . GLU A 1 577 ? 28.733 0.035 -23.187 1.00 87.19 577 GLU A N 1
ATOM 4638 C CA . GLU A 1 577 ? 29.855 -0.716 -23.728 1.00 87.19 577 GLU A CA 1
ATOM 4639 C C . GLU A 1 577 ? 30.023 -0.420 -25.229 1.00 87.19 577 GLU A C 1
ATOM 4641 O O . GLU A 1 577 ? 29.152 -0.704 -26.053 1.00 87.19 577 GLU A O 1
ATOM 4646 N N . LEU A 1 578 ? 31.168 0.142 -25.614 1.00 86.12 578 LEU A N 1
ATOM 4647 C CA . LEU A 1 578 ? 31.557 0.245 -27.020 1.00 86.12 578 LEU A CA 1
ATOM 4648 C C . LEU A 1 578 ? 32.184 -1.087 -27.448 1.00 86.12 578 LEU A C 1
ATOM 4650 O O . LEU A 1 578 ? 33.385 -1.291 -27.280 1.00 86.12 578 LEU A O 1
ATOM 4654 N N . ARG A 1 579 ? 31.386 -1.993 -28.024 1.00 84.25 579 ARG A N 1
ATOM 4655 C CA . ARG A 1 579 ? 31.855 -3.283 -28.565 1.00 84.25 579 ARG A CA 1
ATOM 4656 C C . ARG A 1 579 ? 32.445 -3.104 -29.961 1.00 84.25 579 ARG A C 1
ATOM 4658 O O . ARG A 1 579 ? 32.003 -3.702 -30.936 1.00 84.25 579 ARG A O 1
ATOM 4665 N N . ILE A 1 580 ? 33.415 -2.204 -30.054 1.00 77.69 580 ILE A N 1
ATOM 4666 C CA . ILE A 1 580 ? 34.040 -1.780 -31.300 1.00 77.69 580 ILE A CA 1
ATOM 4667 C C . ILE A 1 580 ? 35.544 -1.903 -31.094 1.00 77.69 580 ILE A C 1
ATOM 4669 O O . ILE A 1 580 ? 36.089 -1.315 -30.162 1.00 77.69 580 ILE A O 1
ATOM 4673 N N . MET A 1 581 ? 36.217 -2.677 -31.943 1.00 70.56 581 MET A N 1
ATOM 4674 C CA . MET A 1 581 ? 37.677 -2.711 -31.939 1.00 70.56 581 MET A CA 1
ATOM 4675 C C . MET A 1 581 ? 38.221 -1.411 -32.541 1.00 70.56 581 MET A C 1
ATOM 4677 O O . MET A 1 581 ? 37.638 -0.871 -33.484 1.00 70.56 581 MET A O 1
ATOM 4681 N N . ASP A 1 582 ? 39.340 -0.917 -32.008 1.00 76.06 582 ASP A N 1
ATOM 4682 C CA . ASP A 1 582 ? 40.075 0.188 -32.629 1.00 76.06 582 ASP A CA 1
ATOM 4683 C C . ASP A 1 582 ? 40.372 -0.173 -34.093 1.00 76.06 582 ASP A C 1
ATOM 4685 O O . ASP A 1 582 ? 40.915 -1.244 -34.380 1.00 76.06 582 ASP A O 1
ATOM 4689 N N . LEU A 1 583 ? 40.009 0.717 -35.020 1.00 83.06 583 LEU A N 1
ATOM 4690 C CA . LEU A 1 583 ? 40.235 0.499 -36.449 1.00 83.06 583 LEU A CA 1
ATOM 4691 C C . LEU A 1 583 ? 41.589 1.087 -36.842 1.00 83.06 583 LEU A C 1
ATOM 4693 O O . LEU A 1 583 ? 41.859 2.266 -36.592 1.00 83.06 583 LEU A O 1
ATOM 4697 N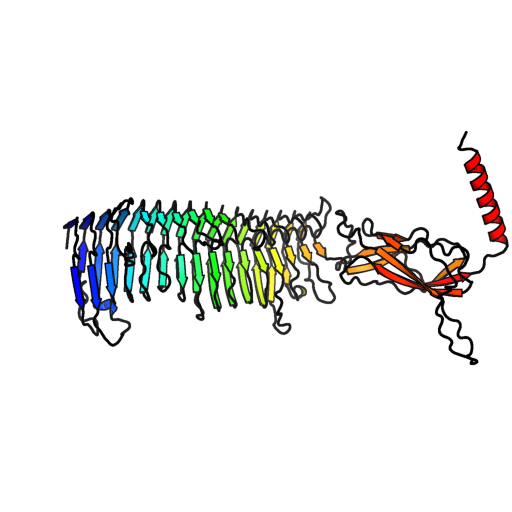 N . GLU A 1 584 ? 42.428 0.287 -37.494 1.00 84.31 584 GLU A N 1
ATOM 4698 C CA . GLU A 1 584 ? 43.644 0.779 -38.127 1.00 84.31 584 GLU A CA 1
ATOM 4699 C C . GLU A 1 584 ? 43.270 1.430 -39.461 1.00 84.31 584 GLU A C 1
ATOM 4701 O O . GLU A 1 584 ? 42.714 0.802 -40.360 1.00 84.31 584 GLU A O 1
ATOM 4706 N N . VAL A 1 585 ? 43.575 2.713 -39.604 1.00 83.81 585 VAL A N 1
ATOM 4707 C CA . VAL A 1 585 ? 43.328 3.479 -40.821 1.00 83.81 585 VAL A CA 1
ATOM 4708 C C . VAL A 1 585 ? 44.659 3.707 -41.522 1.00 83.81 585 VAL A C 1
ATOM 4710 O O . VAL A 1 585 ? 45.504 4.473 -41.051 1.00 83.81 585 VAL A O 1
ATOM 4713 N N . LEU A 1 586 ? 44.847 3.052 -42.666 1.00 83.69 586 LEU A N 1
ATOM 4714 C CA . LEU A 1 586 ? 46.010 3.250 -43.521 1.00 83.69 586 LEU A CA 1
ATOM 4715 C C . LEU A 1 586 ? 45.696 4.335 -44.549 1.00 83.69 586 LEU A C 1
ATOM 4717 O O . LEU A 1 586 ? 44.906 4.133 -45.477 1.00 83.69 586 LEU A O 1
ATOM 4721 N N . VAL A 1 587 ? 46.329 5.494 -44.373 1.00 79.75 587 VAL A N 1
ATOM 4722 C CA . VAL A 1 587 ? 46.185 6.626 -45.288 1.00 79.75 587 VAL A CA 1
ATOM 4723 C C . VAL A 1 587 ? 47.280 6.536 -46.344 1.00 79.75 587 VAL A C 1
ATOM 4725 O O . VAL A 1 587 ? 48.467 6.630 -46.045 1.00 79.75 587 VAL A O 1
ATOM 4728 N N . SER A 1 588 ? 46.882 6.348 -47.598 1.00 78.50 588 SER A N 1
ATOM 4729 C CA . SER A 1 588 ? 47.786 6.313 -48.753 1.00 78.50 588 SER A CA 1
ATOM 4730 C C . SER A 1 588 ? 47.872 7.676 -49.447 1.00 78.50 588 SER A C 1
ATOM 4732 O O . SER A 1 588 ? 46.920 8.466 -49.443 1.00 78.50 588 SER A O 1
ATOM 4734 N N . SER A 1 589 ? 49.025 7.961 -50.063 1.00 65.88 589 SER A N 1
ATOM 4735 C CA . SER A 1 589 ? 49.220 9.157 -50.885 1.00 65.88 589 SER A CA 1
ATOM 4736 C C . SER A 1 589 ? 48.345 9.107 -52.144 1.00 65.88 589 SER A C 1
ATOM 4738 O O . SER A 1 589 ? 48.064 8.048 -52.704 1.00 65.88 589 SER A O 1
ATOM 4740 N N . CYS A 1 590 ? 47.886 10.269 -52.615 1.00 57.88 590 CYS A N 1
ATOM 4741 C CA . CYS A 1 590 ? 47.111 10.337 -53.854 1.00 57.88 590 CYS A CA 1
ATOM 4742 C C . CYS A 1 590 ? 47.980 9.939 -55.064 1.00 57.88 590 CYS A C 1
ATOM 4744 O O . CYS A 1 590 ? 48.972 10.608 -55.349 1.00 57.88 590 CYS A O 1
ATOM 4746 N N . ASN A 1 591 ? 47.565 8.931 -55.841 1.00 54.91 591 ASN A N 1
ATOM 4747 C CA . ASN A 1 591 ? 48.157 8.662 -57.158 1.00 54.91 591 ASN A CA 1
ATOM 4748 C C . ASN A 1 591 ? 47.891 9.828 -58.130 1.00 54.91 591 ASN A C 1
ATOM 4750 O O . ASN A 1 591 ? 46.802 10.411 -58.145 1.00 54.91 591 ASN A O 1
ATOM 4754 N N . SER A 1 592 ? 48.860 10.128 -58.999 1.00 51.88 592 SER A N 1
ATOM 4755 C CA . SER A 1 592 ? 48.836 11.230 -59.981 1.00 51.88 592 SER A CA 1
ATOM 4756 C C . SER A 1 592 ? 47.604 11.234 -60.908 1.00 51.88 592 SER A C 1
ATOM 4758 O O . SER A 1 592 ? 47.155 12.300 -61.328 1.00 51.88 592 SER A O 1
ATOM 4760 N N . ASN A 1 593 ? 46.965 10.081 -61.135 1.00 50.78 593 ASN A N 1
ATOM 4761 C CA . ASN A 1 593 ? 45.722 9.968 -61.912 1.00 50.78 593 ASN A CA 1
ATOM 4762 C C . ASN A 1 593 ? 44.449 10.430 -61.163 1.00 50.78 593 ASN A C 1
ATOM 4764 O O . ASN A 1 593 ? 43.476 10.836 -61.801 1.00 50.78 593 ASN A O 1
ATOM 4768 N N . HIS A 1 594 ? 44.434 10.437 -59.825 1.00 46.94 594 HIS A N 1
ATOM 4769 C CA . HIS A 1 594 ? 43.281 10.904 -59.033 1.00 46.94 594 HIS A CA 1
ATOM 4770 C C . HIS A 1 594 ? 43.203 12.435 -58.933 1.00 46.94 594 HIS A C 1
ATOM 4772 O O . HIS A 1 594 ? 42.113 12.999 -58.787 1.00 46.94 594 HIS A O 1
ATOM 4778 N N . ILE A 1 595 ? 44.342 13.116 -59.079 1.00 49.72 595 ILE A N 1
ATOM 4779 C CA . ILE A 1 595 ? 44.436 14.582 -59.081 1.00 49.72 595 ILE A CA 1
ATOM 4780 C C . ILE A 1 595 ? 43.712 15.159 -60.312 1.00 49.72 595 ILE A C 1
ATOM 4782 O O . ILE A 1 595 ? 42.944 16.115 -60.187 1.00 49.72 595 ILE A O 1
ATOM 4786 N N . LEU A 1 596 ? 43.841 14.517 -61.480 1.00 44.16 596 LEU A N 1
ATOM 4787 C CA . LEU A 1 596 ? 43.174 14.940 -62.720 1.00 44.16 596 LEU A CA 1
ATOM 4788 C C . LEU A 1 596 ? 41.639 14.822 -62.663 1.00 44.16 596 LEU A C 1
ATOM 4790 O O . LEU A 1 596 ? 40.933 15.697 -63.171 1.00 44.16 596 LEU A O 1
ATOM 4794 N N . ASN A 1 597 ? 41.105 13.789 -62.003 1.00 41.78 597 ASN A N 1
ATOM 4795 C CA . ASN A 1 597 ? 39.655 13.607 -61.856 1.00 41.78 597 ASN A CA 1
ATOM 4796 C C . ASN A 1 597 ? 39.038 14.551 -60.808 1.00 41.78 597 ASN A C 1
ATOM 4798 O O . ASN A 1 597 ? 37.935 15.058 -61.027 1.00 41.78 597 ASN A O 1
ATOM 4802 N N . LYS A 1 598 ? 39.752 14.877 -59.716 1.00 46.56 598 LYS A N 1
ATOM 4803 C CA . LYS A 1 598 ? 39.311 15.907 -58.752 1.00 46.56 598 LYS A CA 1
ATOM 4804 C C . LYS A 1 598 ? 39.296 17.307 -59.380 1.00 46.56 598 LYS A C 1
ATOM 4806 O O . LYS A 1 598 ? 38.350 18.053 -59.135 1.00 46.56 598 LYS A O 1
ATOM 4811 N N . ILE A 1 599 ? 40.264 17.638 -60.241 1.00 47.12 599 ILE A N 1
ATOM 4812 C CA . ILE A 1 599 ? 40.275 18.909 -60.988 1.00 47.12 599 ILE A CA 1
ATOM 4813 C C . ILE A 1 599 ? 39.108 18.961 -61.993 1.00 47.12 599 ILE A C 1
ATOM 4815 O O . ILE A 1 599 ? 38.369 19.946 -62.011 1.00 47.12 599 ILE A O 1
ATOM 4819 N N . LYS A 1 600 ? 38.838 17.881 -62.745 1.00 35.69 600 LYS A N 1
ATOM 4820 C CA . LYS A 1 600 ? 37.685 17.815 -63.670 1.00 35.69 600 LYS A CA 1
ATOM 4821 C C . LYS A 1 600 ? 36.323 17.916 -62.964 1.00 35.69 600 LYS A C 1
ATOM 4823 O O . LYS A 1 600 ? 35.433 18.597 -63.472 1.00 35.69 600 LYS A O 1
ATOM 4828 N N . CYS A 1 601 ? 36.148 17.306 -61.788 1.00 34.47 601 CYS A N 1
ATOM 4829 C CA . CYS A 1 601 ? 34.897 17.401 -61.018 1.00 34.47 601 CYS A CA 1
ATOM 4830 C C . CYS A 1 601 ? 34.692 18.768 -60.346 1.00 34.47 601 CYS A C 1
ATOM 4832 O O . CYS A 1 601 ? 33.553 19.229 -60.250 1.00 34.47 601 CYS A O 1
ATOM 4834 N N . LYS A 1 602 ? 35.768 19.442 -59.913 1.00 39.22 602 LYS A N 1
ATOM 4835 C CA . LYS A 1 602 ? 35.689 20.797 -59.340 1.00 39.22 602 LYS A CA 1
ATOM 4836 C C . LYS A 1 602 ? 35.291 21.826 -60.408 1.00 39.22 602 LYS A C 1
ATOM 4838 O O . LYS A 1 602 ? 34.398 22.630 -60.160 1.00 39.22 602 LYS A O 1
ATOM 4843 N N . ILE A 1 603 ? 35.830 21.694 -61.625 1.00 39.50 603 ILE A N 1
ATOM 4844 C CA . ILE A 1 603 ? 35.459 22.529 -62.781 1.00 39.50 603 ILE A CA 1
ATOM 4845 C C . ILE A 1 603 ? 33.999 22.278 -63.208 1.00 39.50 603 ILE A C 1
ATOM 4847 O O . ILE A 1 603 ? 33.265 23.228 -63.468 1.00 39.50 603 ILE A O 1
ATOM 4851 N N . LYS A 1 604 ? 33.516 21.023 -63.202 1.00 34.44 604 LYS A N 1
ATOM 4852 C CA . LYS A 1 604 ? 32.109 20.709 -63.541 1.00 34.44 604 LYS A CA 1
ATOM 4853 C C . LYS A 1 604 ? 31.096 21.257 -62.519 1.00 34.44 604 LYS A C 1
ATOM 4855 O O . LYS A 1 604 ? 30.000 21.648 -62.910 1.00 34.44 604 LYS A O 1
ATOM 4860 N N . ARG A 1 605 ? 31.449 21.308 -61.226 1.00 37.00 605 ARG A N 1
ATOM 4861 C CA . ARG A 1 605 ? 30.592 21.874 -60.161 1.00 37.00 605 ARG A CA 1
ATOM 4862 C C . ARG A 1 605 ? 30.542 23.403 -60.171 1.00 37.00 605 ARG A C 1
ATOM 4864 O O . ARG A 1 605 ? 29.488 23.953 -59.866 1.00 37.00 605 ARG A O 1
ATOM 4871 N N . GLU A 1 606 ? 31.630 24.082 -60.533 1.00 41.94 606 GLU A N 1
ATOM 4872 C CA . GLU A 1 606 ? 31.611 25.543 -60.699 1.00 41.94 606 GLU A CA 1
ATOM 4873 C C . GLU A 1 606 ? 30.857 25.975 -61.963 1.00 41.94 606 GLU A C 1
ATOM 4875 O O . GLU A 1 606 ? 30.088 26.931 -61.901 1.00 41.94 606 GLU A O 1
ATOM 4880 N N . TYR A 1 607 ? 30.938 25.212 -63.061 1.00 37.50 607 TYR A N 1
ATOM 4881 C CA . TYR A 1 607 ? 30.127 25.478 -64.259 1.00 37.50 607 TYR A CA 1
ATOM 4882 C C . TYR A 1 607 ? 28.616 25.272 -64.038 1.00 37.50 607 TYR A C 1
ATOM 4884 O O . TYR A 1 607 ? 27.816 26.033 -64.579 1.00 37.50 607 TYR A O 1
ATOM 4892 N N . LEU A 1 608 ? 28.199 24.301 -63.210 1.00 32.03 608 LEU A N 1
ATOM 4893 C CA . LEU A 1 608 ? 26.775 24.100 -62.885 1.00 32.03 608 LEU A CA 1
ATOM 4894 C C . LEU A 1 608 ? 26.205 25.161 -61.928 1.00 32.03 608 LEU A C 1
ATOM 4896 O O . LEU A 1 608 ? 25.012 25.446 -61.986 1.00 32.03 608 LEU A O 1
ATOM 4900 N N . LYS A 1 609 ? 27.035 25.780 -61.076 1.00 34.91 609 LYS A N 1
ATOM 4901 C CA . LYS A 1 609 ? 26.599 26.886 -60.203 1.00 34.91 609 LYS A CA 1
ATOM 4902 C C . LYS A 1 609 ? 26.330 28.187 -60.966 1.00 34.91 609 LYS A C 1
ATOM 4904 O O . LYS A 1 609 ? 25.532 28.988 -60.497 1.00 34.91 609 LYS A O 1
ATOM 4909 N N . ILE A 1 610 ? 26.948 28.380 -62.132 1.00 38.97 610 ILE A N 1
ATOM 4910 C CA . ILE A 1 610 ? 26.769 29.588 -62.955 1.00 38.97 610 ILE A CA 1
ATOM 4911 C C . ILE A 1 610 ? 25.490 29.519 -63.817 1.00 38.97 610 ILE A C 1
ATOM 4913 O O . ILE A 1 610 ? 24.956 30.559 -64.185 1.00 38.97 610 ILE A O 1
ATOM 4917 N N . TYR A 1 611 ? 24.932 28.329 -64.077 1.00 34.25 611 TYR A N 1
ATOM 4918 C CA . TYR A 1 611 ? 23.711 28.171 -64.890 1.00 34.25 611 TYR A CA 1
ATOM 4919 C C . TYR A 1 611 ? 22.389 28.107 -64.101 1.00 34.25 611 TYR A C 1
ATOM 4921 O O . TYR A 1 611 ? 21.331 28.136 -64.716 1.00 34.25 611 TYR A O 1
ATOM 4929 N N . LEU A 1 612 ? 22.421 28.047 -62.764 1.00 31.95 612 LEU A N 1
ATOM 4930 C CA . LEU A 1 612 ? 21.216 27.995 -61.911 1.00 31.95 612 LEU A CA 1
ATOM 4931 C C . LEU A 1 612 ? 20.853 29.345 -61.255 1.00 31.95 612 LEU A C 1
ATOM 4933 O O . LEU A 1 612 ? 19.959 29.396 -60.418 1.00 31.95 612 LEU A O 1
ATOM 4937 N N . PHE A 1 613 ? 21.521 30.434 -61.649 1.00 34.38 613 PHE A N 1
ATOM 4938 C CA . PHE A 1 613 ? 21.203 31.817 -61.255 1.00 34.38 613 PHE A CA 1
ATOM 4939 C C . PHE A 1 613 ? 20.976 32.728 -62.479 1.00 34.38 613 PHE A C 1
ATOM 4941 O O . PHE A 1 613 ? 21.496 33.843 -62.557 1.00 34.38 613 PHE A O 1
ATOM 4948 N N . ARG A 1 614 ? 20.186 32.249 -63.445 1.00 32.97 614 ARG A N 1
ATOM 4949 C CA . ARG A 1 614 ? 19.500 33.089 -64.432 1.00 32.97 614 ARG A CA 1
ATOM 4950 C C . ARG A 1 614 ? 18.072 32.624 -64.624 1.00 32.97 614 ARG A C 1
ATOM 4952 O O . ARG A 1 614 ? 17.894 31.396 -64.773 1.00 32.97 614 ARG A O 1
#

Nearest PDB structures (foldseek):
  2w7z-assembly1_A  TM=2.561E-01  e=4.458E-01  Enterococcus faecalis
  5jse-assembly1_C  TM=2.588E-01  e=2.439E+00  Bacteriophage sp.

Radius of gyration: 37.21 Å; Cα contacts (8 Å, |Δi|>4): 1886; chains: 1; bounding box: 106×52×113 Å

Organism: NCBI:txid1754190

Sequence (614 aa):
MNNCTIQYNKAQFIHVDIICTKQTQIEPQVVFKNCNFYNNEKKIIFVNHNYEIKHPELYKCSTIKYINCSFIHNKRLIYSHFSQITIDNCYFLETEKSNDDCSQVQSFIISSNTLLHGNSIVCEIENCVFNNITLRNSIPAISDAKYSDIKITNWIFLNLNVNNGLLGEESKYVLKNVILKNIKTNSKALFHILYQNIEFNNVEVKDFECIGDGGDTSFILYDSGEANSKMTIKNFRIQDGISNGPLIKIIDNSNEFLFENSNITNIISYGSFISNESKNSKVIFSNVKISENINTSKEECGGIHFNNNINLSITNSKFINNNSKSNGGAICFDEISNLRLNLSSNEFSKNNAVNGGAIYMKNGKIINMNENKTLIIENNIFNENSAEDFGGAMYSEFQKIYLAILVNNKFSYNKAGILGGGIFSPNSVVENLFNLENNIYLNNTVNSIINDYTSKPAYILLEPDFPDNLIQITTGAYLNLVFTLYDEFNSIIKDITKYYSSMMIKTILEEQAEKKKINNINKSNNKSNNNNYHLIGNTCSFIQGKFYLFYYNLNNFANPNKYNLKFKIENYNDDIELRIMDLEVLVSSCNSNHILNKIKCKIKREYLKIYLFR

Mean predicted aligned error: 11.55 Å

Foldseek 3Di:
DELEEAEPAPDAQEEAEDEDDDAPDQDAPEEYYLYEYYQHEDEPYAYDYDDDDDDLQQQSNHEYEYYNYEHENHQEYDHDDSHEYEYEQYEAEDDDDDPPPDDDDDDDDFSDREHYEEESYEYEYENYEAEQEAEPGPAAHHYQYAHYEYEAYQYEYYQYAYAEANYHAHYEYEYYNYEAEQEEYQYLENAHYEQEAYHAEQYEAYNYEQNHPDLRYEPYEAENAADAYEYYYYNEEHEDYEHSEANHEYEYQHYEYHAELYEAAHYEGCAAVAEHAYQAYEYEAYNYEYEHYEHPHQPHEAVYEDEHHYAYAHELYEYYQAEYAYYASHYEYPQYQADAYHAYQYEYYNAEYQEQSHYEEDHRPHHDPPDDHEAEHALYEAYQAEHAAYAQHYEYQDAQQQNYHYAAYEFENGEYQWAALHYEYADAPVPGHHDPPRYHFYQRDHVSHDHNYFYPFAAKDKPPDDVVLEAEDEAFDKDKIKIFTATNVRDQDQRPVCPQQQKKKFKDKAFDDDPDPDDDDDDDDDPPPPPQWDWDQRMFTDHRRMTISTGGTRHDGNDQGKMWIDMDMPDDDDDYHYPDDTHIYGYDYDDPVVVVVVVVVVVVVVVVVVVVPD

Secondary structure (DSSP, 8-state):
-BS-EEE---S-SEEEEE--SS----S-SEEEES-EEES--S-SEEEEE--SS--TTGGGG-EEEEES-EEES-S--EEEES-EEEEES-EEEE--------------------SEEEES-EEEEES-EEEEEEE--SS-SSB--BS-EEEEEEEEEEEEEESS-SB-TTSEEEEEEEEEEEEEE-SSEEEEEESS-EEEEEEEEEEEEE--TTS--EEEEEE-TTS-EEEEEEEEEEEEEEESS-SEEE--SEEEEEEES-EEEEEEESS-SEEE--SEEEEEEES-EEES-EE--SSS--SEEE-SEEEEEEES-EEES-EESSS-SSEEEEEESEEEEEEES-EEES-EEEE-SSEEEEE-S---TTS---EEEES-EEES-EEEEE-SSEEE--TTGGG-EEES-EEES-EESSB-SSEEE-S-TTT-----TTSEEES-EETTEE-SEEES--EEEEES--GGGEEEEETTPEEEEEEEEE-TTS-B---TT-TTTT-EEEEEEEEPPP-----------------S--EES-EEEEETTEEEEEEEEE-S---SSEEEEEEEEES--S--EE--PPEEEEEEPPPHHHHHHHHHHHHHHHHHHHSS--

Solvent-accessible surface area (backbone atoms only — not comparable to full-atom values): 28976 Å² total; per-residue (Å²): 90,68,70,44,79,51,61,65,33,80,51,68,71,39,82,44,84,42,76,70,88,63,63,88,62,87,73,66,79,41,49,38,32,49,26,39,37,36,50,21,67,27,33,46,35,37,37,45,57,67,66,94,74,92,56,98,60,43,20,57,65,33,30,38,38,39,33,49,26,39,40,37,50,59,42,27,41,37,36,36,35,34,22,29,38,38,40,34,50,29,42,40,42,32,82,80,79,82,87,74,86,70,86,85,81,96,71,94,75,81,73,74,55,26,46,35,37,46,32,43,30,41,35,42,38,33,52,30,41,38,39,48,35,55,41,90,33,97,50,19,50,48,21,53,30,32,64,19,47,40,38,39,31,47,33,38,40,35,44,36,39,29,47,26,19,45,42,30,37,55,25,34,45,37,42,33,46,33,38,41,34,42,37,37,32,44,16,66,16,43,40,35,42,38,64,43,46,39,39,42,34,40,32,41,37,38,42,36,38,23,66,16,83,88,45,63,4,11,52,31,32,41,26,23,46,86,42,78,30,40,44,38,39,30,43,33,37,40,34,46,32,40,18,29,4,25,33,32,33,34,56,28,51,27,37,38,42,40,40,29,55,24,37,44,33,44,36,43,19,48,14,12,53,33,30,37,62,18,52,30,37,40,37,41,39,36,44,32,38,41,28,52,27,36,16,67,19,67,79,42,42,3,28,29,24,41,28,30,26,35,40,38,38,40,31,57,24,38,36,34,40,17,33,13,56,13,34,0,1,40,35,16,35,42,50,29,40,42,59,34,38,38,42,36,48,28,38,37,28,46,9,27,12,39,30,0,0,26,33,21,35,34,52,28,95,61,65,67,86,86,62,88,61,49,38,37,40,29,50,27,38,36,36,45,9,29,11,59,37,32,0,0,28,31,23,40,61,36,79,63,41,27,69,28,48,46,37,60,27,36,38,31,48,9,27,8,51,58,41,11,1,19,30,22,31,76,58,67,62,92,65,33,61,43,64,63,88,50,45,47,74,44,73,7,17,29,85,87,39,81,27,48,58,44,47,43,71,31,35,35,39,60,47,76,82,58,75,92,37,56,44,81,43,46,64,55,42,67,46,74,47,35,32,40,36,20,20,67,83,73,44,71,46,42,53,91,70,49,82,60,42,68,28,28,47,34,58,46,81,43,76,59,77,76,86,68,79,86,71,90,82,82,93,74,97,72,90,73,83,79,63,67,49,49,82,43,49,46,57,24,50,43,51,74,26,30,28,58,28,64,57,30,27,39,48,91,44,47,60,69,44,50,27,40,42,40,80,44,81,42,75,65,94,69,82,59,46,70,70,58,79,67,30,40,37,40,34,39,73,79,54,79,74,57,56,58,52,53,52,53,51,52,53,54,53,55,57,55,60,66,67,75,76,116

InterPro domains:
  IPR003368 Polymorphic outer membrane protein repeat [TIGR01376] (319-337)
  IPR003368 Polymorphic outer membrane protein repeat [TIGR01376] (348-366)

pLDDT: mean 83.06, std 18.37, range [24.23, 98.94]